Protein AF-0000000075407786 (afdb_homodimer)

Solvent-accessible surface area (backbone atoms only — not comparable to full-atom values): 32825 Å² total; per-residue (Å²): 134,69,53,31,34,33,30,33,30,30,75,39,28,54,26,41,20,35,61,71,52,43,82,80,46,92,41,45,76,46,75,34,38,72,89,76,40,51,40,64,37,47,66,50,29,31,54,51,47,60,73,67,60,38,36,25,36,42,45,57,55,67,66,79,58,10,64,65,40,28,59,59,34,22,32,61,23,23,48,46,37,37,36,28,52,52,15,52,50,49,31,31,60,76,70,64,32,61,32,37,34,40,58,42,44,57,62,23,33,15,76,84,47,69,80,52,38,44,68,87,41,47,38,50,27,56,51,39,84,52,42,33,19,41,17,53,27,33,47,49,47,56,61,45,28,46,18,34,32,70,57,70,64,41,48,36,33,40,35,24,44,33,51,73,39,37,57,56,39,51,39,13,74,78,36,21,43,70,64,43,32,48,53,48,50,48,63,75,40,48,87,51,89,62,66,48,76,38,70,7,78,30,70,36,36,44,35,53,20,35,14,56,52,54,23,51,50,54,52,45,40,68,77,72,54,88,48,62,70,55,32,34,64,28,55,72,61,67,43,30,48,44,56,50,51,50,50,53,24,61,77,67,69,33,66,66,84,34,56,38,62,38,66,90,38,77,64,73,76,51,70,67,52,51,46,28,61,70,35,38,72,74,68,64,68,79,74,71,54,56,68,59,38,49,49,54,22,52,53,44,48,54,50,28,59,75,75,36,47,88,69,45,41,57,58,77,76,68,88,117,133,71,55,31,35,34,32,35,30,28,74,38,28,53,27,41,20,35,61,72,51,43,82,82,46,93,42,45,75,45,78,34,39,71,89,78,42,52,39,62,38,46,66,50,29,28,52,51,48,61,72,68,59,39,36,24,36,41,46,57,56,65,65,79,57,9,63,64,40,26,58,59,34,21,32,60,23,22,49,46,36,36,38,28,51,52,15,52,52,48,30,32,59,76,71,64,33,60,32,37,36,39,59,42,43,56,64,22,35,15,75,84,46,67,79,52,38,44,68,86,39,45,38,50,27,57,52,41,83,52,43,33,21,41,18,53,26,33,47,49,48,56,62,46,30,45,18,34,32,70,56,68,63,41,49,35,32,39,36,23,44,33,50,73,40,36,58,57,38,52,39,13,75,74,35,22,43,71,66,44,32,50,54,48,51,50,61,76,40,48,87,50,87,61,66,47,77,40,70,7,80,31,70,36,34,45,35,53,19,35,15,56,51,52,24,50,51,53,51,45,40,68,76,73,54,87,48,63,69,56,31,33,64,27,54,73,61,69,44,30,49,46,57,50,49,50,50,53,23,60,79,67,68,34,67,67,86,35,57,39,63,37,66,91,38,78,65,73,76,52,71,70,52,51,46,28,61,69,36,35,71,73,67,66,69,80,73,71,54,56,70,60,37,48,50,54,23,51,54,44,46,54,48,28,58,76,75,36,47,88,71,46,42,58,58,78,76,67,87,118

Sequence (640 aa):
MIRKILVTGSSAVAGTAVRAVSGEYPSEFVFATSKDCDLTDAKAAQDYVAAVAPDAIIHLAAVSGGIGLSAAHHASMLRDNTLMTFSVLEAARKLGVGKVVMALTAGAYPPDAPLPYREEYLHAGPSHGSNYGSSYAKRLIEPAIRAYRSEYGLKVVGLVPNGIFGPNDNFNYQDAPMLPALIRRFHEGRDSADPIEIWGDGSPVREYTFSEDVARAFLWAAYHYDDDQVLNSGTTEASSIRDIALMIAEFMGVDPARIFFNTDKPSSVARRDTDNSRFVALSGMAYTPFREGLRRTVEWFVDAYENRRDHVRLYSKTKGMIRKILVTGSSAVAGTAVRAVSGEYPSEFVFATSKDCDLTDAKAAQDYVAAVAPDAIIHLAAVSGGIGLSAAHHASMLRDNTLMTFSVLEAARKLGVGKVVMALTAGAYPPDAPLPYREEYLHAGPSHGSNYGSSYAKRLIEPAIRAYRSEYGLKVVGLVPNGIFGPNDNFNYQDAPMLPALIRRFHEGRDSADPIEIWGDGSPVREYTFSEDVARAFLWAAYHYDDDQVLNSGTTEASSIRDIALMIAEFMGVDPARIFFNTDKPSSVARRDTDNSRFVALSGMAYTPFREGLRRTVEWFVDAYENRRDHVRLYSKTKG

Secondary structure (DSSP, 8-state):
---EEEEES-SSHHHHHHHHHGGGSSSEEEEE-TTT--TTSHHHHHHHHHHH--SEEEE-------HHHHHH-HHHHHHHHHHHHHHHHHHHHHHT-SEEEEE--GGGS-TTSPSSBPGGGTTBSPPPGGGHHHHHHHHTHHHHHHHHHHHH---EEEEE--SEE-TT-B--TTT--HHHHHHHHHHHTTT--S-EEEES-S--EEE-EEHHHHHHHHHHHHHH---SS-EE-S---EEEHHHHHHHHHHHHT--GGGEEEETTSPP--S---B--HHHHHHH---PPPHHHHHHHHHHHHHHHHHH-GGGSB-S-----/---EEEEES-SSHHHHHHHHHGGGSSSEEEEE-TTT--TTSHHHHHHHHHHH--SEEEE-------HHHHHH-HHHHHHHHHHHHHHHHHHHHHHT-SEEEEE--GGGS-TTSPSSBPGGGTTBSPPPGGGHHHHHHHHTHHHHHHHHHHHH---EEEEE--SEE-TT-B--TTT--HHHHHHHHHHHHTT--S-EEEES-S--EEE-EEHHHHHHHHHHHHHH---SS-EE-S---EEEHHHHHHHHHHHHT--GGGEEEETTSPP--S---B--HHHHHHH-PPPPPHHHHHHHHHHHHHHHHHH-GGGSB-S-----

Radius of gyration: 27.18 Å; Cα contacts (8 Å, |Δi|>4): 1357; chains: 2; bounding box: 52×86×57 Å

Foldseek 3Di:
DFAEEEEEPLQALQNVLLVVCVVVDNHHYDYDYVVCFQLLDLVRLLVSCLVRVGLEYEYPDADAFALQVQLVQLPVRLSSLLSSLVSNLVSCLVSVRQEYEYEAELQQFDLPDDPPDELVRSPVDQGDNSRRSNSVSRSVNLVVLVVCCVPRVRQYAYEYEFAEDAFRHALAPNTHYDLSVLLVQCQVCQPPPAAREDEAPQQAKGFHAYSNQSSVLRVCCRVPNGDSRYAYRGDQDMDTSLRSNVLSCVLSVHDSVSYHYHNVGDDDSRYHGHDRPVSCVRRVDDGDDPSRRSSNRSVNCNCCVVPPVVSHNHHDPPPD/DFAEEEEEPLQALQNVLLVVCVVVDNHHYDYDYVVCFQLLDLVRLLVSCLVRVGLEYEYPDADAFALQVQLVQLPVRLSSLLSSLVSNLVSCLVSVRQEYEYEAELQQFDLPDDPPDELVRSPVDQGDNSRRSNSVSRSVNLVVLVVCCVPRVHQYAYEYEFAEDAFRHALAPNTHYDLSVLLVQCQVCVPPPAAREDEAPQQAKGFHAYSNQSSVLRVCCRVPNGDSRYAYRGDQDMDTSLRSNVLSCVLSVHDSVSYHYHNVGDDDSRYHGHDRPVSCVRRVDDGDPPSRRSSNRSVNCSCCVVPPVVSHNHHDPPPD

Nearest PDB structures (foldseek):
  4bl5-assembly6_C  TM=9.434E-01  e=2.909E-34  Homo sapiens
  4e5y-assembly2_D  TM=9.291E-01  e=2.104E-33  Homo sapiens
  4e5y-assembly1_B  TM=9.415E-01  e=1.355E-32  Homo sapiens
  4e5y-assembly1_A  TM=9.463E-01  e=4.599E-32  Homo sapiens
  8du0-assembly1_A  TM=9.349E-01  e=9.274E-25  Brucella ovis

Organism: Magnetospirillum gryphiswaldense (strain DSM 6361 / JCM 21280 / NBRC 15271 / MSR-1) (NCBI:txid431944)

pLDDT: mean 93.62, std 9.37, range [20.52, 98.94]

InterPro domains:
  IPR001509 NAD-dependent epimerase/dehydratase [PF01370] (5-228)
  IPR036291 NAD(P)-binding domain superfamily [SSF51735] (3-308)

Structure (mmCIF, N/CA/C/O backbone):
data_AF-0000000075407786-model_v1
#
loop_
_entity.id
_entity.type
_entity.pdbx_description
1 polymer 'GDP-L-fucose synthase'
#
loop_
_atom_site.group_PDB
_atom_site.id
_atom_site.type_symbol
_atom_site.label_atom_id
_atom_site.label_alt_id
_atom_site.label_comp_id
_atom_site.label_asym_id
_atom_site.label_entity_id
_atom_site.label_seq_id
_atom_site.pdbx_PDB_ins_code
_atom_site.Cartn_x
_atom_site.Cartn_y
_atom_site.Cartn_z
_atom_site.occupancy
_atom_site.B_iso_or_equiv
_atom_site.auth_seq_id
_atom_site.auth_comp_id
_atom_site.auth_asym_id
_atom_site.auth_atom_id
_atom_site.pdbx_PDB_model_num
ATOM 1 N N . MET A 1 1 ? 27.328 -17.453 -0.6 1 78.56 1 MET A N 1
ATOM 2 C CA . MET A 1 1 ? 26.641 -18.656 -1.077 1 78.56 1 MET A CA 1
ATOM 3 C C . MET A 1 1 ? 25.344 -18.875 -0.32 1 78.56 1 MET A C 1
ATOM 5 O O . MET A 1 1 ? 25.281 -18.703 0.899 1 78.56 1 MET A O 1
ATOM 9 N N . ILE A 1 2 ? 24.188 -19.109 -1.087 1 93.94 2 ILE A N 1
ATOM 10 C CA . ILE A 1 2 ? 22.906 -19.359 -0.461 1 93.94 2 ILE A CA 1
ATOM 11 C C . ILE A 1 2 ? 22.797 -20.828 -0.076 1 93.94 2 ILE A C 1
ATOM 13 O O . ILE A 1 2 ? 22.609 -21.703 -0.939 1 93.94 2 ILE A O 1
ATOM 17 N N . ARG A 1 3 ? 23 -21.172 1.192 1 96.69 3 ARG A N 1
ATOM 18 C CA . ARG A 1 3 ? 23.016 -22.562 1.663 1 96.69 3 ARG A CA 1
ATOM 19 C C . ARG A 1 3 ? 21.609 -23.016 2.055 1 96.69 3 ARG A C 1
ATOM 21 O O . ARG A 1 3 ? 21.266 -24.188 1.862 1 96.69 3 ARG A O 1
ATOM 28 N N . LYS A 1 4 ? 20.844 -22.219 2.609 1 98.62 4 LYS A N 1
ATOM 29 C CA . LYS A 1 4 ? 19.516 -22.547 3.123 1 98.62 4 LYS A CA 1
ATOM 30 C C . LYS A 1 4 ? 18.484 -21.516 2.676 1 98.62 4 LYS A C 1
ATOM 32 O O . LYS A 1 4 ? 18.656 -20.312 2.906 1 98.62 4 LYS A O 1
ATOM 37 N N . ILE A 1 5 ? 17.406 -21.969 2.01 1 98.88 5 ILE A N 1
ATOM 38 C CA . ILE A 1 5 ? 16.344 -21.109 1.492 1 98.88 5 ILE A CA 1
ATOM 39 C C . ILE A 1 5 ? 15.023 -21.438 2.184 1 98.88 5 ILE A C 1
ATOM 41 O O . ILE A 1 5 ? 14.594 -22.594 2.205 1 98.88 5 ILE A O 1
ATOM 45 N N . LEU A 1 6 ? 14.43 -20.469 2.846 1 98.94 6 LEU A N 1
ATOM 46 C CA . LEU A 1 6 ? 13.078 -20.594 3.367 1 98.94 6 LEU A CA 1
ATOM 47 C C . LEU A 1 6 ? 12.047 -20.203 2.307 1 98.94 6 LEU A C 1
ATOM 49 O O . LEU A 1 6 ? 12.117 -19.109 1.743 1 98.94 6 LEU A O 1
ATOM 53 N N . VAL A 1 7 ? 11.141 -21.078 1.981 1 98.88 7 VAL A N 1
ATOM 54 C CA . VAL A 1 7 ? 10.031 -20.812 1.07 1 98.88 7 VAL A CA 1
ATOM 55 C C . VAL A 1 7 ? 8.734 -20.703 1.859 1 98.88 7 VAL A C 1
ATOM 57 O O . VAL A 1 7 ? 8.297 -21.672 2.496 1 98.88 7 VAL A O 1
ATOM 60 N N . THR A 1 8 ? 8.156 -19.5 1.867 1 98.81 8 THR A N 1
ATOM 61 C CA . THR A 1 8 ? 6.836 -19.344 2.477 1 98.81 8 THR A CA 1
ATOM 62 C C . THR A 1 8 ? 5.734 -19.578 1.446 1 98.81 8 THR A C 1
ATOM 64 O O . THR A 1 8 ? 5.93 -19.328 0.256 1 98.81 8 THR A O 1
ATOM 67 N N . GLY A 1 9 ? 4.496 -20.031 1.924 1 96.88 9 GLY A N 1
ATOM 68 C CA . GLY A 1 9 ? 3.436 -20.375 0.988 1 96.88 9 GLY A CA 1
ATOM 69 C C . GLY A 1 9 ? 3.748 -21.609 0.159 1 96.88 9 GLY A C 1
ATOM 70 O O . GLY A 1 9 ? 3.641 -21.578 -1.068 1 96.88 9 GLY A O 1
ATOM 71 N N . SER A 1 10 ? 4.113 -22.703 0.841 1 96.75 10 SER A N 1
ATOM 72 C CA . SER A 1 10 ? 4.703 -23.844 0.143 1 96.75 10 SER A CA 1
ATOM 73 C C . SER A 1 10 ? 3.652 -24.906 -0.162 1 96.75 10 SER A C 1
ATOM 75 O O . SER A 1 10 ? 3.973 -25.953 -0.714 1 96.75 10 SER A O 1
ATOM 77 N N . SER A 1 11 ? 2.398 -24.594 0.106 1 93.44 11 SER A N 1
ATOM 78 C CA . SER A 1 11 ? 1.393 -25.641 -0.062 1 93.44 11 SER A CA 1
ATOM 79 C C . SER A 1 11 ? 0.578 -25.422 -1.333 1 93.44 11 SER A C 1
ATOM 81 O O . SER A 1 11 ? -0.139 -26.328 -1.778 1 93.44 11 SER A O 1
ATOM 83 N N . ALA A 1 12 ? 0.712 -24.312 -1.933 1 92.56 12 ALA A N 1
ATOM 84 C CA . ALA A 1 12 ? -0.078 -24.016 -3.125 1 92.56 12 ALA A CA 1
ATOM 85 C C . ALA A 1 12 ? 0.743 -24.234 -4.395 1 92.56 12 ALA A C 1
ATOM 87 O O . ALA A 1 12 ? 1.834 -24.797 -4.344 1 92.56 12 ALA A O 1
ATOM 88 N N . VAL A 1 13 ? 0.192 -23.875 -5.523 1 96.25 13 VAL A N 1
ATOM 89 C CA . VAL A 1 13 ? 0.693 -24.219 -6.848 1 96.25 13 VAL A CA 1
ATOM 90 C C . VAL A 1 13 ? 2.135 -23.734 -7 1 96.25 13 VAL A C 1
ATOM 92 O O . VAL A 1 13 ? 3.002 -24.484 -7.453 1 96.25 13 VAL A O 1
ATOM 95 N N . ALA A 1 14 ? 2.479 -22.516 -6.578 1 97.44 14 ALA A N 1
ATOM 96 C CA . ALA A 1 14 ? 3.824 -21.984 -6.75 1 97.44 14 ALA A CA 1
ATOM 97 C C . ALA A 1 14 ? 4.805 -22.625 -5.773 1 97.44 14 ALA A C 1
ATOM 99 O O . ALA A 1 14 ? 5.914 -23 -6.156 1 97.44 14 ALA A O 1
ATOM 100 N N . GLY A 1 15 ? 4.391 -22.766 -4.512 1 98 15 GLY A N 1
ATOM 101 C CA . GLY A 1 15 ? 5.258 -23.344 -3.496 1 98 15 GLY A CA 1
ATOM 102 C C . GLY A 1 15 ? 5.582 -24.797 -3.744 1 98 15 GLY A C 1
ATOM 103 O O . GLY A 1 15 ? 6.73 -25.219 -3.582 1 98 15 GLY A O 1
ATOM 104 N N . THR A 1 16 ? 4.59 -25.562 -4.117 1 97.75 16 THR A N 1
ATOM 105 C CA . THR A 1 16 ? 4.816 -26.969 -4.406 1 97.75 16 THR A CA 1
ATOM 106 C C . THR A 1 16 ? 5.691 -27.141 -5.645 1 97.75 16 THR A C 1
ATOM 108 O O . THR A 1 16 ? 6.449 -28.109 -5.75 1 97.75 16 THR A O 1
ATOM 111 N N . ALA A 1 17 ? 5.582 -26.219 -6.547 1 98.69 17 ALA A N 1
ATOM 112 C CA . ALA A 1 17 ? 6.438 -26.25 -7.73 1 98.69 17 ALA A CA 1
ATOM 113 C C . ALA A 1 17 ? 7.902 -26.031 -7.352 1 98.69 17 ALA A C 1
ATOM 115 O O . ALA A 1 17 ? 8.797 -26.672 -7.926 1 98.69 17 ALA A O 1
ATOM 116 N N . VAL A 1 18 ? 8.125 -25.109 -6.398 1 98.81 18 VAL A N 1
ATOM 117 C CA . VAL A 1 18 ? 9.492 -24.922 -5.918 1 98.81 18 VAL A CA 1
ATOM 118 C C . VAL A 1 18 ? 10.008 -26.219 -5.312 1 98.81 18 VAL A C 1
ATOM 120 O O . VAL A 1 18 ? 11.148 -26.625 -5.551 1 98.81 18 VAL A O 1
ATOM 123 N N . ARG A 1 19 ? 9.164 -26.859 -4.539 1 98.44 19 ARG A N 1
ATOM 124 C CA . ARG A 1 19 ? 9.547 -28.125 -3.949 1 98.44 19 ARG A CA 1
ATOM 125 C C . ARG A 1 19 ? 9.891 -29.156 -5.031 1 98.44 19 ARG A C 1
ATOM 127 O O . ARG A 1 19 ? 10.883 -29.875 -4.914 1 98.44 19 ARG A O 1
ATOM 134 N N . ALA A 1 20 ? 9.133 -29.203 -6.098 1 98.12 20 ALA A N 1
ATOM 135 C CA . ALA A 1 20 ? 9.297 -30.172 -7.176 1 98.12 20 ALA A CA 1
ATOM 136 C C . ALA A 1 20 ? 10.641 -29.984 -7.875 1 98.12 20 ALA A C 1
ATOM 138 O O . ALA A 1 20 ? 11.25 -30.953 -8.328 1 98.12 20 ALA A O 1
ATOM 139 N N . VAL A 1 21 ? 11.117 -28.75 -7.977 1 98.31 21 VAL A N 1
ATOM 140 C CA . VAL A 1 21 ? 12.328 -28.516 -8.75 1 98.31 21 VAL A CA 1
ATOM 141 C C . VAL A 1 21 ? 13.508 -28.266 -7.812 1 98.31 21 VAL A C 1
ATOM 143 O O . VAL A 1 21 ? 14.633 -28.031 -8.266 1 98.31 21 VAL A O 1
ATOM 146 N N . SER A 1 22 ? 13.336 -28.297 -6.492 1 98.12 22 SER A N 1
ATOM 147 C CA . SER A 1 22 ? 14.344 -27.922 -5.504 1 98.12 22 SER A CA 1
ATOM 148 C C . SER A 1 22 ? 15.594 -28.781 -5.637 1 98.12 22 SER A C 1
ATOM 150 O O . SER A 1 22 ? 16.703 -28.328 -5.34 1 98.12 22 SER A O 1
ATOM 152 N N . GLY A 1 23 ? 15.422 -30.031 -6.133 1 97.56 23 GLY A N 1
ATOM 153 C CA . GLY A 1 23 ? 16.531 -30.953 -6.285 1 97.56 23 GLY A CA 1
ATOM 154 C C . GLY A 1 23 ? 17.531 -30.516 -7.344 1 97.56 23 GLY A C 1
ATOM 155 O O . GLY A 1 23 ? 18.656 -31.016 -7.387 1 97.56 23 GLY A O 1
ATOM 156 N N . GLU A 1 24 ? 17.109 -29.578 -8.133 1 97.06 24 GLU A N 1
ATOM 157 C CA . GLU A 1 24 ? 17.969 -29.078 -9.195 1 97.06 24 GLU A CA 1
ATOM 158 C C . GLU A 1 24 ? 18.969 -28.062 -8.656 1 97.06 24 GLU A C 1
ATOM 160 O O . GLU A 1 24 ? 19.875 -27.625 -9.375 1 97.06 24 GLU A O 1
ATOM 165 N N . TYR A 1 25 ? 18.922 -27.719 -7.371 1 97 25 TYR A N 1
ATOM 166 C CA . TYR A 1 25 ? 19.734 -26.672 -6.777 1 97 25 TYR A CA 1
ATOM 167 C C . TYR A 1 25 ? 20.5 -27.188 -5.566 1 97 25 TYR A C 1
ATOM 169 O O . TYR A 1 25 ? 20.062 -28.125 -4.898 1 97 25 TYR A O 1
ATOM 177 N N . PRO A 1 26 ? 21.625 -26.578 -5.27 1 96.38 26 PRO A N 1
ATOM 178 C CA . PRO A 1 26 ? 22.5 -27.094 -4.207 1 96.38 26 PRO A CA 1
ATOM 179 C C . PRO A 1 26 ? 22.047 -26.672 -2.812 1 96.38 26 PRO A C 1
ATOM 181 O O . PRO A 1 26 ? 22.547 -27.188 -1.811 1 96.38 26 PRO A O 1
ATOM 184 N N . SER A 1 27 ? 21.094 -25.875 -2.65 1 97.94 27 SER A N 1
ATOM 185 C CA . SER A 1 27 ? 20.656 -25.328 -1.369 1 97.94 27 SER A CA 1
ATOM 186 C C . SER A 1 27 ? 19.75 -26.297 -0.625 1 97.94 27 SER A C 1
ATOM 188 O O . SER A 1 27 ? 19.109 -27.156 -1.241 1 97.94 27 SER A O 1
ATOM 190 N N . GLU A 1 28 ? 19.781 -26.188 0.652 1 98.25 28 GLU A N 1
ATOM 191 C CA . GLU A 1 28 ? 18.734 -26.781 1.484 1 98.25 28 GLU A CA 1
ATOM 192 C C . GLU A 1 28 ? 17.484 -25.922 1.483 1 98.25 28 GLU A C 1
ATOM 194 O O . GLU A 1 28 ? 17.562 -24.688 1.495 1 98.25 28 GLU A O 1
ATOM 199 N N . PHE A 1 29 ? 16.391 -26.609 1.465 1 98.75 29 PHE A N 1
ATOM 200 C CA . PHE A 1 29 ? 15.133 -25.859 1.423 1 98.75 29 PHE A CA 1
ATOM 201 C C . PHE A 1 29 ? 14.289 -26.156 2.658 1 98.75 29 PHE A C 1
ATOM 203 O O . PHE A 1 29 ? 14.219 -27.297 3.113 1 98.75 29 PHE A O 1
ATOM 210 N N . VAL A 1 30 ? 13.75 -25.172 3.275 1 98.81 30 VAL A N 1
ATOM 211 C CA . VAL A 1 30 ? 12.719 -25.281 4.305 1 98.81 30 VAL A CA 1
ATOM 212 C C . VAL A 1 30 ? 11.398 -24.734 3.773 1 98.81 30 VAL A C 1
ATOM 214 O O . VAL A 1 30 ? 11.32 -23.578 3.342 1 98.81 30 VAL A O 1
ATOM 217 N N . PHE A 1 31 ? 10.391 -25.547 3.748 1 98.69 31 PHE A N 1
ATOM 218 C CA . PHE A 1 31 ? 9.086 -25.203 3.184 1 98.69 31 PHE A CA 1
ATOM 219 C C . PHE A 1 31 ? 8.078 -24.922 4.285 1 98.69 31 PHE A C 1
ATOM 221 O O . PHE A 1 31 ? 7.715 -25.828 5.047 1 98.69 31 PHE A O 1
ATOM 228 N N . ALA A 1 32 ? 7.582 -23.688 4.363 1 98.5 32 ALA A N 1
ATOM 229 C CA . ALA A 1 32 ? 6.672 -23.281 5.426 1 98.5 32 ALA A CA 1
ATOM 230 C C . ALA A 1 32 ? 5.258 -23.062 4.891 1 98.5 32 ALA A C 1
ATOM 232 O O . ALA A 1 32 ? 5.078 -22.531 3.793 1 98.5 32 ALA A O 1
ATOM 233 N N . THR A 1 33 ? 4.285 -23.5 5.637 1 97.06 33 THR A N 1
ATOM 234 C CA . THR A 1 33 ? 2.871 -23.25 5.387 1 97.06 33 THR A CA 1
ATOM 235 C C . THR A 1 33 ? 2.275 -22.375 6.492 1 97.06 33 THR A C 1
ATOM 237 O O . THR A 1 33 ? 2.957 -22.047 7.465 1 97.06 33 THR A O 1
ATOM 240 N N . SER A 1 34 ? 0.991 -22.016 6.297 1 95.5 34 SER A N 1
ATOM 241 C CA . SER A 1 34 ? 0.311 -21.203 7.297 1 95.5 34 SER A CA 1
ATOM 242 C C . SER A 1 34 ? 0.145 -21.969 8.609 1 95.5 34 SER A C 1
ATOM 244 O O . SER A 1 34 ? -0.071 -21.359 9.664 1 95.5 34 SER A O 1
ATOM 246 N N . LYS A 1 35 ? 0.267 -23.281 8.57 1 95.44 35 LYS A N 1
ATOM 247 C CA . LYS A 1 35 ? 0.195 -24.109 9.781 1 95.44 35 LYS A CA 1
ATOM 248 C C . LYS A 1 35 ? 1.467 -23.969 10.609 1 95.44 35 LYS A C 1
ATOM 250 O O . LYS A 1 35 ? 1.438 -24.141 11.836 1 95.44 35 LYS A O 1
ATOM 255 N N . ASP A 1 36 ? 2.521 -23.625 9.953 1 97.69 36 ASP A N 1
ATOM 256 C CA . ASP A 1 36 ? 3.811 -23.484 10.625 1 97.69 36 ASP A CA 1
ATOM 257 C C . ASP A 1 36 ? 3.955 -22.109 11.273 1 97.69 36 ASP A C 1
ATOM 259 O O . ASP A 1 36 ? 4.559 -21.984 12.344 1 97.69 36 ASP A O 1
ATOM 263 N N . CYS A 1 37 ? 3.408 -21.062 10.578 1 97.62 37 CYS A N 1
ATOM 264 C CA . CYS A 1 37 ? 3.6 -19.688 11.016 1 97.62 37 CYS A CA 1
ATOM 265 C C . CYS A 1 37 ? 2.557 -18.766 10.406 1 97.62 37 CYS A C 1
ATOM 267 O O . CYS A 1 37 ? 2.359 -18.766 9.188 1 97.62 37 CYS A O 1
ATOM 269 N N . ASP A 1 38 ? 1.883 -18.078 11.242 1 97.88 38 ASP A N 1
ATOM 270 C CA . ASP A 1 38 ? 1.04 -16.984 10.758 1 97.88 38 ASP A CA 1
ATOM 271 C C . ASP A 1 38 ? 1.876 -15.758 10.414 1 97.88 38 ASP A C 1
ATOM 273 O O . ASP A 1 38 ? 2.248 -14.984 11.297 1 97.88 38 ASP A O 1
ATOM 277 N N . LEU A 1 39 ? 2.062 -15.516 9.172 1 98.19 39 LEU A N 1
ATOM 278 C CA . LEU A 1 39 ? 2.973 -14.469 8.711 1 98.19 39 LEU A CA 1
ATOM 279 C C . LEU A 1 39 ? 2.346 -13.094 8.875 1 98.19 39 LEU A C 1
ATOM 281 O O . LEU A 1 39 ? 3.023 -12.07 8.711 1 98.19 39 LEU A O 1
ATOM 285 N N . THR A 1 40 ? 1.027 -13.008 9.203 1 97.62 40 THR A N 1
ATOM 286 C CA . THR A 1 40 ? 0.427 -11.703 9.477 1 97.62 40 THR A CA 1
ATOM 287 C C . THR A 1 40 ? 0.823 -11.203 10.859 1 97.62 40 THR A C 1
ATOM 289 O O . THR A 1 40 ? 0.597 -10.039 11.188 1 97.62 40 THR A O 1
ATOM 292 N N . ASP A 1 41 ? 1.354 -12.109 11.656 1 97.06 41 ASP A N 1
ATOM 293 C CA . ASP A 1 41 ? 1.889 -11.781 12.969 1 97.06 41 ASP A CA 1
ATOM 294 C C . ASP A 1 41 ? 3.398 -11.555 12.914 1 97.06 41 ASP A C 1
ATOM 296 O O . ASP A 1 41 ? 4.168 -12.508 12.766 1 97.06 41 ASP A O 1
ATOM 300 N N . ALA A 1 42 ? 3.789 -10.344 13.094 1 97.5 42 ALA A N 1
ATOM 301 C CA . ALA A 1 42 ? 5.184 -9.945 12.906 1 97.5 42 ALA A CA 1
ATOM 302 C C . ALA A 1 42 ? 6.102 -10.719 13.852 1 97.5 42 ALA A C 1
ATOM 304 O O . ALA A 1 42 ? 7.191 -11.141 13.461 1 97.5 42 ALA A O 1
ATOM 305 N N . LYS A 1 43 ? 5.691 -10.828 15.062 1 97.19 43 LYS A N 1
ATOM 306 C CA . LYS A 1 43 ? 6.516 -11.539 16.047 1 97.19 43 LYS A CA 1
ATOM 307 C C . LYS A 1 43 ? 6.648 -13.016 15.68 1 97.19 43 LYS A C 1
ATOM 309 O O . LYS A 1 43 ? 7.742 -13.578 15.742 1 97.19 43 LYS A O 1
ATOM 314 N N . ALA A 1 44 ? 5.551 -13.633 15.281 1 97.88 44 ALA A N 1
ATOM 315 C CA . ALA A 1 44 ? 5.582 -15.039 14.867 1 97.88 44 ALA A CA 1
ATOM 316 C C . ALA A 1 44 ? 6.5 -15.234 13.664 1 97.88 44 ALA A C 1
ATOM 318 O O . ALA A 1 44 ? 7.277 -16.188 13.617 1 97.88 44 ALA A O 1
ATOM 319 N N . ALA A 1 45 ? 6.414 -14.32 12.727 1 98.56 45 ALA A N 1
ATOM 320 C CA . ALA A 1 45 ? 7.25 -14.391 11.531 1 98.56 45 ALA A CA 1
ATOM 321 C C . ALA A 1 45 ? 8.727 -14.289 11.891 1 98.56 45 ALA A C 1
ATOM 323 O O . ALA A 1 45 ? 9.547 -15.078 11.406 1 98.56 45 ALA A O 1
ATOM 324 N N . GLN A 1 46 ? 9.023 -13.32 12.75 1 98.56 46 GLN A N 1
ATOM 325 C CA . GLN A 1 46 ? 10.414 -13.125 13.156 1 98.56 46 GLN A CA 1
ATOM 326 C C . GLN A 1 46 ? 10.953 -14.352 13.891 1 98.56 46 GLN A C 1
ATOM 328 O O . GLN A 1 46 ? 12.07 -14.789 13.633 1 98.56 46 GLN A O 1
ATOM 333 N N . ASP A 1 47 ? 10.156 -14.859 14.844 1 98.69 47 ASP A N 1
ATOM 334 C CA . ASP A 1 47 ? 10.57 -16.031 15.602 1 98.69 47 ASP A CA 1
ATOM 335 C C . ASP A 1 47 ? 10.797 -17.234 14.68 1 98.69 47 ASP A C 1
ATOM 337 O O . ASP A 1 47 ? 11.75 -17.984 14.859 1 98.69 47 ASP A O 1
ATOM 341 N N . TYR A 1 48 ? 9.906 -17.422 13.719 1 98.81 48 TYR A N 1
ATOM 342 C CA . TYR A 1 48 ? 10.016 -18.547 12.797 1 98.81 48 TYR A CA 1
ATOM 343 C C . TYR A 1 48 ? 11.273 -18.438 11.938 1 98.81 48 TYR A C 1
ATOM 345 O O . TYR A 1 48 ? 12.016 -19.406 11.773 1 98.81 48 TYR A O 1
ATOM 353 N N . VAL A 1 49 ? 11.531 -17.25 11.367 1 98.88 49 VAL A N 1
ATOM 354 C CA . VAL A 1 49 ? 12.711 -17.031 10.539 1 98.88 49 VAL A CA 1
ATOM 355 C C . VAL A 1 49 ? 13.977 -17.219 11.367 1 98.88 49 VAL A C 1
ATOM 357 O O . VAL A 1 49 ? 14.961 -17.781 10.883 1 98.88 49 VAL A O 1
ATOM 360 N N . ALA A 1 50 ? 13.93 -16.719 12.617 1 98.81 50 ALA A N 1
ATOM 361 C CA . ALA A 1 50 ? 15.07 -16.891 13.508 1 98.81 50 ALA A CA 1
ATOM 362 C C . ALA A 1 50 ? 15.375 -18.375 13.734 1 98.81 50 ALA A C 1
ATOM 364 O O . ALA A 1 50 ? 16.547 -18.781 13.75 1 98.81 50 ALA A O 1
ATOM 365 N N . ALA A 1 51 ? 14.344 -19.156 13.953 1 98.75 51 ALA A N 1
ATOM 366 C CA . ALA A 1 51 ? 14.5 -20.594 14.195 1 98.75 51 ALA A CA 1
ATOM 367 C C . ALA A 1 51 ? 15.055 -21.297 12.969 1 98.75 51 ALA A C 1
ATOM 369 O O . ALA A 1 51 ? 15.891 -22.203 13.086 1 98.75 51 ALA A O 1
ATOM 370 N N . VAL A 1 52 ? 14.617 -20.922 11.758 1 98.69 52 VAL A N 1
ATOM 371 C CA . VAL A 1 52 ? 15.039 -21.547 10.508 1 98.69 52 VAL A CA 1
ATOM 372 C C . VAL A 1 52 ? 16.453 -21.078 10.156 1 98.69 52 VAL A C 1
ATOM 374 O O . VAL A 1 52 ? 17.25 -21.859 9.609 1 98.69 52 VAL A O 1
ATOM 377 N N . ALA A 1 53 ? 16.766 -19.828 10.414 1 98.56 53 ALA A N 1
ATOM 378 C CA . ALA A 1 53 ? 18.047 -19.188 10.133 1 98.56 53 ALA A CA 1
ATOM 379 C C . ALA A 1 53 ? 18.422 -19.328 8.664 1 98.56 53 ALA A C 1
ATOM 381 O O . ALA A 1 53 ? 19.5 -19.797 8.336 1 98.56 53 ALA A O 1
ATOM 382 N N . PRO A 1 54 ? 17.594 -18.906 7.746 1 98.75 54 PRO A N 1
ATOM 383 C CA . PRO A 1 54 ? 17.859 -19.047 6.312 1 98.75 54 PRO A CA 1
ATOM 384 C C . PRO A 1 54 ? 18.844 -17.984 5.797 1 98.75 54 PRO A C 1
ATOM 386 O O . PRO A 1 54 ? 18.984 -16.922 6.398 1 98.75 54 PRO A O 1
ATOM 389 N N . ASP A 1 55 ? 19.516 -18.328 4.688 1 98.5 55 ASP A N 1
ATOM 390 C CA . ASP A 1 55 ? 20.328 -17.359 3.955 1 98.5 55 ASP A CA 1
ATOM 391 C C . ASP A 1 55 ? 19.469 -16.531 3 1 98.5 55 ASP A C 1
ATOM 393 O O . ASP A 1 55 ? 19.844 -15.414 2.639 1 98.5 55 ASP A O 1
ATOM 397 N N . ALA A 1 56 ? 18.359 -17.094 2.574 1 98.81 56 ALA A N 1
ATOM 398 C CA . ALA A 1 56 ? 17.453 -16.438 1.646 1 98.81 56 ALA A CA 1
ATOM 399 C C . ALA A 1 56 ? 16.016 -16.844 1.917 1 98.81 56 ALA A C 1
ATOM 401 O O . ALA A 1 56 ? 15.75 -17.906 2.475 1 98.81 56 ALA A O 1
ATOM 402 N N . ILE A 1 57 ? 15.117 -15.961 1.605 1 98.94 57 ILE A N 1
ATOM 403 C CA . ILE A 1 57 ? 13.68 -16.234 1.697 1 98.94 57 ILE A CA 1
ATOM 404 C C . ILE A 1 57 ? 13.031 -16.031 0.331 1 98.94 57 ILE A C 1
ATOM 406 O O . ILE A 1 57 ? 13.266 -15.016 -0.335 1 98.94 57 ILE A O 1
ATOM 410 N N . ILE A 1 58 ? 12.344 -16.984 -0.174 1 98.94 58 ILE A N 1
ATOM 411 C CA . ILE A 1 58 ? 11.398 -16.844 -1.275 1 98.94 58 ILE A CA 1
ATOM 412 C C . ILE A 1 58 ? 9.977 -16.75 -0.726 1 98.94 58 ILE A C 1
ATOM 414 O O . ILE A 1 58 ? 9.43 -17.734 -0.233 1 98.94 58 ILE A O 1
ATOM 418 N N . HIS A 1 59 ? 9.422 -15.562 -0.798 1 98.88 59 HIS A N 1
ATOM 419 C CA . HIS A 1 59 ? 8.125 -15.281 -0.193 1 98.88 59 HIS A CA 1
ATOM 420 C C . HIS A 1 59 ? 6.996 -15.477 -1.201 1 98.88 59 HIS A C 1
ATOM 422 O O . HIS A 1 59 ? 6.676 -14.555 -1.961 1 98.88 59 HIS A O 1
ATOM 428 N N . LEU A 1 60 ? 6.305 -16.594 -1.092 1 98.56 60 LEU A N 1
ATOM 429 C CA . LEU A 1 60 ? 5.223 -16.922 -2.016 1 98.56 60 LEU A CA 1
ATOM 430 C C . LEU A 1 60 ? 3.879 -16.938 -1.296 1 98.56 60 LEU A C 1
ATOM 432 O O . LEU A 1 60 ? 2.83 -17.047 -1.933 1 98.56 60 LEU A O 1
ATOM 436 N N . ALA A 1 61 ? 3.916 -16.812 0.041 1 97.69 61 ALA A N 1
ATOM 437 C CA . ALA A 1 61 ? 2.672 -16.812 0.807 1 97.69 61 ALA A CA 1
ATOM 438 C C . ALA A 1 61 ? 1.786 -15.641 0.413 1 97.69 61 ALA A C 1
ATOM 440 O O . ALA A 1 61 ? 2.275 -14.523 0.215 1 97.69 61 ALA A O 1
ATOM 441 N N . ALA A 1 62 ? 0.555 -15.898 0.216 1 95.25 62 ALA A N 1
ATOM 442 C CA . ALA A 1 62 ? -0.447 -14.883 -0.104 1 95.25 62 ALA A CA 1
ATOM 443 C C . ALA A 1 62 ? -1.856 -15.398 0.168 1 95.25 62 ALA A C 1
ATOM 445 O O . ALA A 1 62 ? -2.094 -16.609 0.158 1 95.25 62 ALA A O 1
ATOM 446 N N . VAL A 1 63 ? -2.697 -14.516 0.508 1 90.56 63 VAL A N 1
ATOM 447 C CA . VAL A 1 63 ? -4.125 -14.789 0.398 1 90.56 63 VAL A CA 1
ATOM 448 C C . VAL A 1 63 ? -4.613 -14.43 -1.003 1 90.56 63 VAL A C 1
ATOM 450 O O . VAL A 1 63 ? -4.613 -13.258 -1.387 1 90.56 63 VAL A O 1
ATOM 453 N N . SER A 1 64 ? -4.844 -15.422 -1.78 1 81.62 64 SER A N 1
ATOM 454 C CA . SER A 1 64 ? -5.246 -15.234 -3.17 1 81.62 64 SER A CA 1
ATOM 455 C C . SER A 1 64 ? -6.367 -16.188 -3.553 1 81.62 64 SER A C 1
ATOM 457 O O . SER A 1 64 ? -6.555 -17.234 -2.908 1 81.62 64 SER A O 1
ATOM 459 N N . GLY A 1 65 ? -7.184 -15.82 -4.426 1 74.62 65 GLY A N 1
ATOM 460 C CA . GLY A 1 65 ? -8.258 -16.656 -4.938 1 74.62 65 GLY A CA 1
ATOM 461 C C . GLY A 1 65 ? -8.883 -16.125 -6.207 1 74.62 65 GLY A C 1
ATOM 462 O O . GLY A 1 65 ? -8.383 -15.156 -6.789 1 74.62 65 GLY A O 1
ATOM 463 N N . GLY A 1 66 ? -9.82 -16.906 -6.672 1 69.69 66 GLY A N 1
ATOM 464 C CA . GLY A 1 66 ? -10.516 -16.5 -7.883 1 69.69 66 GLY A CA 1
ATOM 465 C C . GLY A 1 66 ? -11.297 -15.211 -7.719 1 69.69 66 GLY A C 1
ATOM 466 O O . GLY A 1 66 ? -11.281 -14.594 -6.648 1 69.69 66 GLY A O 1
ATOM 467 N N . ILE A 1 67 ? -11.867 -14.766 -8.703 1 66.62 67 ILE A N 1
ATOM 468 C CA . ILE A 1 67 ? -12.562 -13.492 -8.805 1 66.62 67 ILE A CA 1
ATOM 469 C C . ILE A 1 67 ? -13.672 -13.422 -7.746 1 66.62 67 ILE A C 1
ATOM 471 O O . ILE A 1 67 ? -13.867 -12.391 -7.105 1 66.62 67 ILE A O 1
ATOM 475 N N . GLY A 1 68 ? -14.297 -14.516 -7.52 1 68.81 68 GLY A N 1
ATOM 476 C CA . GLY A 1 68 ? -15.375 -14.531 -6.547 1 68.81 68 GLY A CA 1
ATOM 477 C C . GLY A 1 68 ? -14.906 -14.273 -5.129 1 68.81 68 GLY A C 1
ATOM 478 O O . GLY A 1 68 ? -15.453 -13.414 -4.43 1 68.81 68 GLY A O 1
ATOM 479 N N . LEU A 1 69 ? -13.914 -14.93 -4.707 1 70 69 LEU A N 1
ATOM 480 C CA . LEU A 1 69 ? -13.359 -14.734 -3.373 1 70 69 LEU A CA 1
ATOM 481 C C . LEU A 1 69 ? -12.781 -13.328 -3.225 1 70 69 LEU A C 1
ATOM 483 O O . LEU A 1 69 ? -13.008 -12.664 -2.211 1 70 69 LEU A O 1
ATOM 487 N N . SER A 1 70 ? -12.141 -12.914 -4.25 1 75.62 70 SER A N 1
ATOM 488 C CA . SER A 1 70 ? -11.445 -11.633 -4.191 1 75.62 70 SER A CA 1
ATOM 489 C C . SER A 1 70 ? -12.43 -10.477 -4.066 1 75.62 70 SER A C 1
ATOM 491 O O . SER A 1 70 ? -12.188 -9.539 -3.303 1 75.62 70 SER A O 1
ATOM 493 N N . ALA A 1 71 ? -13.5 -10.625 -4.746 1 77.56 71 ALA A N 1
ATOM 494 C CA . ALA A 1 71 ? -14.484 -9.547 -4.75 1 77.56 71 ALA A CA 1
ATOM 495 C C . ALA A 1 71 ? -15.164 -9.422 -3.391 1 77.56 71 ALA A C 1
ATOM 497 O O . ALA A 1 71 ? -15.586 -8.328 -3 1 77.56 71 ALA A O 1
ATOM 498 N N . ALA A 1 72 ? -15.109 -10.516 -2.652 1 84.25 72 ALA A N 1
ATOM 499 C CA . ALA A 1 72 ? -15.82 -10.523 -1.376 1 84.25 72 ALA A CA 1
ATOM 500 C C . ALA A 1 72 ? -14.875 -10.211 -0.219 1 84.25 72 ALA A C 1
ATOM 502 O O . ALA A 1 72 ? -15.32 -9.914 0.892 1 84.25 72 ALA A O 1
ATOM 503 N N . HIS A 1 73 ? -13.57 -10.188 -0.467 1 91.81 73 HIS A N 1
ATOM 504 C CA . HIS A 1 73 ? -12.625 -10.125 0.643 1 91.81 73 HIS A CA 1
ATOM 505 C C . HIS A 1 73 ? -11.516 -9.109 0.369 1 91.81 73 HIS A C 1
ATOM 507 O O . HIS A 1 73 ? -10.344 -9.375 0.645 1 91.81 73 HIS A O 1
ATOM 513 N N . HIS A 1 74 ? -11.891 -7.961 -0.166 1 93.75 74 HIS A N 1
ATOM 514 C CA . HIS A 1 74 ? -10.898 -6.953 -0.525 1 93.75 74 HIS A CA 1
ATOM 515 C C . HIS A 1 74 ? -10.125 -6.477 0.703 1 93.75 74 HIS A C 1
ATOM 517 O O . HIS A 1 74 ? -8.906 -6.332 0.655 1 93.75 74 HIS A O 1
ATOM 523 N N . ALA A 1 75 ? -10.828 -6.25 1.804 1 96.69 75 ALA A N 1
ATOM 524 C CA . ALA A 1 75 ? -10.18 -5.691 2.986 1 96.69 75 ALA A CA 1
ATOM 525 C C . ALA A 1 75 ? -9.203 -6.688 3.604 1 96.69 75 ALA A C 1
ATOM 527 O O . ALA A 1 75 ? -8.047 -6.359 3.859 1 96.69 75 ALA A O 1
ATOM 528 N N . SER A 1 76 ? -9.688 -7.898 3.82 1 95.88 76 SER A N 1
ATOM 529 C CA . SER A 1 76 ? -8.844 -8.914 4.43 1 95.88 76 SER A CA 1
ATOM 530 C C . SER A 1 76 ? -7.66 -9.266 3.535 1 95.88 76 SER A C 1
ATOM 532 O O . SER A 1 76 ? -6.539 -9.438 4.016 1 95.88 76 SER A O 1
ATOM 534 N N . MET A 1 77 ? -7.848 -9.352 2.234 1 95.5 77 MET A N 1
ATOM 535 C CA . MET A 1 77 ? -6.758 -9.656 1.31 1 95.5 77 MET A CA 1
ATOM 536 C C . MET A 1 77 ? -5.738 -8.523 1.276 1 95.5 77 MET A C 1
ATOM 538 O O . MET A 1 77 ? -4.531 -8.773 1.252 1 95.5 77 MET A O 1
ATOM 542 N N . LEU A 1 78 ? -6.246 -7.277 1.24 1 97.56 78 LEU A N 1
ATOM 543 C CA . LEU A 1 78 ? -5.355 -6.121 1.277 1 97.56 78 LEU A CA 1
ATOM 544 C C . LEU A 1 78 ? -4.516 -6.125 2.549 1 97.56 78 LEU A C 1
ATOM 546 O O . LEU A 1 78 ? -3.287 -6.031 2.484 1 97.56 78 LEU A O 1
ATOM 550 N N . ARG A 1 79 ? -5.16 -6.25 3.641 1 97.81 79 ARG A N 1
ATOM 551 C CA . ARG A 1 79 ? -4.516 -6.203 4.949 1 97.81 79 ARG A CA 1
ATOM 552 C C . ARG A 1 79 ? -3.531 -7.359 5.113 1 97.81 79 ARG A C 1
ATOM 554 O O . ARG A 1 79 ? -2.35 -7.137 5.387 1 97.81 79 ARG A O 1
ATOM 561 N N . ASP A 1 80 ? -4 -8.586 4.938 1 97.62 80 ASP A N 1
ATOM 562 C CA . ASP A 1 80 ? -3.207 -9.773 5.254 1 97.62 80 ASP A CA 1
ATOM 563 C C . ASP A 1 80 ? -1.969 -9.852 4.363 1 97.62 80 ASP A C 1
ATOM 565 O O . ASP A 1 80 ? -0.87 -10.133 4.848 1 97.62 80 ASP A O 1
ATOM 569 N N . ASN A 1 81 ? -2.131 -9.633 3.062 1 97.94 81 ASN A N 1
ATOM 570 C CA . ASN A 1 81 ? -0.981 -9.703 2.168 1 97.94 81 ASN A CA 1
ATOM 571 C C . ASN A 1 81 ? 0.027 -8.594 2.469 1 97.94 81 ASN A C 1
ATOM 573 O O . ASN A 1 81 ? 1.237 -8.812 2.385 1 97.94 81 ASN A O 1
ATOM 577 N N . THR A 1 82 ? -0.471 -7.391 2.809 1 98.62 82 THR A N 1
ATOM 578 C CA . THR A 1 82 ? 0.411 -6.289 3.174 1 98.62 82 THR A CA 1
ATOM 579 C C . THR A 1 82 ? 1.186 -6.613 4.449 1 98.62 82 THR A C 1
ATOM 581 O O . THR A 1 82 ? 2.402 -6.422 4.504 1 98.62 82 THR A O 1
ATOM 584 N N . LEU A 1 83 ? 0.477 -7.121 5.453 1 98.5 83 LEU A N 1
ATOM 585 C CA . LEU A 1 83 ? 1.112 -7.457 6.723 1 98.5 83 LEU A CA 1
ATOM 586 C C . LEU A 1 83 ? 2.174 -8.531 6.531 1 98.5 83 LEU A C 1
ATOM 588 O O . LEU A 1 83 ? 3.258 -8.453 7.117 1 98.5 83 LEU A O 1
ATOM 592 N N . MET A 1 84 ? 1.893 -9.539 5.742 1 98.62 84 MET A N 1
ATOM 593 C CA . MET A 1 84 ? 2.861 -10.602 5.488 1 98.62 84 MET A CA 1
ATOM 594 C C . MET A 1 84 ? 4.121 -10.047 4.836 1 98.62 84 MET A C 1
ATOM 596 O O . MET A 1 84 ? 5.234 -10.445 5.18 1 98.62 84 MET A O 1
ATOM 600 N N . THR A 1 85 ? 3.928 -9.125 3.889 1 98.56 85 THR A N 1
ATOM 601 C CA . THR A 1 85 ? 5.055 -8.492 3.213 1 98.56 85 THR A CA 1
ATOM 602 C C . THR A 1 85 ? 6 -7.855 4.223 1 98.56 85 THR A C 1
ATOM 604 O O . THR A 1 85 ? 7.195 -8.156 4.238 1 98.56 85 THR A O 1
ATOM 607 N N . PHE A 1 86 ? 5.477 -7.051 5.098 1 98.75 86 PHE A N 1
ATOM 608 C CA . PHE A 1 86 ? 6.336 -6.309 6.016 1 98.75 86 PHE A CA 1
ATOM 609 C C . PHE A 1 86 ? 6.883 -7.223 7.105 1 98.75 86 PHE A C 1
ATOM 611 O O . PHE A 1 86 ? 8.008 -7.035 7.574 1 98.75 86 PHE A O 1
ATOM 618 N N . SER A 1 87 ? 6.094 -8.25 7.508 1 98.62 87 SER A N 1
ATOM 619 C CA . SER A 1 87 ? 6.594 -9.219 8.484 1 98.62 87 SER A CA 1
ATOM 620 C C . SER A 1 87 ? 7.832 -9.938 7.961 1 98.62 87 SER A C 1
ATOM 622 O O . SER A 1 87 ? 8.82 -10.086 8.688 1 98.62 87 SER A O 1
ATOM 624 N N . VAL A 1 88 ? 7.77 -10.32 6.711 1 98.81 88 VAL A N 1
ATOM 625 C CA . VAL A 1 88 ? 8.875 -11.062 6.105 1 98.81 88 VAL A CA 1
ATOM 626 C C . VAL A 1 88 ? 10.07 -10.141 5.91 1 98.81 88 VAL A C 1
ATOM 628 O O . VAL A 1 88 ? 11.203 -10.508 6.234 1 98.81 88 VAL A O 1
ATOM 631 N N . LEU A 1 89 ? 9.852 -8.961 5.41 1 98.81 89 LEU A N 1
ATOM 632 C CA . LEU A 1 89 ? 10.93 -8.016 5.168 1 98.81 89 LEU A CA 1
ATOM 633 C C . LEU A 1 89 ? 11.609 -7.617 6.477 1 98.81 89 LEU A C 1
ATOM 635 O O . LEU A 1 89 ? 12.836 -7.539 6.547 1 98.81 89 LEU A O 1
ATOM 639 N N . GLU A 1 90 ? 10.805 -7.371 7.484 1 98.62 90 GLU A N 1
ATOM 640 C CA . GLU A 1 90 ? 11.352 -6.965 8.773 1 98.62 90 GLU A CA 1
ATOM 641 C C . GLU A 1 90 ? 12.133 -8.102 9.422 1 98.62 90 GLU A C 1
ATOM 643 O O . GLU A 1 90 ? 13.188 -7.879 10.016 1 98.62 90 GLU A O 1
ATOM 648 N N . ALA A 1 91 ? 11.555 -9.312 9.359 1 98.75 91 ALA A N 1
ATOM 649 C CA . ALA A 1 91 ? 12.289 -10.469 9.867 1 98.75 91 ALA A CA 1
ATOM 650 C C . ALA A 1 91 ? 13.641 -10.609 9.172 1 98.75 91 ALA A C 1
ATOM 652 O O . ALA A 1 91 ? 14.664 -10.812 9.828 1 98.75 91 ALA A O 1
ATOM 653 N N . ALA A 1 92 ? 13.641 -10.477 7.848 1 98.81 92 ALA A N 1
ATOM 654 C CA . ALA A 1 92 ? 14.867 -10.586 7.07 1 98.81 92 ALA A CA 1
ATOM 655 C C . ALA A 1 92 ? 15.867 -9.5 7.473 1 98.81 92 ALA A C 1
ATOM 657 O O . ALA A 1 92 ? 17.047 -9.781 7.672 1 98.81 92 ALA A O 1
ATOM 658 N N . ARG A 1 93 ? 15.383 -8.297 7.598 1 98.56 93 ARG A N 1
ATOM 659 C CA . ARG A 1 93 ? 16.219 -7.16 7.969 1 98.56 93 ARG A CA 1
ATOM 660 C C . ARG A 1 93 ? 16.859 -7.375 9.344 1 98.56 93 ARG A C 1
ATOM 662 O O . ARG A 1 93 ? 18.078 -7.262 9.492 1 98.56 93 ARG A O 1
ATOM 669 N N . LYS A 1 94 ? 16.047 -7.707 10.297 1 98.38 94 LYS A N 1
ATOM 670 C CA . LYS A 1 94 ? 16.484 -7.777 11.688 1 98.38 94 LYS A CA 1
ATOM 671 C C . LYS A 1 94 ? 17.406 -8.977 11.922 1 98.38 94 LYS A C 1
ATOM 673 O O . LYS A 1 94 ? 18.297 -8.922 12.766 1 98.38 94 LYS A O 1
ATOM 678 N N . LEU A 1 95 ? 17.203 -10.055 11.188 1 98.56 95 LEU A N 1
ATOM 679 C CA . LEU A 1 95 ? 17.953 -11.289 11.43 1 98.56 95 LEU A CA 1
ATOM 680 C C . LEU A 1 95 ? 19.094 -11.445 10.43 1 98.56 95 LEU A C 1
ATOM 682 O O . LEU A 1 95 ? 19.812 -12.453 10.453 1 98.56 95 LEU A O 1
ATOM 686 N N . GLY A 1 96 ? 19.25 -10.477 9.539 1 97.81 96 GLY A N 1
ATOM 687 C CA . GLY A 1 96 ? 20.375 -10.461 8.625 1 97.81 96 GLY A CA 1
ATOM 688 C C . GLY A 1 96 ? 20.266 -11.484 7.516 1 97.81 96 GLY A C 1
ATOM 689 O O . GLY A 1 96 ? 21.266 -12.094 7.129 1 97.81 96 GLY A O 1
ATOM 690 N N . VAL A 1 97 ? 19.062 -11.797 7.023 1 98.06 97 VAL A N 1
ATOM 691 C CA . VAL A 1 97 ? 18.891 -12.656 5.859 1 98.06 97 VAL A CA 1
ATOM 692 C C . VAL A 1 97 ? 19.5 -11.992 4.625 1 98.06 97 VAL A C 1
ATOM 694 O O . VAL A 1 97 ? 19.281 -10.812 4.371 1 98.06 97 VAL A O 1
ATOM 697 N N . GLY A 1 98 ? 20.234 -12.727 3.842 1 96.56 98 GLY A N 1
ATOM 698 C CA . GLY A 1 98 ? 21.062 -12.172 2.779 1 96.56 98 GLY A CA 1
ATOM 699 C C . GLY A 1 98 ? 20.266 -11.789 1.546 1 96.56 98 GLY A C 1
ATOM 700 O O . GLY A 1 98 ? 20.688 -10.922 0.778 1 96.56 98 GLY A O 1
ATOM 701 N N . LYS A 1 99 ? 19.141 -12.5 1.286 1 98.5 99 LYS A N 1
ATOM 702 C CA . LYS A 1 99 ? 18.375 -12.305 0.063 1 98.5 99 LYS A CA 1
ATOM 703 C C . LYS A 1 99 ? 16.891 -12.594 0.297 1 98.5 99 LYS A C 1
ATOM 705 O O . LYS A 1 99 ? 16.547 -13.555 0.986 1 98.5 99 LYS A O 1
ATOM 710 N N . VAL A 1 100 ? 16.047 -11.695 -0.193 1 98.88 100 VAL A N 1
ATOM 711 C CA . VAL A 1 100 ? 14.609 -11.953 -0.181 1 98.88 100 VAL A CA 1
ATOM 712 C C . VAL A 1 100 ? 14.047 -11.797 -1.591 1 98.88 100 VAL A C 1
ATOM 714 O O . VAL A 1 100 ? 14.305 -10.797 -2.266 1 98.88 100 VAL A O 1
ATOM 717 N N . VAL A 1 101 ? 13.344 -12.789 -2.109 1 98.94 101 VAL A N 1
ATOM 718 C CA . VAL A 1 101 ? 12.641 -12.727 -3.387 1 98.94 101 VAL A CA 1
ATOM 719 C C . VAL A 1 101 ? 11.133 -12.609 -3.148 1 98.94 101 VAL A C 1
ATOM 721 O O . VAL A 1 101 ? 10.539 -13.484 -2.514 1 98.94 101 VAL A O 1
ATOM 724 N N . MET A 1 102 ? 10.57 -11.562 -3.621 1 98.88 102 MET A N 1
ATOM 725 C CA . MET A 1 102 ? 9.156 -11.273 -3.412 1 98.88 102 MET A CA 1
ATOM 726 C C . MET A 1 102 ? 8.352 -11.57 -4.672 1 98.88 102 MET A C 1
ATOM 728 O O . MET A 1 102 ? 8.852 -11.414 -5.785 1 98.88 102 MET A O 1
ATOM 732 N N . ALA A 1 103 ? 7.133 -11.938 -4.48 1 98.69 103 ALA A N 1
ATOM 733 C CA . ALA A 1 103 ? 6.219 -12.219 -5.582 1 98.69 103 ALA A CA 1
ATOM 734 C C . ALA A 1 103 ? 5.145 -11.141 -5.699 1 98.69 103 ALA A C 1
ATOM 736 O O . ALA A 1 103 ? 4.332 -10.969 -4.789 1 98.69 103 ALA A O 1
ATOM 737 N N . LEU A 1 104 ? 5.145 -10.43 -6.746 1 98.12 104 LEU A N 1
ATOM 738 C CA . LEU A 1 104 ? 4.035 -9.562 -7.102 1 98.12 104 LEU A CA 1
ATOM 739 C C . LEU A 1 104 ? 3.004 -10.305 -7.945 1 98.12 104 LEU A C 1
ATOM 741 O O . LEU A 1 104 ? 2.781 -11.5 -7.746 1 98.12 104 LEU A O 1
ATOM 745 N N . THR A 1 105 ? 2.227 -9.656 -8.719 1 95.06 105 THR A N 1
ATOM 746 C CA . THR A 1 105 ? 1.21 -10.266 -9.57 1 95.06 105 THR A CA 1
ATOM 747 C C . THR A 1 105 ? 0.942 -9.406 -10.797 1 95.06 105 THR A C 1
ATOM 749 O O . THR A 1 105 ? 1.023 -8.172 -10.734 1 95.06 105 THR A O 1
ATOM 752 N N . ALA A 1 106 ? 0.677 -10.039 -11.867 1 93.88 106 ALA A N 1
ATOM 753 C CA . ALA A 1 106 ? 0.295 -9.297 -13.07 1 93.88 106 ALA A CA 1
ATOM 754 C C . ALA A 1 106 ? -1.001 -8.523 -12.844 1 93.88 106 ALA A C 1
ATOM 756 O O . ALA A 1 106 ? -1.257 -7.523 -13.523 1 93.88 106 ALA A O 1
ATOM 757 N N . GLY A 1 107 ? -1.759 -8.992 -11.883 1 91.25 107 GLY A N 1
ATOM 758 C CA . GLY A 1 107 ? -3.002 -8.32 -11.539 1 91.25 107 GLY A CA 1
ATOM 759 C C . GLY A 1 107 ? -2.793 -6.949 -10.93 1 91.25 107 GLY A C 1
ATOM 760 O O . GLY A 1 107 ? -3.734 -6.164 -10.82 1 91.25 107 GLY A O 1
ATOM 761 N N . ALA A 1 108 ? -1.585 -6.625 -10.617 1 93.19 108 ALA A N 1
ATOM 762 C CA . ALA A 1 108 ? -1.281 -5.34 -9.992 1 93.19 108 ALA A CA 1
ATOM 763 C C . ALA A 1 108 ? -1.222 -4.223 -11.031 1 93.19 108 ALA A C 1
ATOM 765 O O . ALA A 1 108 ? -1.271 -3.041 -10.688 1 93.19 108 ALA A O 1
ATOM 766 N N . TYR A 1 109 ? -1.054 -4.57 -12.312 1 95.06 109 TYR A N 1
ATOM 767 C CA . TYR A 1 109 ? -1.031 -3.547 -13.352 1 95.06 109 TYR A CA 1
ATOM 768 C C . TYR A 1 109 ? -2.418 -2.951 -13.562 1 95.06 109 TYR A C 1
ATOM 770 O O . TYR A 1 109 ? -3.422 -3.668 -13.516 1 95.06 109 TYR A O 1
ATOM 778 N N . PRO A 1 110 ? -2.475 -1.65 -13.797 1 94.31 110 PRO A N 1
ATOM 779 C CA . PRO A 1 110 ? -3.766 -1.064 -14.164 1 94.31 110 PRO A CA 1
ATOM 780 C C . PRO A 1 110 ? -4.34 -1.657 -15.453 1 94.31 110 PRO A C 1
ATOM 782 O O . PRO A 1 110 ? -3.629 -1.767 -16.453 1 94.31 110 PRO A O 1
ATOM 785 N N . PRO A 1 111 ? -5.605 -1.974 -15.406 1 90.31 111 PRO A N 1
ATOM 786 C CA . PRO A 1 111 ? -6.207 -2.611 -16.578 1 90.31 111 PRO A CA 1
ATOM 787 C C . PRO A 1 111 ? -6.156 -1.727 -17.828 1 90.31 111 PRO A C 1
ATOM 789 O O . PRO A 1 111 ? -6.137 -2.236 -18.953 1 90.31 111 PRO A O 1
ATOM 792 N N . ASP A 1 112 ? -6.043 -0.417 -17.641 1 90.12 112 ASP A N 1
ATOM 793 C CA . ASP A 1 112 ? -6.113 0.503 -18.781 1 90.12 112 ASP A CA 1
ATOM 794 C C . ASP A 1 112 ? -4.715 0.891 -19.25 1 90.12 112 ASP A C 1
ATOM 796 O O . ASP A 1 112 ? -4.57 1.708 -20.172 1 90.12 112 ASP A O 1
ATOM 800 N N . ALA A 1 113 ? -3.721 0.323 -18.609 1 92.88 113 ALA A N 1
ATOM 801 C CA . ALA A 1 113 ? -2.367 0.578 -19.094 1 92.88 113 ALA A CA 1
ATOM 802 C C . ALA A 1 113 ? -2.158 -0.028 -20.484 1 92.88 113 ALA A C 1
ATOM 804 O O . ALA A 1 113 ? -2.838 -0.985 -20.859 1 92.88 113 ALA A O 1
ATOM 805 N N . PRO A 1 114 ? -1.211 0.494 -21.312 1 93.31 114 PRO A N 1
ATOM 806 C CA . PRO A 1 114 ? -0.929 -0.067 -22.641 1 93.31 114 PRO A CA 1
ATOM 807 C C . PRO A 1 114 ? -0.462 -1.52 -22.578 1 93.31 114 PRO A C 1
ATOM 809 O O . PRO A 1 114 ? 0.223 -1.911 -21.625 1 93.31 114 PRO A O 1
ATOM 812 N N . LEU A 1 115 ? -0.796 -2.271 -23.594 1 93.31 115 LEU A N 1
ATOM 813 C CA . LEU A 1 115 ? -0.372 -3.664 -23.703 1 93.31 115 LEU A CA 1
ATOM 814 C C . LEU A 1 115 ? 0.783 -3.805 -24.688 1 93.31 115 LEU A C 1
ATOM 816 O O . LEU A 1 115 ? 0.862 -3.059 -25.672 1 93.31 115 LEU A O 1
ATOM 820 N N . PRO A 1 116 ? 1.608 -4.766 -24.484 1 96.62 116 PRO A N 1
ATOM 821 C CA . PRO A 1 116 ? 1.722 -5.57 -23.266 1 96.62 116 PRO A CA 1
ATOM 822 C C . PRO A 1 116 ? 2.168 -4.75 -22.047 1 96.62 116 PRO A C 1
ATOM 824 O O . PRO A 1 116 ? 2.854 -3.736 -22.203 1 96.62 116 PRO A O 1
ATOM 827 N N . TYR A 1 117 ? 1.749 -5.137 -20.859 1 96.31 117 TYR A N 1
ATOM 828 C CA . TYR A 1 117 ? 2.152 -4.449 -19.641 1 96.31 117 TYR A CA 1
ATOM 829 C C . TYR A 1 117 ? 3.666 -4.465 -19.484 1 96.31 117 TYR A C 1
ATOM 831 O O . TYR A 1 117 ? 4.285 -5.531 -19.469 1 96.31 117 TYR A O 1
ATOM 839 N N . ARG A 1 118 ? 4.238 -3.328 -19.359 1 97.75 118 ARG A N 1
ATOM 840 C CA . ARG A 1 118 ? 5.652 -3.16 -19.047 1 97.75 118 ARG A CA 1
ATOM 841 C C . ARG A 1 118 ? 5.852 -2.824 -17.578 1 97.75 118 ARG A C 1
ATOM 843 O O . ARG A 1 118 ? 4.977 -2.225 -16.953 1 97.75 118 ARG A O 1
ATOM 850 N N . GLU A 1 119 ? 7.012 -3.191 -17.047 1 98.31 119 GLU A N 1
ATOM 851 C CA . GLU A 1 119 ? 7.277 -3.043 -15.617 1 98.31 119 GLU A CA 1
ATOM 852 C C . GLU A 1 119 ? 7.062 -1.603 -15.164 1 98.31 119 GLU A C 1
ATOM 854 O O . GLU A 1 119 ? 6.594 -1.36 -14.055 1 98.31 119 GLU A O 1
ATOM 859 N N . GLU A 1 120 ? 7.27 -0.6 -16.047 1 96.44 120 GLU A N 1
ATOM 860 C CA . GLU A 1 120 ? 7.145 0.815 -15.711 1 96.44 120 GLU A CA 1
ATOM 861 C C . GLU A 1 120 ? 5.684 1.212 -15.516 1 96.44 120 GLU A C 1
ATOM 863 O O . GLU A 1 120 ? 5.395 2.291 -15 1 96.44 120 GLU A O 1
ATOM 868 N N . TYR A 1 121 ? 4.77 0.343 -15.906 1 96.75 121 TYR A N 1
ATOM 869 C CA . TYR A 1 121 ? 3.354 0.696 -15.867 1 96.75 121 TYR A CA 1
ATOM 870 C C . TYR A 1 121 ? 2.715 0.233 -14.562 1 96.75 121 TYR A C 1
ATOM 872 O O . TYR A 1 121 ? 1.515 0.42 -14.352 1 96.75 121 TYR A O 1
ATOM 880 N N . LEU A 1 122 ? 3.459 -0.293 -13.648 1 96.69 122 LEU A N 1
ATOM 881 C CA . LEU A 1 122 ? 2.943 -0.906 -12.43 1 96.69 122 LEU A CA 1
ATOM 882 C C . LEU A 1 122 ? 2.061 0.071 -11.656 1 96.69 122 LEU A C 1
ATOM 884 O O . LEU A 1 122 ? 1.036 -0.321 -11.102 1 96.69 122 LEU A O 1
ATOM 888 N N . HIS A 1 123 ? 2.41 1.372 -11.625 1 96 123 HIS A N 1
ATOM 889 C CA . HIS A 1 123 ? 1.686 2.367 -10.844 1 96 123 HIS A CA 1
ATOM 890 C C . HIS A 1 123 ? 0.943 3.346 -11.742 1 96 123 HIS A C 1
ATOM 892 O O . HIS A 1 123 ? 0.518 4.41 -11.297 1 96 123 HIS A O 1
ATOM 898 N N . ALA A 1 124 ? 0.732 3.021 -13.008 1 94.56 124 ALA A N 1
ATOM 899 C CA . ALA A 1 124 ? 0.215 3.961 -14 1 94.56 124 ALA A CA 1
ATOM 900 C C . ALA A 1 124 ? -1.311 3.99 -13.984 1 94.56 124 ALA A C 1
ATOM 902 O O . ALA A 1 124 ? -1.946 4.078 -15.039 1 94.56 124 ALA A O 1
ATOM 903 N N . GLY A 1 125 ? -1.956 3.824 -12.859 1 94.56 125 GLY A N 1
ATOM 904 C CA . GLY A 1 125 ? -3.404 3.867 -12.734 1 94.56 125 GLY A CA 1
ATOM 905 C C . GLY A 1 125 ? -3.932 2.996 -11.609 1 94.56 125 GLY A C 1
ATOM 906 O O . GLY A 1 125 ? -3.162 2.314 -10.93 1 94.56 125 GLY A O 1
ATOM 907 N N . PRO A 1 126 ? -5.219 3.064 -11.398 1 93.44 126 PRO A N 1
ATOM 908 C CA . PRO A 1 126 ? -5.832 2.225 -10.367 1 93.44 126 PRO A CA 1
ATOM 909 C C . PRO A 1 126 ? -5.863 0.747 -10.75 1 93.44 126 PRO A C 1
ATOM 911 O O . PRO A 1 126 ? -5.766 0.411 -11.938 1 93.44 126 PRO A O 1
ATOM 914 N N . SER A 1 127 ? -5.898 -0.092 -9.727 1 88.56 127 SER A N 1
ATOM 915 C CA . SER A 1 127 ? -6.023 -1.526 -9.969 1 88.56 127 SER A CA 1
ATOM 916 C C . SER A 1 127 ? -7.418 -1.88 -10.477 1 88.56 127 SER A C 1
ATOM 918 O O . SER A 1 127 ? -8.359 -1.099 -10.32 1 88.56 127 SER A O 1
ATOM 920 N N . HIS A 1 128 ? -7.465 -3.043 -11.055 1 82.75 128 HIS A N 1
ATOM 921 C CA . HIS A 1 128 ? -8.766 -3.545 -11.469 1 82.75 128 HIS A CA 1
ATOM 922 C C . HIS A 1 128 ? -9.703 -3.705 -10.281 1 82.75 128 HIS A C 1
ATOM 924 O O . HIS A 1 128 ? -9.273 -4.074 -9.188 1 82.75 128 HIS A O 1
ATOM 930 N N . GLY A 1 129 ? -10.953 -3.52 -10.516 1 79.44 129 GLY A N 1
ATOM 931 C CA . GLY A 1 129 ? -11.961 -3.504 -9.469 1 79.44 129 GLY A CA 1
ATOM 932 C C . GLY A 1 129 ? -12.219 -4.871 -8.867 1 79.44 129 GLY A C 1
ATOM 933 O O . GLY A 1 129 ? -12.641 -4.977 -7.715 1 79.44 129 GLY A O 1
ATOM 934 N N . SER A 1 130 ? -11.969 -5.941 -9.562 1 75.31 130 SER A N 1
ATOM 935 C CA . SER A 1 130 ? -12.383 -7.27 -9.125 1 75.31 130 SER A CA 1
ATOM 936 C C . SER A 1 130 ? -11.43 -7.828 -8.078 1 75.31 130 SER A C 1
ATOM 938 O O . SER A 1 130 ? -11.828 -8.633 -7.23 1 75.31 130 SER A O 1
ATOM 940 N N . ASN A 1 131 ? -10.227 -7.445 -8.047 1 83.5 131 ASN A N 1
ATOM 941 C CA . ASN A 1 131 ? -9.25 -7.988 -7.105 1 83.5 131 ASN A CA 1
ATOM 942 C C . ASN A 1 131 ? -8.305 -6.91 -6.594 1 83.5 131 ASN A C 1
ATOM 944 O O . ASN A 1 131 ? -7.102 -7.148 -6.453 1 83.5 131 ASN A O 1
ATOM 948 N N . TYR A 1 132 ? -8.867 -5.836 -6.285 1 88.31 132 TYR A N 1
ATOM 949 C CA . TYR A 1 132 ? -7.977 -4.719 -5.996 1 88.31 132 TYR A CA 1
ATOM 950 C C . TYR A 1 132 ? -7.348 -4.863 -4.613 1 88.31 132 TYR A C 1
ATOM 952 O O . TYR A 1 132 ? -6.25 -4.359 -4.367 1 88.31 132 TYR A O 1
ATOM 960 N N . GLY A 1 133 ? -7.934 -5.633 -3.689 1 92.69 133 GLY A N 1
ATOM 961 C CA . GLY A 1 133 ? -7.32 -5.84 -2.387 1 92.69 133 GLY A CA 1
ATOM 962 C C . GLY A 1 133 ? -5.945 -6.48 -2.469 1 92.69 133 GLY A C 1
ATOM 963 O O . GLY A 1 133 ? -4.965 -5.918 -1.981 1 92.69 133 GLY A O 1
ATOM 964 N N . SER A 1 134 ? -5.926 -7.598 -3.129 1 92.44 134 SER A N 1
ATOM 965 C CA . SER A 1 134 ? -4.645 -8.281 -3.291 1 92.44 134 SER A CA 1
ATOM 966 C C . SER A 1 134 ? -3.727 -7.516 -4.238 1 92.44 134 SER A C 1
ATOM 968 O O . SER A 1 134 ? -2.51 -7.492 -4.047 1 92.44 134 SER A O 1
ATOM 970 N N . SER A 1 135 ? -4.289 -6.91 -5.242 1 94.56 135 SER A N 1
ATOM 971 C CA . SER A 1 135 ? -3.516 -6.191 -6.25 1 94.56 135 SER A CA 1
ATOM 972 C C . SER A 1 135 ? -2.748 -5.027 -5.629 1 94.56 135 SER A C 1
ATOM 974 O O . SER A 1 135 ? -1.549 -4.871 -5.867 1 94.56 135 SER A O 1
ATOM 976 N N . TYR A 1 136 ? -3.451 -4.238 -4.82 1 96.69 136 TYR A N 1
ATOM 977 C CA . TYR A 1 136 ? -2.789 -3.104 -4.188 1 96.69 136 TYR A CA 1
ATOM 978 C C . TYR A 1 136 ? -1.74 -3.572 -3.184 1 96.69 136 TYR A C 1
ATOM 980 O O . TYR A 1 136 ? -0.684 -2.951 -3.045 1 96.69 136 TYR A O 1
ATOM 988 N N . ALA A 1 137 ? -2.055 -4.633 -2.445 1 97.31 137 ALA A N 1
ATOM 989 C CA . ALA A 1 137 ? -1.089 -5.172 -1.492 1 97.31 137 ALA A CA 1
ATOM 990 C C . ALA A 1 137 ? 0.194 -5.605 -2.197 1 97.31 137 ALA A C 1
ATOM 992 O O . ALA A 1 137 ? 1.296 -5.289 -1.743 1 97.31 137 ALA A O 1
ATOM 993 N N . LYS A 1 138 ? 0.057 -6.297 -3.289 1 97.31 138 LYS A N 1
ATOM 994 C CA . LYS A 1 138 ? 1.221 -6.805 -4.012 1 97.31 138 LYS A CA 1
ATOM 995 C C . LYS A 1 138 ? 1.94 -5.68 -4.75 1 97.31 138 LYS A C 1
ATOM 997 O O . LYS A 1 138 ? 3.164 -5.707 -4.895 1 97.31 138 LYS A O 1
ATOM 1002 N N . ARG A 1 139 ? 1.176 -4.746 -5.234 1 97 139 ARG A N 1
ATOM 1003 C CA . ARG A 1 139 ? 1.776 -3.576 -5.867 1 97 139 ARG A CA 1
ATOM 1004 C C . ARG A 1 139 ? 2.709 -2.85 -4.906 1 97 139 ARG A C 1
ATOM 1006 O O . ARG A 1 139 ? 3.738 -2.309 -5.316 1 97 139 ARG A O 1
ATOM 1013 N N . LEU A 1 140 ? 2.357 -2.814 -3.662 1 98 140 LEU A N 1
ATOM 1014 C CA . LEU A 1 140 ? 3.115 -2.123 -2.623 1 98 140 LEU A CA 1
ATOM 1015 C C . LEU A 1 140 ? 4.488 -2.762 -2.438 1 98 140 LEU A C 1
ATOM 1017 O O . LEU A 1 140 ? 5.383 -2.154 -1.847 1 98 140 LEU A O 1
ATOM 1021 N N . ILE A 1 141 ? 4.684 -3.941 -2.934 1 98.62 141 ILE A N 1
ATOM 1022 C CA . ILE A 1 141 ? 5.953 -4.648 -2.797 1 98.62 141 ILE A CA 1
ATOM 1023 C C . ILE A 1 141 ? 7.047 -3.898 -3.559 1 98.62 141 ILE A C 1
ATOM 1025 O O . ILE A 1 141 ? 8.195 -3.842 -3.113 1 98.62 141 ILE A O 1
ATOM 1029 N N . GLU A 1 142 ? 6.703 -3.27 -4.699 1 98.25 142 GLU A N 1
ATOM 1030 C CA . GLU A 1 142 ? 7.695 -2.588 -5.523 1 98.25 142 GLU A CA 1
ATOM 1031 C C . GLU A 1 142 ? 8.352 -1.44 -4.758 1 98.25 142 GLU A C 1
ATOM 1033 O O . GLU A 1 142 ? 9.578 -1.392 -4.637 1 98.25 142 GLU A O 1
ATOM 1038 N N . PRO A 1 143 ? 7.543 -0.486 -4.191 1 97.69 143 PRO A N 1
ATOM 1039 C CA . PRO A 1 143 ? 8.203 0.557 -3.404 1 97.69 143 PRO A CA 1
ATOM 1040 C C . PRO A 1 143 ? 8.867 0.012 -2.141 1 97.69 143 PRO A C 1
ATOM 1042 O O . PRO A 1 143 ? 9.867 0.569 -1.672 1 97.69 143 PRO A O 1
ATOM 1045 N N . ALA A 1 144 ? 8.375 -1.064 -1.575 1 98.5 144 ALA A N 1
ATOM 1046 C CA . ALA A 1 144 ? 9.008 -1.677 -0.411 1 98.5 144 ALA A CA 1
ATOM 1047 C C . ALA A 1 144 ? 10.406 -2.186 -0.751 1 98.5 144 ALA A C 1
ATOM 1049 O O . ALA A 1 144 ? 11.344 -2.025 0.036 1 98.5 144 ALA A O 1
ATOM 1050 N N . ILE A 1 145 ? 10.531 -2.777 -1.946 1 98.56 145 ILE A N 1
ATOM 1051 C CA . ILE A 1 145 ? 11.828 -3.264 -2.406 1 98.56 145 ILE A CA 1
ATOM 1052 C C . ILE A 1 145 ? 12.828 -2.105 -2.455 1 98.56 145 ILE A C 1
ATOM 1054 O O . ILE A 1 145 ? 13.898 -2.174 -1.847 1 98.56 145 ILE A O 1
ATOM 1058 N N . ARG A 1 146 ? 12.461 -1.055 -3.086 1 97.06 146 ARG A N 1
ATOM 1059 C CA . ARG A 1 146 ? 13.32 0.115 -3.203 1 97.06 146 ARG A CA 1
ATOM 1060 C C . ARG A 1 146 ? 13.672 0.68 -1.83 1 97.06 146 ARG A C 1
ATOM 1062 O O . ARG A 1 146 ? 14.828 1.002 -1.561 1 97.06 146 ARG A O 1
ATOM 1069 N N . ALA A 1 147 ? 12.688 0.764 -1.012 1 97.31 147 ALA A N 1
ATOM 1070 C CA . ALA A 1 147 ? 12.836 1.389 0.301 1 97.31 147 ALA A CA 1
ATOM 1071 C C . ALA A 1 147 ? 13.773 0.578 1.191 1 97.31 147 ALA A C 1
ATOM 1073 O O . ALA A 1 147 ? 14.672 1.135 1.827 1 97.31 147 ALA A O 1
ATOM 1074 N N . TYR A 1 148 ? 13.578 -0.707 1.278 1 98.25 148 TYR A N 1
ATOM 1075 C CA . TYR A 1 148 ? 14.383 -1.548 2.16 1 98.25 148 TYR A CA 1
ATOM 1076 C C . TYR A 1 148 ? 15.82 -1.643 1.664 1 98.25 148 TYR A C 1
ATOM 1078 O O . TYR A 1 148 ? 16.75 -1.728 2.463 1 98.25 148 TYR A O 1
ATOM 1086 N N . ARG A 1 149 ? 16.031 -1.651 0.344 1 97.94 149 ARG A N 1
ATOM 1087 C CA . ARG A 1 149 ? 17.375 -1.607 -0.213 1 97.94 149 ARG A CA 1
ATOM 1088 C C . ARG A 1 149 ? 18.078 -0.304 0.152 1 97.94 149 ARG A C 1
ATOM 1090 O O . ARG A 1 149 ? 19.234 -0.313 0.579 1 97.94 149 ARG A O 1
ATOM 1097 N N . SER A 1 150 ? 17.375 0.754 0.038 1 95.19 150 SER A N 1
ATOM 1098 C CA . SER A 1 150 ? 17.953 2.076 0.243 1 95.19 150 SER A CA 1
ATOM 1099 C C . SER A 1 150 ? 18.25 2.326 1.718 1 95.19 150 SER A C 1
ATOM 1101 O O . SER A 1 150 ? 19.344 2.777 2.066 1 95.19 150 SER A O 1
ATOM 1103 N N . GLU A 1 151 ? 17.312 2.006 2.582 1 96 151 GLU A N 1
ATOM 1104 C CA . GLU A 1 151 ? 17.438 2.367 3.992 1 96 151 GLU A CA 1
ATOM 1105 C C . GLU A 1 151 ? 18.281 1.359 4.754 1 96 151 GLU A C 1
ATOM 1107 O O . GLU A 1 151 ? 19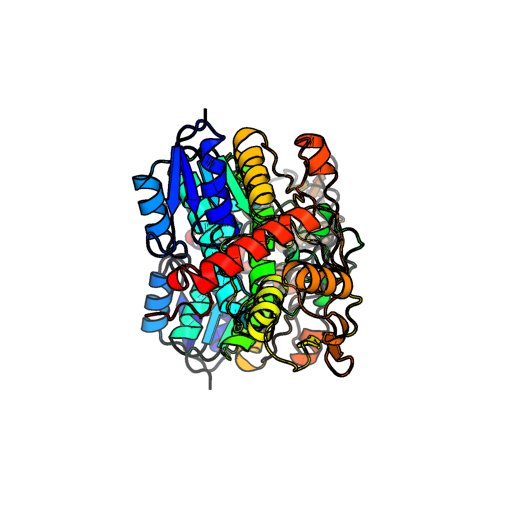 1.725 5.691 1 96 151 GLU A O 1
ATOM 1112 N N . TYR A 1 152 ? 18.219 0.029 4.344 1 97.38 152 TYR A N 1
ATOM 1113 C CA . TYR A 1 152 ? 18.828 -0.993 5.199 1 97.38 152 TYR A CA 1
ATOM 1114 C C . TYR A 1 152 ? 19.891 -1.784 4.438 1 97.38 152 TYR A C 1
ATOM 1116 O O . TYR A 1 152 ? 20.594 -2.6 5.027 1 97.38 152 TYR A O 1
ATOM 1124 N N . GLY A 1 153 ? 19.953 -1.582 3.104 1 97.69 153 GLY A N 1
ATOM 1125 C CA . GLY A 1 153 ? 20.891 -2.365 2.307 1 97.69 153 GLY A CA 1
ATOM 1126 C C . GLY A 1 153 ? 20.453 -3.805 2.121 1 97.69 153 GLY A C 1
ATOM 1127 O O . GLY A 1 153 ? 21.25 -4.656 1.717 1 97.69 153 GLY A O 1
ATOM 1128 N N . LEU A 1 154 ? 19.203 -4.129 2.475 1 97.81 154 LEU A N 1
ATOM 1129 C CA . LEU A 1 154 ? 18.672 -5.477 2.328 1 97.81 154 LEU A CA 1
ATOM 1130 C C . LEU A 1 154 ? 18.547 -5.855 0.855 1 97.81 154 LEU A C 1
ATOM 1132 O O . LEU A 1 154 ? 17.984 -5.102 0.062 1 97.81 154 LEU A O 1
ATOM 1136 N N . LYS A 1 155 ? 19.078 -6.957 0.408 1 98.38 155 LYS A N 1
ATOM 1137 C CA . LYS A 1 155 ? 18.969 -7.426 -0.969 1 98.38 155 LYS A CA 1
ATOM 1138 C C . LYS A 1 155 ? 17.594 -8.055 -1.218 1 98.38 155 LYS A C 1
ATOM 1140 O O . LYS A 1 155 ? 17.438 -9.273 -1.078 1 98.38 155 LYS A O 1
ATOM 1145 N N . VAL A 1 156 ? 16.688 -7.262 -1.55 1 98.75 156 VAL A N 1
ATOM 1146 C CA . VAL A 1 156 ? 15.328 -7.699 -1.874 1 98.75 156 VAL A CA 1
ATOM 1147 C C . VAL A 1 156 ? 15.055 -7.48 -3.361 1 98.75 156 VAL A C 1
ATOM 1149 O O . VAL A 1 156 ? 15.398 -6.43 -3.912 1 98.75 156 VAL A O 1
ATOM 1152 N N . VAL A 1 157 ? 14.477 -8.477 -4.082 1 98.88 157 VAL A N 1
ATOM 1153 C CA . VAL A 1 157 ? 14.109 -8.398 -5.492 1 98.88 157 VAL A CA 1
ATOM 1154 C C . VAL A 1 157 ? 12.664 -8.859 -5.676 1 98.88 157 VAL A C 1
ATOM 1156 O O . VAL A 1 157 ? 12.062 -9.406 -4.75 1 98.88 157 VAL A O 1
ATOM 1159 N N . GLY A 1 158 ? 12.102 -8.547 -6.797 1 98.88 158 GLY A N 1
ATOM 1160 C CA . GLY A 1 158 ? 10.711 -8.883 -7.039 1 98.88 158 GLY A CA 1
ATOM 1161 C C . GLY A 1 158 ? 10.453 -9.391 -8.445 1 98.88 158 GLY A C 1
ATOM 1162 O O . GLY A 1 158 ? 11.055 -8.898 -9.406 1 98.88 158 GLY A O 1
ATOM 1163 N N . LEU A 1 159 ? 9.602 -10.359 -8.562 1 98.88 159 LEU A N 1
ATOM 1164 C CA . LEU A 1 159 ? 9.141 -10.867 -9.852 1 98.88 159 LEU A CA 1
ATOM 1165 C C . LEU A 1 159 ? 7.625 -10.75 -9.969 1 98.88 159 LEU A C 1
ATOM 1167 O O . LEU A 1 159 ? 6.914 -10.844 -8.961 1 98.88 159 LEU A O 1
ATOM 1171 N N . VAL A 1 160 ? 7.172 -10.531 -11.172 1 98.56 160 VAL A N 1
ATOM 1172 C CA . VAL A 1 160 ? 5.754 -10.516 -11.516 1 98.56 160 VAL A CA 1
ATOM 1173 C C . VAL A 1 160 ? 5.422 -11.711 -12.406 1 98.56 160 VAL A C 1
ATOM 1175 O O . VAL A 1 160 ? 5.52 -11.617 -13.633 1 98.56 160 VAL A O 1
ATOM 1178 N N . PRO A 1 161 ? 5.016 -12.75 -11.773 1 97.69 161 PRO A N 1
ATOM 1179 C CA . PRO A 1 161 ? 4.512 -13.852 -12.594 1 97.69 161 PRO A CA 1
ATOM 1180 C C . PRO A 1 161 ? 3.121 -13.586 -13.156 1 97.69 161 PRO A C 1
ATOM 1182 O O . PRO A 1 161 ? 2.479 -12.602 -12.781 1 97.69 161 PRO A O 1
ATOM 1185 N N . ASN A 1 162 ? 2.73 -14.406 -14.156 1 95.44 162 ASN A N 1
ATOM 1186 C CA . ASN A 1 162 ? 1.371 -14.297 -14.68 1 95.44 162 ASN A CA 1
ATOM 1187 C C . ASN A 1 162 ? 0.717 -15.672 -14.812 1 95.44 162 ASN A C 1
ATOM 1189 O O . ASN A 1 162 ? 1.406 -16.672 -14.992 1 95.44 162 ASN A O 1
ATOM 1193 N N . GLY A 1 163 ? -0.501 -15.766 -14.539 1 93.94 163 GLY A N 1
ATOM 1194 C CA . GLY A 1 163 ? -1.336 -16.922 -14.781 1 93.94 163 GLY A CA 1
ATOM 1195 C C . GLY A 1 163 ? -0.697 -18.234 -14.328 1 93.94 163 GLY A C 1
ATOM 1196 O O . GLY A 1 163 ? -0.614 -19.188 -15.094 1 93.94 163 GLY A O 1
ATOM 1197 N N . ILE A 1 164 ? -0.245 -18.359 -13.133 1 97.06 164 ILE A N 1
ATOM 1198 C CA . ILE A 1 164 ? 0.43 -19.547 -12.633 1 97.06 164 ILE A CA 1
ATOM 1199 C C . ILE A 1 164 ? -0.544 -20.719 -12.625 1 97.06 164 ILE A C 1
ATOM 1201 O O . ILE A 1 164 ? -1.664 -20.609 -12.125 1 97.06 164 ILE A O 1
ATOM 1205 N N . PHE A 1 165 ? -0.12 -21.859 -13.203 1 97.56 165 PHE A N 1
ATOM 1206 C CA . PHE A 1 165 ? -0.944 -23.062 -13.188 1 97.56 165 PHE A CA 1
ATOM 1207 C C . PHE A 1 165 ? -0.075 -24.312 -13.141 1 97.56 165 PHE A C 1
ATOM 1209 O O . PHE A 1 165 ? 1.103 -24.266 -13.5 1 97.56 165 PHE A O 1
ATOM 1216 N N . GLY A 1 166 ? -0.628 -25.344 -12.664 1 98.25 166 GLY A N 1
ATOM 1217 C CA . GLY A 1 166 ? 0.106 -26.594 -12.609 1 98.25 166 GLY A CA 1
ATOM 1218 C C . GLY A 1 166 ? -0.421 -27.547 -11.547 1 98.25 166 GLY A C 1
ATOM 1219 O O . GLY A 1 166 ? -1.505 -27.328 -11 1 98.25 166 GLY A O 1
ATOM 1220 N N . PRO A 1 167 ? 0.328 -28.641 -11.312 1 97.19 167 PRO A N 1
ATOM 1221 C CA . PRO A 1 167 ? -0.021 -29.56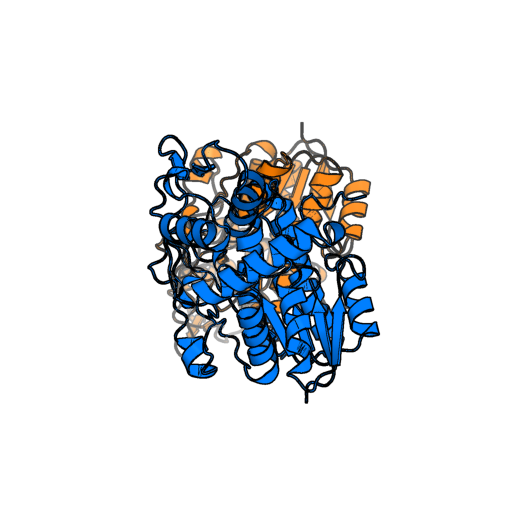2 -10.234 1 97.19 167 PRO A CA 1
ATOM 1222 C C . PRO A 1 167 ? -0.214 -28.844 -8.891 1 97.19 167 PRO A C 1
ATOM 1224 O O . PRO A 1 167 ? 0.493 -27.891 -8.594 1 97.19 167 PRO A O 1
ATOM 1227 N N . ASN A 1 168 ? -1.16 -29.281 -8.125 1 95.44 168 ASN A N 1
ATOM 1228 C CA . ASN A 1 168 ? -1.443 -28.781 -6.789 1 95.44 168 ASN A CA 1
ATOM 1229 C C . ASN A 1 168 ? -2.07 -27.391 -6.828 1 95.44 168 ASN A C 1
ATOM 1231 O O . ASN A 1 168 ? -1.976 -26.625 -5.863 1 95.44 168 ASN A O 1
ATOM 1235 N N . ASP A 1 169 ? -2.678 -27 -8 1 95.94 169 ASP A N 1
ATOM 1236 C CA . ASP A 1 169 ? -3.441 -25.766 -8.094 1 95.94 169 ASP A CA 1
ATOM 1237 C C . ASP A 1 169 ? -4.727 -25.844 -7.273 1 95.94 169 ASP A C 1
ATOM 1239 O O . ASP A 1 169 ? -5.012 -26.875 -6.66 1 95.94 169 ASP A O 1
ATOM 1243 N N . ASN A 1 170 ? -5.387 -24.734 -7.125 1 92.5 170 ASN A N 1
ATOM 1244 C CA . ASN A 1 170 ? -6.676 -24.672 -6.449 1 92.5 170 ASN A CA 1
ATOM 1245 C C . ASN A 1 170 ? -7.82 -25.047 -7.391 1 92.5 170 ASN A C 1
ATOM 1247 O O . ASN A 1 170 ? -8.141 -24.281 -8.305 1 92.5 170 ASN A O 1
ATOM 1251 N N . PHE A 1 171 ? -8.477 -26.172 -7.109 1 93.31 171 PHE A N 1
ATOM 1252 C CA . PHE A 1 171 ? -9.539 -26.656 -7.984 1 93.31 171 PHE A CA 1
ATOM 1253 C C . PHE A 1 171 ? -10.898 -26.5 -7.309 1 93.31 171 PHE A C 1
ATOM 1255 O O . PHE A 1 171 ? -11.883 -27.094 -7.758 1 93.31 171 PHE A O 1
ATOM 1262 N N . ASN A 1 172 ? -10.914 -25.719 -6.242 1 89.19 172 ASN A N 1
ATOM 1263 C CA . ASN A 1 172 ? -12.156 -25.453 -5.531 1 89.19 172 ASN A CA 1
ATOM 1264 C C . ASN A 1 172 ? -13.016 -24.438 -6.277 1 89.19 172 ASN A C 1
ATOM 1266 O O . ASN A 1 172 ? -12.656 -23.25 -6.367 1 89.19 172 ASN A O 1
ATOM 1270 N N . TYR A 1 173 ? -14.219 -24.844 -6.652 1 85.62 173 TYR A N 1
ATOM 1271 C CA . TYR A 1 173 ? -15.094 -24.016 -7.473 1 85.62 173 TYR A CA 1
ATOM 1272 C C . TYR A 1 173 ? -15.383 -22.688 -6.773 1 85.62 173 TYR A C 1
ATOM 1274 O O . TYR A 1 173 ? -15.578 -21.656 -7.434 1 85.62 173 TYR A O 1
ATOM 1282 N N . GLN A 1 174 ? -15.398 -22.703 -5.488 1 80.12 174 GLN A N 1
ATOM 1283 C CA . GLN A 1 174 ? -15.781 -21.516 -4.719 1 80.12 174 GLN A CA 1
ATOM 1284 C C . GLN A 1 174 ? -14.742 -20.406 -4.867 1 80.12 174 GLN A C 1
ATOM 1286 O O . GLN A 1 174 ? -15.07 -19.219 -4.801 1 80.12 174 GLN A O 1
ATOM 1291 N N . ASP A 1 175 ? -13.477 -20.812 -5.09 1 82.5 175 ASP A N 1
ATOM 1292 C CA . ASP A 1 175 ? -12.461 -19.766 -5.086 1 82.5 175 ASP A CA 1
ATOM 1293 C C . ASP A 1 175 ? -11.352 -20.078 -6.09 1 82.5 175 ASP A C 1
ATOM 1295 O O . ASP A 1 175 ? -10.305 -19.438 -6.086 1 82.5 175 ASP A O 1
ATOM 1299 N N . ALA A 1 176 ? -11.586 -21 -7.004 1 86.69 176 ALA A N 1
ATOM 1300 C CA . ALA A 1 176 ? -10.57 -21.375 -7.992 1 86.69 176 ALA A CA 1
ATOM 1301 C C . ALA A 1 176 ? -10.453 -20.312 -9.086 1 86.69 176 ALA A C 1
ATOM 1303 O O . ALA A 1 176 ? -11.438 -19.656 -9.422 1 86.69 176 ALA A O 1
ATOM 1304 N N . PRO A 1 177 ? -9.234 -20.234 -9.641 1 87.25 177 PRO A N 1
ATOM 1305 C CA . PRO A 1 177 ? -9.109 -19.484 -10.898 1 87.25 177 PRO A CA 1
ATOM 1306 C C . PRO A 1 177 ? -9.766 -20.203 -12.07 1 87.25 177 PRO A C 1
ATOM 1308 O O . PRO A 1 177 ? -10.18 -21.359 -11.945 1 87.25 177 PRO A O 1
ATOM 1311 N N . MET A 1 178 ? -9.836 -19.562 -13.125 1 86.19 178 MET A N 1
ATOM 1312 C CA . MET A 1 178 ? -10.578 -20.031 -14.289 1 86.19 178 MET A CA 1
ATOM 1313 C C . MET A 1 178 ? -10.031 -21.359 -14.789 1 86.19 178 MET A C 1
ATOM 1315 O O . MET A 1 178 ? -10.781 -22.312 -15 1 86.19 178 MET A O 1
ATOM 1319 N N . LEU A 1 179 ? -8.742 -21.5 -14.875 1 93.88 179 LEU A N 1
ATOM 1320 C CA . LEU A 1 179 ? -8.141 -22.656 -15.539 1 93.88 179 LEU A CA 1
ATOM 1321 C C . LEU A 1 179 ? -8.336 -23.922 -14.711 1 93.88 179 LEU A C 1
ATOM 1323 O O . LEU A 1 179 ? -8.844 -24.922 -15.211 1 93.88 179 LEU A O 1
ATOM 1327 N N . PRO A 1 180 ? -7.977 -23.906 -13.453 1 95 180 PRO A N 1
ATOM 1328 C CA . PRO A 1 180 ? -8.242 -25.109 -12.656 1 95 180 PRO A CA 1
ATOM 1329 C C . PRO A 1 180 ? -9.734 -25.438 -12.578 1 95 180 PRO A C 1
ATOM 1331 O O . PRO A 1 180 ? -10.109 -26.609 -12.57 1 95 180 PRO A O 1
ATOM 1334 N N . ALA A 1 181 ? -10.586 -24.422 -12.531 1 91.44 181 ALA A N 1
ATOM 1335 C CA . ALA A 1 181 ? -12.023 -24.672 -12.508 1 91.44 181 ALA A CA 1
ATOM 1336 C C . ALA A 1 181 ? -12.492 -25.359 -13.781 1 91.44 181 ALA A C 1
ATOM 1338 O O . ALA A 1 181 ? -13.328 -26.266 -13.734 1 91.44 181 ALA A O 1
ATOM 1339 N N . LEU A 1 182 ? -11.984 -24.969 -14.867 1 93.94 182 LEU A N 1
ATOM 1340 C CA . LEU A 1 182 ? -12.336 -25.562 -16.156 1 93.94 182 LEU A CA 1
ATOM 1341 C C . LEU A 1 182 ? -11.883 -27.016 -16.234 1 93.94 182 LEU A C 1
ATOM 1343 O O . LEU A 1 182 ? -12.617 -27.875 -16.703 1 93.94 182 LEU A O 1
ATOM 1347 N N . ILE A 1 183 ? -10.68 -27.234 -15.805 1 96.62 183 ILE A N 1
ATOM 1348 C CA . ILE A 1 183 ? -10.141 -28.578 -15.789 1 96.62 183 ILE A CA 1
ATOM 1349 C C . ILE A 1 183 ? -11.055 -29.5 -14.977 1 96.62 183 ILE A C 1
ATOM 1351 O O . ILE A 1 183 ? -11.43 -30.578 -15.43 1 96.62 183 ILE A O 1
ATOM 1355 N N . ARG A 1 184 ? -11.406 -29.047 -13.805 1 95.5 184 ARG A N 1
ATOM 1356 C CA . ARG A 1 184 ? -12.289 -29.828 -12.945 1 95.5 184 ARG A CA 1
ATOM 1357 C C . ARG A 1 184 ? -13.641 -30.062 -13.602 1 95.5 184 ARG A C 1
ATOM 1359 O O . ARG A 1 184 ? -14.172 -31.172 -13.578 1 95.5 184 ARG A O 1
ATOM 1366 N N . ARG A 1 185 ? -14.211 -29.047 -14.172 1 94.31 185 ARG A N 1
ATOM 1367 C CA . ARG A 1 185 ? -15.516 -29.141 -14.812 1 94.31 185 ARG A CA 1
ATOM 1368 C C . ARG A 1 185 ? -15.508 -30.172 -15.938 1 94.31 185 ARG A C 1
ATOM 1370 O O . ARG A 1 185 ? -16.438 -30.969 -16.062 1 94.31 185 ARG A O 1
ATOM 1377 N N . PHE A 1 186 ? -14.508 -30.156 -16.75 1 96.12 186 PHE A N 1
ATOM 1378 C CA . PHE A 1 186 ? -14.391 -31.109 -17.844 1 96.12 186 PHE A CA 1
ATOM 1379 C C . PHE A 1 186 ? -14.273 -32.531 -17.312 1 96.12 186 PHE A C 1
ATOM 1381 O O . PHE A 1 186 ? -14.891 -33.469 -17.844 1 96.12 186 PHE A O 1
ATOM 1388 N N . HIS A 1 187 ? -13.438 -32.656 -16.297 1 95.31 187 HIS A N 1
ATOM 1389 C CA . HIS A 1 187 ? -13.242 -34 -15.727 1 95.31 187 HIS A CA 1
ATOM 1390 C C . HIS A 1 187 ? -14.547 -34.531 -15.148 1 95.31 187 HIS A C 1
ATOM 1392 O O . HIS A 1 187 ? -14.922 -35.688 -15.406 1 95.31 187 HIS A O 1
ATOM 1398 N N . GLU A 1 188 ? -15.211 -33.719 -14.375 1 93.5 188 GLU A N 1
ATOM 1399 C CA . GLU A 1 188 ? -16.438 -34.156 -13.711 1 93.5 188 GLU A CA 1
ATOM 1400 C C . GLU A 1 188 ? -17.562 -34.375 -14.719 1 93.5 188 GLU A C 1
ATOM 1402 O O . GLU A 1 188 ? -18.453 -35.188 -14.484 1 93.5 188 GLU A O 1
ATOM 1407 N N . GLY A 1 189 ? -17.484 -33.719 -15.828 1 91.88 189 GLY A N 1
ATOM 1408 C CA . GLY A 1 189 ? -18.516 -33.875 -16.859 1 91.88 189 GLY A CA 1
ATOM 1409 C C . GLY A 1 189 ? -18.125 -34.844 -17.953 1 91.88 189 GLY A C 1
ATOM 1410 O O . GLY A 1 189 ? -18.875 -35.031 -18.922 1 91.88 189 GLY A O 1
ATOM 1411 N N . ARG A 1 190 ? -17.047 -35.469 -17.859 1 90.56 190 ARG A N 1
ATOM 1412 C CA . ARG A 1 190 ? -16.438 -36.188 -18.969 1 90.56 190 ARG A CA 1
ATOM 1413 C C . ARG A 1 190 ? -17.328 -37.344 -19.422 1 90.56 190 ARG A C 1
ATOM 1415 O O . ARG A 1 190 ? -17.359 -37.688 -20.594 1 90.56 190 ARG A O 1
ATOM 1422 N N . ASP A 1 191 ? -18.094 -37.906 -18.5 1 89.38 191 ASP A N 1
ATOM 1423 C CA . ASP A 1 191 ? -18.891 -39.094 -18.828 1 89.38 191 ASP A CA 1
ATOM 1424 C C . ASP A 1 191 ? -20.359 -38.719 -19.031 1 89.38 191 ASP A C 1
ATOM 1426 O O . ASP A 1 191 ? -21.203 -39.594 -19.234 1 89.38 191 ASP A O 1
ATOM 1430 N N . SER A 1 192 ? -20.641 -37.5 -18.906 1 89.25 192 SER A N 1
ATOM 1431 C CA . SER A 1 192 ? -22 -37 -19.109 1 89.25 192 SER A CA 1
ATOM 1432 C C . SER A 1 192 ? -22.219 -36.562 -20.547 1 89.25 192 SER A C 1
ATOM 1434 O O . SER A 1 192 ? -21.25 -36.281 -21.266 1 89.25 192 SER A O 1
ATOM 1436 N N . ALA A 1 193 ? -23.469 -36.562 -20.938 1 90.5 193 ALA A N 1
ATOM 1437 C CA . ALA A 1 193 ? -23.828 -36.062 -22.25 1 90.5 193 ALA A CA 1
ATOM 1438 C C . ALA A 1 193 ? -24.188 -34.562 -22.172 1 90.5 193 ALA A C 1
ATOM 1440 O O . ALA A 1 193 ? -24.391 -33.906 -23.203 1 90.5 193 ALA A O 1
ATOM 1441 N N . ASP A 1 194 ? -24.188 -34.031 -21.078 1 92.12 194 ASP A N 1
ATOM 1442 C CA . ASP A 1 194 ? -24.578 -32.656 -20.859 1 92.12 194 ASP A CA 1
ATOM 1443 C C . ASP A 1 194 ? -23.531 -31.703 -21.406 1 92.12 194 ASP A C 1
ATOM 1445 O O . ASP A 1 194 ? -22.328 -32.031 -21.438 1 92.12 194 ASP A O 1
ATOM 1449 N N . PRO A 1 195 ? -24 -30.547 -21.844 1 93.5 195 PRO A N 1
ATOM 1450 C CA . PRO A 1 195 ? -23.047 -29.547 -22.297 1 93.5 195 PRO A CA 1
ATOM 1451 C C . PRO A 1 195 ? -22.141 -29.031 -21.188 1 93.5 195 PRO A C 1
ATOM 1453 O O . PRO A 1 195 ? -22.547 -29 -20.016 1 93.5 195 PRO A O 1
ATOM 1456 N N . ILE A 1 196 ? -20.969 -28.766 -21.547 1 93.88 196 ILE A N 1
ATOM 1457 C CA . ILE A 1 196 ? -20.031 -28.078 -20.656 1 93.88 196 ILE A CA 1
ATOM 1458 C C . ILE A 1 196 ? -20.094 -26.578 -20.922 1 93.88 196 ILE A C 1
ATOM 1460 O O . ILE A 1 196 ? -19.562 -26.109 -21.938 1 93.88 196 ILE A O 1
ATOM 1464 N N . GLU A 1 197 ? -20.672 -25.859 -20.016 1 91.81 197 GLU A N 1
ATOM 1465 C CA . GLU A 1 197 ? -20.922 -24.422 -20.203 1 91.81 197 GLU A CA 1
ATOM 1466 C C . GLU A 1 197 ? -19.688 -23.594 -19.844 1 91.81 197 GLU A C 1
ATOM 1468 O O . GLU A 1 197 ? -19.078 -23.828 -18.797 1 91.81 197 GLU A O 1
ATOM 1473 N N . ILE A 1 198 ? -19.312 -22.766 -20.672 1 91.94 198 ILE A N 1
ATOM 1474 C CA . ILE A 1 198 ? -18.297 -21.75 -20.453 1 91.94 198 ILE A CA 1
ATOM 1475 C C . ILE A 1 198 ? -18.875 -20.359 -20.688 1 91.94 198 ILE A C 1
ATOM 1477 O O . ILE A 1 198 ? -19.469 -20.094 -21.734 1 91.94 198 ILE A O 1
ATOM 1481 N N . TRP A 1 199 ? -18.719 -19.547 -19.688 1 87.31 199 TRP A N 1
ATOM 1482 C CA . TRP A 1 199 ? -19.281 -18.203 -19.781 1 87.31 199 TRP A CA 1
ATOM 1483 C C . TRP A 1 199 ? -18.516 -17.359 -20.797 1 87.31 199 TRP A C 1
ATOM 1485 O O . TRP A 1 199 ? -17.297 -17.422 -20.859 1 87.31 199 TRP A O 1
ATOM 1495 N N . GLY A 1 200 ? -19.281 -16.547 -21.547 1 88.44 200 GLY A N 1
ATOM 1496 C CA . GLY A 1 200 ? -18.703 -15.68 -22.562 1 88.44 200 GLY A CA 1
ATOM 1497 C C . GLY A 1 200 ? -18.562 -16.359 -23.922 1 88.44 200 GLY A C 1
ATOM 1498 O O . GLY A 1 200 ? -19.141 -17.422 -24.156 1 88.44 200 GLY A O 1
ATOM 1499 N N . ASP A 1 201 ? -17.859 -15.711 -24.859 1 90.69 201 ASP A N 1
ATOM 1500 C CA . ASP A 1 201 ? -17.734 -16.234 -26.219 1 90.69 201 ASP A CA 1
ATOM 1501 C C . ASP A 1 201 ? -16.422 -16.969 -26.422 1 90.69 201 ASP A C 1
ATOM 1503 O O . ASP A 1 201 ? -16.125 -17.453 -27.516 1 90.69 201 ASP A O 1
ATOM 1507 N N . GLY A 1 202 ? -15.656 -16.984 -25.406 1 91.88 202 GLY A N 1
ATOM 1508 C CA . GLY A 1 202 ? -14.414 -17.734 -25.453 1 91.88 202 GLY A CA 1
ATOM 1509 C C . GLY A 1 202 ? -13.273 -16.969 -26.078 1 91.88 202 GLY A C 1
ATOM 1510 O O . GLY A 1 202 ? -12.141 -17.469 -26.125 1 91.88 202 GLY A O 1
ATOM 1511 N N . SER A 1 203 ? -13.484 -15.742 -26.453 1 91.62 203 SER A N 1
ATOM 1512 C CA . SER A 1 203 ? -12.5 -14.992 -27.234 1 91.62 203 SER A CA 1
ATOM 1513 C C . SER A 1 203 ? -11.43 -14.383 -26.328 1 91.62 203 SER A C 1
ATOM 1515 O O . SER A 1 203 ? -10.312 -14.117 -26.781 1 91.62 203 SER A O 1
ATOM 1517 N N . PRO A 1 204 ? -11.742 -14.133 -25.016 1 90.75 204 PRO A N 1
ATOM 1518 C CA . PRO A 1 204 ? -10.672 -13.578 -24.188 1 90.75 204 PRO A CA 1
ATOM 1519 C C . PRO A 1 204 ? -9.414 -14.43 -24.188 1 90.75 204 PRO A C 1
ATOM 1521 O O . PRO A 1 204 ? -9.492 -15.656 -24.266 1 90.75 204 PRO A O 1
ATOM 1524 N N . VAL A 1 205 ? -8.281 -13.742 -24.188 1 92.75 205 VAL A N 1
ATOM 1525 C CA . VAL A 1 205 ? -6.984 -14.398 -24.266 1 92.75 205 VAL A CA 1
ATOM 1526 C C . VAL A 1 205 ? -6.281 -14.32 -22.922 1 92.75 205 VAL A C 1
ATOM 1528 O O . VAL A 1 205 ? -6.398 -13.312 -22.203 1 92.75 205 VAL A O 1
ATOM 1531 N N . ARG A 1 206 ? -5.578 -15.406 -22.562 1 93 206 ARG A N 1
ATOM 1532 C CA . ARG A 1 206 ? -4.852 -15.5 -21.297 1 93 206 ARG A CA 1
ATOM 1533 C C . ARG A 1 206 ? -3.426 -15.992 -21.531 1 93 206 ARG A C 1
ATOM 1535 O O . ARG A 1 206 ? -3.16 -16.719 -22.484 1 93 206 ARG A O 1
ATOM 1542 N N . GLU A 1 207 ? -2.572 -15.5 -20.734 1 95.88 207 GLU A N 1
ATOM 1543 C CA . GLU A 1 207 ? -1.212 -16.016 -20.609 1 95.88 207 GLU A CA 1
ATOM 1544 C C . GLU A 1 207 ? -1.039 -16.828 -19.328 1 95.88 207 GLU A C 1
ATOM 1546 O O . GLU A 1 207 ? -1.27 -16.328 -18.234 1 95.88 207 GLU A O 1
ATOM 1551 N N . TYR A 1 208 ? -0.649 -18.094 -19.484 1 96.69 208 TYR A N 1
ATOM 1552 C CA . TYR A 1 208 ? -0.487 -19 -18.359 1 96.69 208 TYR A CA 1
ATOM 1553 C C . TYR A 1 208 ? 0.934 -19.547 -18.297 1 96.69 208 TYR A C 1
ATOM 1555 O O . TYR A 1 208 ? 1.396 -20.203 -19.234 1 96.69 208 TYR A O 1
ATOM 1563 N N . THR A 1 209 ? 1.56 -19.312 -17.219 1 98.31 209 THR A N 1
ATOM 1564 C CA . THR A 1 209 ? 2.908 -19.828 -17.016 1 98.31 209 THR A CA 1
ATOM 1565 C C . THR A 1 209 ? 2.881 -21.078 -16.156 1 98.31 209 THR A C 1
ATOM 1567 O O . THR A 1 209 ? 2.309 -21.094 -15.062 1 98.31 209 THR A O 1
ATOM 1570 N N . PHE A 1 210 ? 3.469 -22.141 -16.734 1 98.75 210 PHE A N 1
ATOM 1571 C CA . PHE A 1 210 ? 3.531 -23.422 -16.016 1 98.75 210 PHE A CA 1
ATOM 1572 C C . PHE A 1 210 ? 4.285 -23.25 -14.695 1 98.75 210 PHE A C 1
ATOM 1574 O O . PHE A 1 210 ? 5.336 -22.609 -14.648 1 98.75 210 PHE A O 1
ATOM 1581 N N . SER A 1 211 ? 3.742 -23.812 -13.562 1 98.69 211 SER A N 1
ATOM 1582 C CA . SER A 1 211 ? 4.18 -23.547 -12.195 1 98.69 211 SER A CA 1
ATOM 1583 C C . SER A 1 211 ? 5.656 -23.875 -12.016 1 98.69 211 SER A C 1
ATOM 1585 O O . SER A 1 211 ? 6.371 -23.172 -11.297 1 98.69 211 SER A O 1
ATOM 1587 N N . GLU A 1 212 ? 6.188 -24.938 -12.586 1 98.75 212 GLU A N 1
ATOM 1588 C CA . GLU A 1 212 ? 7.602 -25.281 -12.438 1 98.75 212 GLU A CA 1
ATOM 1589 C C . GLU A 1 212 ? 8.5 -24.219 -13.07 1 98.75 212 GLU A C 1
ATOM 1591 O O . GLU A 1 212 ? 9.609 -23.984 -12.594 1 98.75 212 GLU A O 1
ATOM 1596 N N . ASP A 1 213 ? 8.039 -23.609 -14.18 1 98.81 213 ASP A N 1
ATOM 1597 C CA . ASP A 1 213 ? 8.781 -22.5 -14.766 1 98.81 213 ASP A CA 1
ATOM 1598 C C . ASP A 1 213 ? 8.773 -21.281 -13.836 1 98.81 213 ASP A C 1
ATOM 1600 O O . ASP A 1 213 ? 9.773 -20.562 -13.734 1 98.81 213 ASP A O 1
ATOM 1604 N N . VAL A 1 214 ? 7.613 -21 -13.211 1 98.81 214 VAL A N 1
ATOM 1605 C CA . VAL A 1 214 ? 7.531 -19.938 -12.211 1 98.81 214 VAL A CA 1
ATOM 1606 C C . VAL A 1 214 ? 8.547 -20.188 -11.094 1 98.81 214 VAL A C 1
ATOM 1608 O O . VAL A 1 214 ? 9.281 -19.281 -10.695 1 98.81 214 VAL A O 1
ATOM 1611 N N . ALA A 1 215 ? 8.586 -21.422 -10.617 1 98.88 215 ALA A N 1
ATOM 1612 C CA . ALA A 1 215 ? 9.523 -21.812 -9.57 1 98.88 215 ALA A CA 1
ATOM 1613 C C . ALA A 1 215 ? 10.961 -21.547 -10 1 98.88 215 ALA A C 1
ATOM 1615 O O . ALA A 1 215 ? 11.742 -20.969 -9.242 1 98.88 215 ALA A O 1
ATOM 1616 N N . ARG A 1 216 ? 11.312 -21.969 -11.18 1 98.81 216 ARG A N 1
ATOM 1617 C CA . ARG A 1 216 ? 12.672 -21.781 -11.688 1 98.81 216 ARG A CA 1
ATOM 1618 C C . ARG A 1 216 ? 13 -20.312 -11.828 1 98.81 216 ARG A C 1
ATOM 1620 O O . ARG A 1 216 ? 14.148 -19.891 -11.625 1 98.81 216 ARG A O 1
ATOM 1627 N N . ALA A 1 217 ? 12.023 -19.484 -12.227 1 98.88 217 ALA A N 1
ATOM 1628 C CA . ALA A 1 217 ? 12.234 -18.031 -12.297 1 98.88 217 ALA A CA 1
ATOM 1629 C C . ALA A 1 217 ? 12.57 -17.469 -10.922 1 98.88 217 ALA A C 1
ATOM 1631 O O . ALA A 1 217 ? 13.5 -16.656 -10.797 1 98.88 217 ALA A O 1
ATOM 1632 N N . PHE A 1 218 ? 11.82 -17.844 -9.914 1 98.88 218 PHE A N 1
ATOM 1633 C CA . PHE A 1 218 ? 12.062 -17.344 -8.562 1 98.88 218 PHE A CA 1
ATOM 1634 C C . PHE A 1 218 ? 13.414 -17.797 -8.039 1 98.88 218 PHE A C 1
ATOM 1636 O O . PHE A 1 218 ? 14.125 -17.047 -7.371 1 98.88 218 PHE A O 1
ATOM 1643 N N . LEU A 1 219 ? 13.789 -19.047 -8.32 1 98.75 219 LEU A N 1
ATOM 1644 C CA . LEU A 1 219 ? 15.094 -19.547 -7.906 1 98.75 219 LEU A CA 1
ATOM 1645 C C . LEU A 1 219 ? 16.219 -18.844 -8.656 1 98.75 219 LEU A C 1
ATOM 1647 O O . LEU A 1 219 ? 17.25 -18.531 -8.078 1 98.75 219 LEU A O 1
ATOM 1651 N N . TRP A 1 220 ? 16.016 -18.594 -9.945 1 98.69 220 TRP A N 1
ATOM 1652 C CA . TRP A 1 220 ? 16.984 -17.812 -10.703 1 98.69 220 TRP A CA 1
ATOM 1653 C C . TRP A 1 220 ? 17.203 -16.453 -10.047 1 98.69 220 TRP A C 1
ATOM 1655 O O . TRP A 1 220 ? 18.344 -16.016 -9.891 1 98.69 220 TRP A O 1
ATOM 1665 N N . ALA A 1 221 ? 16.125 -15.797 -9.68 1 98.81 221 ALA A N 1
ATOM 1666 C CA . ALA A 1 221 ? 16.219 -14.484 -9.055 1 98.81 221 ALA A CA 1
ATOM 1667 C C . ALA A 1 221 ? 16.969 -14.562 -7.727 1 98.81 221 ALA A C 1
ATOM 1669 O O . ALA A 1 221 ? 17.75 -13.664 -7.391 1 98.81 221 ALA A O 1
ATOM 1670 N N . ALA A 1 222 ? 16.703 -15.617 -6.949 1 98.62 222 ALA A N 1
ATOM 1671 C CA . ALA A 1 222 ? 17.375 -15.805 -5.668 1 98.62 222 ALA A CA 1
ATOM 1672 C C . ALA A 1 222 ? 18.891 -15.883 -5.852 1 98.62 222 ALA A C 1
ATOM 1674 O O . ALA A 1 222 ? 19.641 -15.305 -5.066 1 98.62 222 ALA A O 1
ATOM 1675 N N . TYR A 1 223 ? 19.344 -16.516 -6.906 1 98.19 223 TYR A N 1
ATOM 1676 C CA . TYR A 1 223 ? 20.766 -16.812 -7.066 1 98.19 223 TYR A CA 1
ATOM 1677 C C . TYR A 1 223 ? 21.453 -15.75 -7.91 1 98.19 223 TYR A C 1
ATOM 1679 O O . TYR A 1 223 ? 22.656 -15.492 -7.742 1 98.19 223 TYR A O 1
ATOM 1687 N N . HIS A 1 224 ? 20.672 -15.07 -8.82 1 98.06 224 HIS A N 1
ATOM 1688 C CA . HIS A 1 224 ? 21.422 -14.398 -9.883 1 98.06 224 HIS A CA 1
ATOM 1689 C C . HIS A 1 224 ? 20.984 -12.953 -10.039 1 98.06 224 HIS A C 1
ATOM 1691 O O . HIS A 1 224 ? 21.625 -12.172 -10.742 1 98.06 224 HIS A O 1
ATOM 1697 N N . TYR A 1 225 ? 19.906 -12.531 -9.43 1 98.62 225 TYR A N 1
ATOM 1698 C CA . TYR A 1 225 ? 19.375 -11.203 -9.703 1 98.62 225 TYR A CA 1
ATOM 1699 C C . TYR A 1 225 ? 19.516 -10.297 -8.484 1 98.62 225 TYR A C 1
ATOM 1701 O O . TYR A 1 225 ? 19.188 -10.703 -7.363 1 98.62 225 TYR A O 1
ATOM 1709 N N . ASP A 1 226 ? 20.078 -9.133 -8.648 1 98.25 226 ASP A N 1
ATOM 1710 C CA . ASP A 1 226 ? 20.25 -8.195 -7.543 1 98.25 226 ASP A CA 1
ATOM 1711 C C . ASP A 1 226 ? 20.047 -6.758 -8.008 1 98.25 226 ASP A C 1
ATOM 1713 O O . ASP A 1 226 ? 21.016 -6.012 -8.188 1 98.25 226 ASP A O 1
ATOM 1717 N N . ASP A 1 227 ? 18.844 -6.344 -8.227 1 98.25 227 ASP A N 1
ATOM 1718 C CA . ASP A 1 227 ? 18.438 -5.004 -8.633 1 98.25 227 ASP A CA 1
ATOM 1719 C C . ASP A 1 227 ? 17.047 -4.672 -8.086 1 98.25 227 ASP A C 1
ATOM 1721 O O . ASP A 1 227 ? 16.25 -5.566 -7.816 1 98.25 227 ASP A O 1
ATOM 1725 N N . ASP A 1 228 ? 16.766 -3.426 -7.867 1 97.75 228 ASP A N 1
ATOM 1726 C CA . ASP A 1 228 ? 15.469 -3.033 -7.332 1 97.75 228 ASP A CA 1
ATOM 1727 C C . ASP A 1 228 ? 14.406 -3.031 -8.43 1 97.75 228 ASP A C 1
ATOM 1729 O O . ASP A 1 228 ? 13.203 -2.977 -8.141 1 97.75 228 ASP A O 1
ATOM 1733 N N . GLN A 1 229 ? 14.781 -3.127 -9.68 1 98.19 229 GLN A N 1
ATOM 1734 C CA . GLN A 1 229 ? 13.836 -3.234 -10.781 1 98.19 229 GLN A CA 1
ATOM 1735 C C . GLN A 1 229 ? 13.055 -4.547 -10.719 1 98.19 229 GLN A C 1
ATOM 1737 O O . GLN A 1 229 ? 13.641 -5.625 -10.828 1 98.19 229 GLN A O 1
ATOM 1742 N N . VAL A 1 230 ? 11.758 -4.453 -10.516 1 98.69 230 VAL A N 1
ATOM 1743 C CA . VAL A 1 230 ? 10.898 -5.625 -10.586 1 98.69 230 VAL A CA 1
ATOM 1744 C C . VAL A 1 230 ? 10.852 -6.145 -12.023 1 98.69 230 VAL A C 1
ATOM 1746 O O . VAL A 1 230 ? 10.875 -5.359 -12.977 1 98.69 230 VAL A O 1
ATOM 1749 N N . LEU A 1 231 ? 10.742 -7.469 -12.219 1 98.88 231 LEU A N 1
ATOM 1750 C CA . LEU A 1 231 ? 10.773 -8.062 -13.547 1 98.88 231 LEU A CA 1
ATOM 1751 C C . LEU A 1 231 ? 9.5 -8.859 -13.812 1 98.88 231 LEU A C 1
ATOM 1753 O O . LEU A 1 231 ? 9.078 -9.664 -12.984 1 98.88 231 LEU A O 1
ATOM 1757 N N . ASN A 1 232 ? 8.875 -8.609 -14.977 1 98.75 232 ASN A N 1
ATOM 1758 C CA . ASN A 1 232 ? 7.875 -9.539 -15.492 1 98.75 232 ASN A CA 1
ATOM 1759 C C . ASN A 1 232 ? 8.5 -10.883 -15.852 1 98.75 232 ASN A C 1
ATOM 1761 O O . ASN A 1 232 ? 9.336 -10.961 -16.75 1 98.75 232 ASN A O 1
ATOM 1765 N N . SER A 1 233 ? 7.977 -11.961 -15.211 1 98.56 233 SER A N 1
ATOM 1766 C CA . SER A 1 233 ? 8.688 -13.227 -15.359 1 98.56 233 SER A CA 1
ATOM 1767 C C . SER A 1 233 ? 7.801 -14.281 -16.016 1 98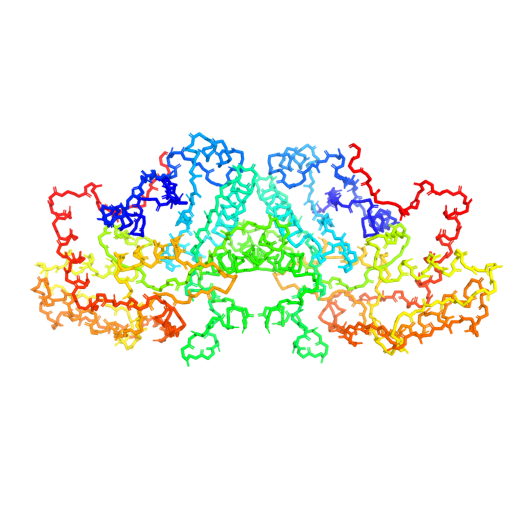.56 233 SER A C 1
ATOM 1769 O O . SER A 1 233 ? 8.195 -15.445 -16.125 1 98.56 233 SER A O 1
ATOM 1771 N N . GLY A 1 234 ? 6.594 -13.945 -16.359 1 97.5 234 GLY A N 1
ATOM 1772 C CA . GLY A 1 234 ? 5.68 -14.898 -16.969 1 97.5 234 GLY A CA 1
ATOM 1773 C C . GLY A 1 234 ? 5.871 -15.039 -18.469 1 97.5 234 GLY A C 1
ATOM 1774 O O . GLY A 1 234 ? 6.523 -14.203 -19.094 1 97.5 234 GLY A O 1
ATOM 1775 N N . THR A 1 235 ? 5.305 -16.078 -19.031 1 97.12 235 THR A N 1
ATOM 1776 C CA . THR A 1 235 ? 5.348 -16.328 -20.469 1 97.12 235 THR A CA 1
ATOM 1777 C C . THR A 1 235 ? 4.566 -15.266 -21.234 1 97.12 235 THR A C 1
ATOM 1779 O O . THR A 1 235 ? 3.805 -14.5 -20.641 1 97.12 235 THR A O 1
ATOM 1782 N N . THR A 1 236 ? 4.828 -15.156 -22.547 1 96.44 236 THR A N 1
ATOM 1783 C CA . THR A 1 236 ? 4.055 -14.281 -23.422 1 96.44 236 THR A CA 1
ATOM 1784 C C . THR A 1 236 ? 3.186 -15.102 -24.375 1 96.44 236 THR A C 1
ATOM 1786 O O . THR A 1 236 ? 2.48 -14.539 -25.219 1 96.44 236 THR A O 1
ATOM 1789 N N . GLU A 1 237 ? 3.275 -16.391 -24.219 1 96.31 237 GLU A N 1
ATOM 1790 C CA . GLU A 1 237 ? 2.391 -17.25 -24.984 1 96.31 237 GLU A CA 1
ATOM 1791 C C . GLU A 1 237 ? 0.936 -17.078 -24.562 1 96.31 237 GLU A C 1
ATOM 1793 O O . GLU A 1 237 ? 0.596 -17.25 -23.391 1 96.31 237 GLU A O 1
ATOM 1798 N N . ALA A 1 238 ? 0.135 -16.781 -25.562 1 95.19 238 ALA A N 1
ATOM 1799 C CA . ALA A 1 238 ? -1.268 -16.484 -25.281 1 95.19 238 ALA A CA 1
ATOM 1800 C C . ALA A 1 238 ? -2.186 -17.531 -25.922 1 95.19 238 ALA A C 1
ATOM 1802 O O . ALA A 1 238 ? -1.888 -18.047 -27 1 95.19 238 ALA A O 1
ATOM 1803 N N . SER A 1 239 ? -3.23 -17.828 -25.219 1 95.5 239 SER A N 1
ATOM 1804 C CA . SER A 1 239 ? -4.27 -18.734 -25.719 1 95.5 239 SER A CA 1
ATOM 1805 C C . SER A 1 239 ? -5.66 -18.203 -25.375 1 95.5 239 SER A C 1
ATOM 1807 O O . SER A 1 239 ? -5.871 -17.672 -24.281 1 95.5 239 SER A O 1
ATOM 1809 N N . SER A 1 240 ? -6.574 -18.344 -26.281 1 94.81 240 SER A N 1
ATOM 1810 C CA . SER A 1 240 ? -7.957 -17.984 -25.969 1 94.81 240 SER A CA 1
ATOM 1811 C C . SER A 1 240 ? -8.602 -19 -25.031 1 94.81 240 SER A C 1
ATOM 1813 O O . SER A 1 240 ? -8.141 -20.141 -24.953 1 94.81 240 SER A O 1
ATOM 1815 N N . ILE A 1 241 ? -9.633 -18.547 -24.391 1 94.5 241 ILE A N 1
ATOM 1816 C CA . ILE A 1 241 ? -10.383 -19.469 -23.531 1 94.5 241 ILE A CA 1
ATOM 1817 C C . ILE A 1 241 ? -10.93 -20.625 -24.375 1 94.5 241 ILE A C 1
ATOM 1819 O O . ILE A 1 241 ? -10.938 -21.766 -23.922 1 94.5 241 ILE A O 1
ATOM 1823 N N . ARG A 1 242 ? -11.336 -20.297 -25.562 1 95.62 242 ARG A N 1
ATOM 1824 C CA . ARG A 1 242 ? -11.828 -21.328 -26.469 1 95.62 242 ARG A CA 1
ATOM 1825 C C . ARG A 1 242 ? -10.742 -22.359 -26.766 1 95.62 242 ARG A C 1
ATOM 1827 O O . ARG A 1 242 ? -10.992 -23.562 -26.672 1 95.62 242 ARG A O 1
ATOM 1834 N N . ASP A 1 243 ? -9.609 -21.891 -27.125 1 97 243 ASP A N 1
ATOM 1835 C CA . ASP A 1 243 ? -8.508 -22.812 -27.438 1 97 243 ASP A CA 1
ATOM 1836 C C . ASP A 1 243 ? -8.141 -23.656 -26.219 1 97 243 ASP A C 1
ATOM 1838 O O . ASP A 1 243 ? -7.848 -24.844 -26.344 1 97 243 ASP A O 1
ATOM 1842 N N . ILE A 1 244 ? -8.148 -23.078 -25.047 1 97.56 244 ILE A N 1
ATOM 1843 C CA . ILE A 1 244 ? -7.844 -23.766 -23.812 1 97.56 244 ILE A CA 1
ATOM 1844 C C . ILE A 1 244 ? -8.867 -24.875 -23.562 1 97.56 244 ILE A C 1
ATOM 1846 O O . ILE A 1 244 ? -8.5 -26.016 -23.266 1 97.56 244 ILE A O 1
ATOM 1850 N N . ALA A 1 245 ? -10.117 -24.531 -23.781 1 97 245 ALA A N 1
ATOM 1851 C CA . ALA A 1 245 ? -11.195 -25.5 -23.594 1 97 245 ALA A CA 1
ATOM 1852 C C . ALA A 1 245 ? -11.047 -26.672 -24.547 1 97 245 ALA A C 1
ATOM 1854 O O . ALA A 1 245 ? -11.234 -27.828 -24.156 1 97 245 ALA A O 1
ATOM 1855 N N . LEU A 1 246 ? -10.734 -26.375 -25.719 1 97.56 246 LEU A N 1
ATOM 1856 C CA . LEU A 1 246 ? -10.586 -27.422 -26.734 1 97.56 246 LEU A CA 1
ATOM 1857 C C . LEU A 1 246 ? -9.414 -28.344 -26.391 1 97.56 246 LEU A C 1
ATOM 1859 O O . LEU A 1 246 ? -9.492 -29.547 -26.594 1 97.56 246 LEU A O 1
ATOM 1863 N N . MET A 1 247 ? -8.328 -27.766 -25.906 1 98.12 247 MET A N 1
ATOM 1864 C CA . MET A 1 247 ? -7.184 -28.562 -25.5 1 98.12 247 MET A CA 1
ATOM 1865 C C . MET A 1 247 ? -7.551 -29.484 -24.344 1 98.12 247 MET A C 1
ATOM 1867 O O . MET A 1 247 ? -7.191 -30.672 -24.344 1 98.12 247 MET A O 1
ATOM 1871 N N . ILE A 1 248 ? -8.234 -28.953 -23.344 1 98 248 ILE A N 1
ATOM 1872 C CA . ILE A 1 248 ? -8.641 -29.75 -22.188 1 98 248 ILE A CA 1
ATOM 1873 C C . ILE A 1 248 ? -9.547 -30.906 -22.656 1 98 248 ILE A C 1
ATOM 1875 O O . ILE A 1 248 ? -9.375 -32.031 -22.219 1 98 248 ILE A O 1
ATOM 1879 N N . ALA A 1 249 ? -10.523 -30.625 -23.562 1 96.81 249 ALA A N 1
ATOM 1880 C CA . ALA A 1 249 ? -11.414 -31.641 -24.125 1 96.81 249 ALA A CA 1
ATOM 1881 C C . ALA A 1 249 ? -10.625 -32.75 -24.797 1 96.81 249 ALA A C 1
ATOM 1883 O O . ALA A 1 249 ? -10.914 -33.938 -24.609 1 96.81 249 ALA A O 1
ATOM 1884 N N . GLU A 1 250 ? -9.672 -32.344 -25.562 1 97.38 250 GLU A N 1
ATOM 1885 C CA . GLU A 1 250 ? -8.82 -33.281 -26.266 1 97.38 250 GLU A CA 1
ATOM 1886 C C . GLU A 1 250 ? -8.086 -34.188 -25.281 1 97.38 250 GLU A C 1
ATOM 1888 O O . GLU A 1 2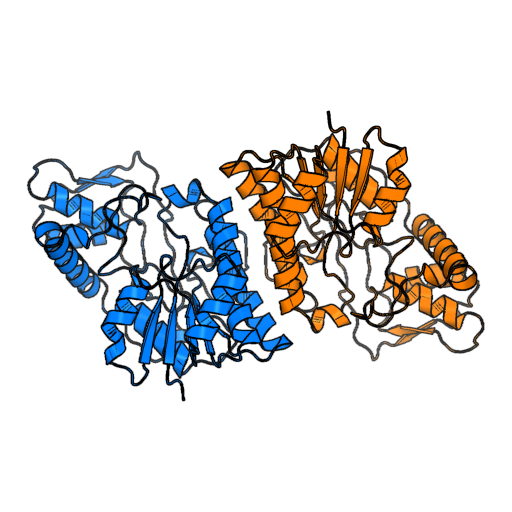50 ? -8.086 -35.406 -25.438 1 97.38 250 GLU A O 1
ATOM 1893 N N . PHE A 1 251 ? -7.445 -33.625 -24.266 1 97.56 251 PHE A N 1
ATOM 1894 C CA . PHE A 1 251 ? -6.648 -34.375 -23.312 1 97.56 251 PHE A CA 1
ATOM 1895 C C . PHE A 1 251 ? -7.527 -35.344 -22.516 1 97.56 251 PHE A C 1
ATOM 1897 O O . PHE A 1 251 ? -7.07 -36.406 -22.094 1 97.56 251 PHE A O 1
ATOM 1904 N N . MET A 1 252 ? -8.82 -35.031 -22.375 1 95.81 252 MET A N 1
ATOM 1905 C CA . MET A 1 252 ? -9.688 -35.812 -21.5 1 95.81 252 MET A CA 1
ATOM 1906 C C . MET A 1 252 ? -10.617 -36.688 -22.328 1 95.81 252 MET A C 1
ATOM 1908 O O . MET A 1 252 ? -11.414 -37.469 -21.781 1 95.81 252 MET A O 1
ATOM 1912 N N . GLY A 1 253 ? -10.547 -36.562 -23.594 1 94.44 253 GLY A N 1
ATOM 1913 C CA . GLY A 1 253 ? -11.391 -37.344 -24.469 1 94.44 253 GLY A CA 1
ATOM 1914 C C . GLY A 1 253 ? -12.836 -36.906 -24.484 1 94.44 253 GLY A C 1
ATOM 1915 O O . GLY A 1 253 ? -13.75 -37.719 -24.562 1 94.44 253 GLY A O 1
ATOM 1916 N N . VAL A 1 254 ? -13.102 -35.656 -24.281 1 95.06 254 VAL A N 1
ATOM 1917 C CA . VAL A 1 254 ? -14.445 -35.094 -24.312 1 95.06 254 VAL A CA 1
ATOM 1918 C C . VAL A 1 254 ? -14.75 -34.562 -25.719 1 95.06 254 VAL A C 1
ATOM 1920 O O . VAL A 1 254 ? -13.898 -33.938 -26.359 1 95.06 254 VAL A O 1
ATOM 1923 N N . ASP A 1 255 ? -15.945 -34.844 -26.219 1 94.81 255 ASP A N 1
ATOM 1924 C CA . ASP A 1 255 ? -16.375 -34.312 -27.5 1 94.81 255 ASP A CA 1
ATOM 1925 C C . ASP A 1 255 ? -16.469 -32.781 -27.484 1 94.81 255 ASP A C 1
ATOM 1927 O O . ASP A 1 255 ? -17.25 -32.219 -26.719 1 94.81 255 ASP A O 1
ATOM 1931 N N . PRO A 1 256 ? -15.727 -32.156 -28.359 1 94.62 256 PRO A N 1
ATOM 1932 C CA . PRO A 1 256 ? -15.742 -30.672 -28.375 1 94.62 256 PRO A CA 1
ATOM 1933 C C . PRO A 1 256 ? -17.125 -30.109 -28.672 1 94.62 256 PRO A C 1
ATOM 1935 O O . PRO A 1 256 ? -17.406 -28.953 -28.328 1 94.62 256 PRO A O 1
ATOM 1938 N N . ALA A 1 257 ? -17.984 -30.797 -29.281 1 94.5 257 ALA A N 1
ATOM 1939 C CA . ALA A 1 257 ? -19.328 -30.344 -29.594 1 94.5 257 ALA A CA 1
ATOM 1940 C C . ALA A 1 257 ? -20.141 -30.109 -28.328 1 94.5 257 ALA A C 1
ATOM 1942 O O . ALA A 1 257 ? -21.172 -29.438 -28.359 1 94.5 257 ALA A O 1
ATOM 1943 N N . ARG A 1 258 ? -19.688 -30.609 -27.266 1 95.06 258 ARG A N 1
ATOM 1944 C CA . ARG A 1 258 ? -20.391 -30.469 -26 1 95.06 258 ARG A CA 1
ATOM 1945 C C . ARG A 1 258 ? -20.062 -29.125 -25.344 1 95.06 258 ARG A C 1
ATOM 1947 O O . ARG A 1 258 ? -20.734 -28.719 -24.375 1 95.06 258 ARG A O 1
ATOM 1954 N N . ILE A 1 259 ? -19.016 -28.453 -25.766 1 95.44 259 ILE A N 1
ATOM 1955 C CA . ILE A 1 259 ? -18.656 -27.156 -25.219 1 95.44 259 ILE A CA 1
ATOM 1956 C C . ILE A 1 259 ? -19.672 -26.109 -25.672 1 95.44 259 ILE A C 1
ATOM 1958 O O . ILE A 1 259 ? -19.906 -25.938 -26.859 1 95.44 259 ILE A O 1
ATOM 1962 N N . PHE A 1 260 ? -20.266 -25.453 -24.688 1 94.31 260 PHE A N 1
ATOM 1963 C CA . PHE A 1 260 ? -21.266 -24.422 -24.938 1 94.31 260 PHE A CA 1
ATOM 1964 C C . PHE A 1 260 ? -20.812 -23.078 -24.375 1 94.31 260 PHE A C 1
ATOM 1966 O O . PHE A 1 260 ? -20.719 -22.906 -23.156 1 94.31 260 PHE A O 1
ATOM 1973 N N . PHE A 1 261 ? -20.516 -22.094 -25.281 1 93.56 261 PHE A N 1
ATOM 1974 C CA . PHE A 1 261 ? -20.172 -20.734 -24.875 1 93.56 261 PHE A CA 1
ATOM 1975 C C . PHE A 1 261 ? -21.438 -19.906 -24.656 1 93.56 261 PHE A C 1
ATOM 1977 O O . PHE A 1 261 ? -22.188 -19.641 -25.609 1 93.56 261 PHE A O 1
ATOM 1984 N N . ASN A 1 262 ? -21.688 -19.516 -23.438 1 92.56 262 ASN A N 1
ATOM 1985 C CA . ASN A 1 262 ? -22.875 -18.766 -23.078 1 92.56 262 ASN A CA 1
ATOM 1986 C C . ASN A 1 262 ? -22.641 -17.25 -23.172 1 92.56 262 ASN A C 1
ATOM 1988 O O . ASN A 1 262 ? -22.203 -16.641 -22.203 1 92.56 262 ASN A O 1
ATOM 1992 N N . THR A 1 263 ? -23.016 -16.641 -24.172 1 90.56 263 THR A N 1
ATOM 1993 C CA . THR A 1 263 ? -22.719 -15.242 -24.453 1 90.56 263 THR A CA 1
ATOM 1994 C C . THR A 1 263 ? -23.672 -14.328 -23.688 1 90.56 263 THR A C 1
ATOM 1996 O O . THR A 1 263 ? -23.5 -13.109 -23.672 1 90.56 263 THR A O 1
ATOM 1999 N N . ASP A 1 264 ? -24.703 -14.891 -23 1 86.31 264 ASP A N 1
ATOM 2000 C CA . ASP A 1 264 ? -25.609 -14.117 -22.156 1 86.31 264 ASP A CA 1
ATOM 2001 C C . ASP A 1 264 ? -24.969 -13.773 -20.812 1 86.31 264 ASP A C 1
ATOM 2003 O O . ASP A 1 264 ? -25.469 -12.93 -20.078 1 86.31 264 ASP A O 1
ATOM 2007 N N . LYS A 1 265 ? -23.891 -14.438 -20.625 1 81.81 265 LYS A N 1
ATOM 2008 C CA . LYS A 1 265 ? -23.141 -14.211 -19.391 1 81.81 265 LYS A CA 1
ATOM 2009 C C . LYS A 1 265 ? -21.938 -13.305 -19.641 1 81.81 265 LYS A C 1
ATOM 2011 O O . LYS A 1 265 ? -21.453 -13.195 -20.766 1 81.81 265 LYS A O 1
ATOM 2016 N N . PRO A 1 266 ? -21.531 -12.523 -18.5 1 71.94 266 PRO A N 1
ATOM 2017 C CA . PRO A 1 266 ? -20.406 -11.594 -18.656 1 71.94 266 PRO A CA 1
ATOM 2018 C C . PRO A 1 266 ? -19.125 -12.289 -19.109 1 71.94 266 PRO A C 1
ATOM 2020 O O . PRO A 1 266 ? -18.891 -13.445 -18.766 1 71.94 266 PRO A O 1
ATOM 2023 N N . SER A 1 267 ? -18.5 -11.484 -20.078 1 71.81 267 SER A N 1
ATOM 2024 C CA . SER A 1 267 ? -17.172 -11.906 -20.484 1 71.81 267 SER A CA 1
ATOM 2025 C C . SER A 1 267 ? -16.094 -11.273 -19.594 1 71.81 267 SER A C 1
ATOM 2027 O O . SER A 1 267 ? -16.328 -10.227 -18.984 1 71.81 267 SER A O 1
ATOM 2029 N N . SER A 1 268 ? -15.062 -12.039 -19.422 1 67.62 268 SER A N 1
ATOM 2030 C CA . SER A 1 268 ? -13.938 -11.539 -18.641 1 67.62 268 SER A CA 1
ATOM 2031 C C . SER A 1 268 ? -13.125 -10.523 -19.438 1 67.62 268 SER A C 1
ATOM 2033 O O . SER A 1 268 ? -13.469 -10.195 -20.578 1 67.62 268 SER A O 1
ATOM 2035 N N . VAL A 1 269 ? -12.141 -9.93 -18.797 1 69.12 269 VAL A N 1
ATOM 2036 C CA . VAL A 1 269 ? -11.195 -9.016 -19.438 1 69.12 269 VAL A CA 1
ATOM 2037 C C . VAL A 1 269 ? -10.625 -9.664 -20.688 1 69.12 269 VAL A C 1
ATOM 2039 O O . VAL A 1 269 ? -10.305 -10.852 -20.703 1 69.12 269 VAL A O 1
ATOM 2042 N N . ALA A 1 270 ? -10.594 -8.906 -21.734 1 73.12 270 ALA A N 1
ATOM 2043 C CA . ALA A 1 270 ? -10.25 -9.414 -23.062 1 73.12 270 ALA A CA 1
ATOM 2044 C C . ALA A 1 270 ? -8.82 -9.945 -23.078 1 73.12 270 ALA A C 1
ATOM 2046 O O . ALA A 1 270 ? -8.57 -11.039 -23.594 1 73.12 270 ALA A O 1
ATOM 2047 N N . ARG A 1 271 ? -7.914 -9.031 -22.609 1 79.62 271 ARG A N 1
ATOM 2048 C CA . ARG A 1 271 ? -6.52 -9.453 -22.703 1 79.62 271 ARG A CA 1
ATOM 2049 C C . ARG A 1 271 ? -5.699 -8.867 -21.562 1 79.62 271 ARG A C 1
ATOM 2051 O O . ARG A 1 271 ? -5.969 -7.758 -21.094 1 79.62 271 ARG A O 1
ATOM 2058 N N . ARG A 1 272 ? -4.75 -9.625 -21.016 1 81.25 272 ARG A N 1
ATOM 2059 C CA . ARG A 1 272 ? -3.734 -9.219 -20.047 1 81.25 272 ARG A CA 1
ATOM 2060 C C . ARG A 1 272 ? -2.359 -9.75 -20.453 1 81.25 272 ARG A C 1
ATOM 2062 O O . ARG A 1 272 ? -1.931 -10.797 -19.953 1 81.25 272 ARG A O 1
ATOM 2069 N N . ASP A 1 273 ? -1.708 -9.055 -21.297 1 91.19 273 ASP A N 1
ATOM 2070 C CA . ASP A 1 273 ? -0.39 -9.453 -21.781 1 91.19 273 ASP A CA 1
ATOM 2071 C C . ASP A 1 273 ? 0.717 -8.711 -21.031 1 91.19 273 ASP A C 1
ATOM 2073 O O . ASP A 1 273 ? 0.575 -7.535 -20.703 1 91.19 273 ASP A O 1
ATOM 2077 N N . THR A 1 274 ? 1.735 -9.453 -20.688 1 96.31 274 THR A N 1
ATOM 2078 C CA . THR A 1 274 ? 2.883 -8.828 -20.031 1 96.31 274 THR A CA 1
ATOM 2079 C C . THR A 1 274 ? 4.109 -8.883 -20.938 1 96.31 274 THR A C 1
ATOM 2081 O O . THR A 1 274 ? 4.246 -9.789 -21.766 1 96.31 274 THR A O 1
ATOM 2084 N N . ASP A 1 275 ? 4.945 -7.848 -20.938 1 98.25 275 ASP A N 1
ATOM 2085 C CA . ASP A 1 275 ? 6.25 -7.828 -21.594 1 98.25 275 ASP A CA 1
ATOM 2086 C C . ASP A 1 275 ? 7.332 -8.414 -20.703 1 98.25 275 ASP A C 1
ATOM 2088 O O . ASP A 1 275 ? 7.707 -7.805 -19.688 1 98.25 275 ASP A O 1
ATOM 2092 N N . ASN A 1 276 ? 7.816 -9.641 -21.078 1 98.38 276 ASN A N 1
ATOM 2093 C CA . ASN A 1 276 ? 8.812 -10.297 -20.234 1 98.38 276 ASN A CA 1
ATOM 2094 C C . ASN A 1 276 ? 10.211 -10.156 -20.812 1 98.38 276 ASN A C 1
ATOM 2096 O O . ASN A 1 276 ? 11.117 -10.922 -20.469 1 98.38 276 ASN A O 1
ATOM 2100 N N . SER A 1 277 ? 10.469 -9.242 -21.703 1 98.38 277 SER A N 1
ATOM 2101 C CA . SER A 1 277 ? 11.711 -9.125 -22.453 1 98.38 277 SER A CA 1
ATOM 2102 C C . SER A 1 277 ? 12.898 -8.906 -21.531 1 98.38 277 SER A C 1
ATOM 2104 O O . SER A 1 277 ? 13.969 -9.484 -21.719 1 98.38 277 SER A O 1
ATOM 2106 N N . ARG A 1 278 ? 12.773 -8.039 -20.5 1 98.5 278 ARG A N 1
ATOM 2107 C CA . ARG A 1 278 ? 13.867 -7.762 -19.562 1 98.5 278 ARG A CA 1
ATOM 2108 C C . ARG A 1 278 ? 14.305 -9.031 -18.844 1 98.5 278 ARG A C 1
ATOM 2110 O O . ARG A 1 278 ? 15.5 -9.328 -18.766 1 98.5 278 ARG A O 1
ATOM 2117 N N . PHE A 1 279 ? 13.352 -9.773 -18.344 1 98.81 279 PHE A N 1
ATOM 2118 C CA . PHE A 1 279 ? 13.633 -10.992 -17.609 1 98.81 279 PHE A CA 1
ATOM 2119 C C . PHE A 1 279 ? 14.32 -12.016 -18.5 1 98.81 279 PHE A C 1
ATOM 2121 O O . PHE A 1 279 ? 15.312 -12.633 -18.094 1 98.81 279 PHE A O 1
ATOM 2128 N N . VAL A 1 280 ? 13.773 -12.203 -19.688 1 98.69 280 VAL A N 1
ATOM 2129 C CA . VAL A 1 280 ? 14.305 -13.195 -20.625 1 98.69 280 VAL A CA 1
ATOM 2130 C C . VAL A 1 280 ? 15.719 -12.805 -21.031 1 98.69 280 VAL A C 1
ATOM 2132 O O . VAL A 1 280 ? 16.594 -13.664 -21.141 1 98.69 280 VAL A O 1
ATOM 2135 N N . ALA A 1 281 ? 15.938 -11.531 -21.234 1 98.56 281 ALA A N 1
ATOM 2136 C CA . ALA A 1 281 ? 17.266 -11.062 -21.625 1 98.56 281 ALA A CA 1
ATOM 2137 C C . ALA A 1 281 ? 18.281 -11.344 -20.531 1 98.56 281 ALA A C 1
ATOM 2139 O O . ALA A 1 281 ? 19.438 -11.68 -20.828 1 98.56 281 ALA A O 1
ATOM 2140 N N . LEU A 1 282 ? 17.922 -11.242 -19.281 1 98.62 282 LEU A N 1
ATOM 2141 C CA . LEU A 1 282 ? 18.828 -11.414 -18.156 1 98.62 282 LEU A CA 1
ATOM 2142 C C . LEU A 1 282 ? 19.016 -12.891 -17.812 1 98.62 282 LEU A C 1
ATOM 2144 O O . LEU A 1 282 ? 20.125 -13.328 -17.516 1 98.62 282 LEU A O 1
ATOM 2148 N N . SER A 1 283 ? 17.906 -13.648 -17.859 1 98.56 283 SER A N 1
ATOM 2149 C CA . SER A 1 283 ? 17.922 -15 -17.312 1 98.56 283 SER A CA 1
ATOM 2150 C C . SER A 1 283 ? 18.203 -16.031 -18.391 1 98.56 283 SER A C 1
ATOM 2152 O O . SER A 1 283 ? 18.672 -17.141 -18.094 1 98.56 283 SER A O 1
ATOM 2154 N N . GLY A 1 284 ? 17.766 -15.727 -19.688 1 98.25 284 GLY A N 1
ATOM 2155 C CA . GLY A 1 284 ? 17.844 -16.703 -20.75 1 98.25 284 GLY A CA 1
ATOM 2156 C C . GLY A 1 284 ? 16.828 -17.828 -20.609 1 98.25 284 GLY A C 1
ATOM 2157 O O . GLY A 1 284 ? 16.938 -18.859 -21.281 1 98.25 284 GLY A O 1
ATOM 2158 N N . MET A 1 285 ? 15.852 -17.672 -19.828 1 97 285 MET A N 1
ATOM 2159 C CA . MET A 1 285 ? 14.93 -18.766 -19.484 1 97 285 MET A CA 1
ATOM 2160 C C . MET A 1 285 ? 14.039 -19.094 -20.672 1 97 285 MET A C 1
ATOM 2162 O O . MET A 1 285 ? 13.57 -18.203 -21.391 1 97 285 MET A O 1
ATOM 2166 N N . ALA A 1 286 ? 13.859 -20.391 -20.859 1 97.44 286 ALA A N 1
ATOM 2167 C CA . ALA A 1 286 ? 12.852 -20.906 -21.781 1 97.44 286 ALA A CA 1
ATOM 2168 C C . ALA A 1 286 ? 11.641 -21.453 -21.016 1 97.44 286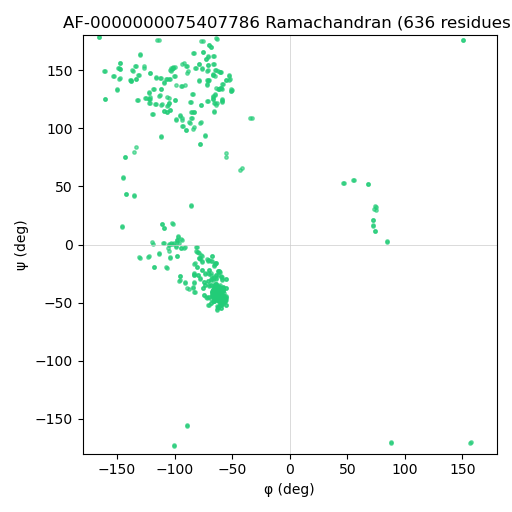 ALA A C 1
ATOM 2170 O O . ALA A 1 286 ? 11.789 -22.047 -19.953 1 97.44 286 ALA A O 1
ATOM 2171 N N . TYR A 1 287 ? 10.508 -21.219 -21.594 1 98.31 287 TYR A N 1
ATOM 2172 C CA . TYR A 1 287 ? 9.281 -21.625 -20.906 1 98.31 287 TYR A CA 1
ATOM 2173 C C . TYR A 1 287 ? 8.75 -22.938 -21.469 1 98.31 287 TYR A C 1
ATOM 2175 O O . TYR A 1 287 ? 8.906 -23.219 -22.672 1 98.31 287 TYR A O 1
ATOM 2183 N N . THR A 1 288 ? 8.18 -23.75 -20.578 1 98.56 288 THR A N 1
ATOM 2184 C CA . THR A 1 288 ? 7.383 -24.891 -21.031 1 98.56 288 THR A CA 1
ATOM 2185 C C . THR A 1 288 ? 6.219 -24.422 -21.906 1 98.56 288 THR A C 1
ATOM 2187 O O . THR A 1 288 ? 5.453 -23.547 -21.5 1 98.56 288 THR A O 1
ATOM 2190 N N . PRO A 1 289 ? 6.129 -24.953 -23.156 1 98.44 289 PRO A N 1
ATOM 2191 C CA . PRO A 1 289 ? 4.957 -24.594 -23.953 1 98.44 289 PRO A CA 1
ATOM 2192 C C . PRO A 1 289 ? 3.643 -24.844 -23.219 1 98.44 289 PRO A C 1
ATOM 2194 O O . PRO A 1 289 ? 3.514 -25.828 -22.484 1 98.44 289 PRO A O 1
ATOM 2197 N N . PHE A 1 290 ? 2.646 -23.984 -23.453 1 98.31 290 PHE A N 1
ATOM 2198 C CA . PHE A 1 290 ? 1.384 -24.031 -22.734 1 98.31 290 PHE A CA 1
ATOM 2199 C C . PHE A 1 290 ? 0.737 -25.406 -22.859 1 98.31 290 PHE A C 1
ATOM 2201 O O . PHE A 1 290 ? 0.283 -25.984 -21.875 1 98.31 290 PHE A O 1
ATOM 2208 N N . ARG A 1 291 ? 0.7 -25.859 -24.047 1 98.5 291 ARG A N 1
ATOM 2209 C CA . ARG A 1 291 ? 0.062 -27.141 -24.312 1 98.5 291 ARG A CA 1
ATOM 2210 C C . ARG A 1 291 ? 0.675 -28.25 -23.453 1 98.5 291 ARG A C 1
ATOM 2212 O O . ARG A 1 291 ? -0.044 -29.078 -22.891 1 98.5 291 ARG A O 1
ATOM 2219 N N . GLU A 1 292 ? 1.997 -28.297 -23.359 1 98.62 292 GLU A N 1
ATOM 2220 C CA . GLU A 1 292 ? 2.695 -29.297 -22.578 1 98.62 292 GLU A CA 1
ATOM 2221 C C . GLU A 1 292 ? 2.416 -29.141 -21.078 1 98.62 292 GLU A C 1
ATOM 2223 O O . GLU A 1 292 ? 2.146 -30.109 -20.375 1 98.62 292 GLU A O 1
ATOM 2228 N N . GLY A 1 293 ? 2.527 -27.906 -20.562 1 98.62 293 GLY A N 1
ATOM 2229 C CA . GLY A 1 293 ? 2.188 -27.656 -19.172 1 98.62 293 GLY A CA 1
ATOM 2230 C C . GLY A 1 293 ? 0.764 -28.047 -18.828 1 98.62 293 GLY A C 1
ATOM 2231 O O . GLY A 1 293 ? 0.514 -28.609 -17.766 1 98.62 293 GLY A O 1
ATOM 2232 N N . LEU A 1 294 ? -0.17 -27.719 -19.766 1 98.69 294 LEU A N 1
ATOM 2233 C CA . LEU A 1 294 ? -1.576 -28.047 -19.562 1 98.69 294 LEU A CA 1
ATOM 2234 C C . LEU A 1 294 ? -1.78 -29.562 -19.531 1 98.69 294 LEU A C 1
ATOM 2236 O O . LEU A 1 294 ? -2.516 -30.078 -18.688 1 98.69 294 LEU A O 1
ATOM 2240 N N . ARG A 1 295 ? -1.135 -30.266 -20.453 1 98.56 295 ARG A N 1
ATOM 2241 C CA . ARG A 1 295 ? -1.224 -31.719 -20.469 1 98.56 295 ARG A CA 1
ATOM 2242 C C . ARG A 1 295 ? -0.771 -32.312 -19.141 1 98.56 295 ARG A C 1
ATOM 2244 O O . ARG A 1 295 ? -1.473 -33.156 -18.562 1 98.56 295 ARG A O 1
ATOM 2251 N N . ARG A 1 296 ? 0.365 -31.891 -18.656 1 98.44 296 ARG A N 1
ATOM 2252 C CA . ARG A 1 296 ? 0.918 -32.375 -17.391 1 98.44 296 ARG A CA 1
ATOM 2253 C C . ARG A 1 296 ? -0.02 -32.062 -16.234 1 98.44 296 ARG A C 1
ATOM 2255 O O . ARG A 1 296 ? -0.161 -32.875 -15.312 1 98.44 296 ARG A O 1
ATOM 2262 N N . THR A 1 297 ? -0.619 -30.875 -16.25 1 98.38 297 THR A N 1
ATOM 2263 C CA . THR A 1 297 ? -1.529 -30.469 -15.188 1 98.38 297 THR A CA 1
ATOM 2264 C C . THR A 1 297 ? -2.793 -31.312 -15.195 1 98.38 297 THR A C 1
ATOM 2266 O O . THR A 1 297 ? -3.242 -31.766 -14.141 1 98.38 297 THR A O 1
ATOM 2269 N N . VAL A 1 298 ? -3.357 -31.547 -16.391 1 98.06 298 VAL A N 1
ATOM 2270 C CA . VAL A 1 298 ? -4.562 -32.344 -16.547 1 98.06 298 VAL A CA 1
ATOM 2271 C C . VAL A 1 298 ? -4.293 -33.781 -16.078 1 98.06 298 VAL A C 1
ATOM 2273 O O . VAL A 1 298 ? -5.082 -34.344 -15.328 1 98.06 298 VAL A O 1
ATOM 2276 N N . GLU A 1 299 ? -3.154 -34.344 -16.5 1 97.69 299 GLU A N 1
ATOM 2277 C CA . GLU A 1 299 ? -2.781 -35.719 -16.109 1 97.69 299 GLU A CA 1
ATOM 2278 C C . GLU A 1 299 ? -2.631 -35.812 -14.586 1 97.69 299 GLU A C 1
ATOM 2280 O O . GLU A 1 299 ? -3.107 -36.75 -13.977 1 97.69 299 GLU A O 1
ATOM 2285 N N . TRP A 1 300 ? -1.97 -34.812 -14.008 1 97.5 300 TRP A N 1
ATOM 2286 C CA . TRP A 1 300 ? -1.817 -34.781 -12.555 1 97.5 300 TRP A CA 1
ATOM 2287 C C . TRP A 1 300 ? -3.178 -34.75 -11.867 1 97.5 300 TRP A C 1
ATOM 2289 O O . TRP A 1 300 ? -3.418 -35.469 -10.906 1 97.5 300 TRP A O 1
ATOM 2299 N N . PHE A 1 301 ? -4.035 -33.875 -12.328 1 97.31 301 PHE A N 1
ATOM 2300 C CA . PHE A 1 301 ? -5.344 -33.688 -11.711 1 97.31 301 PHE A CA 1
ATOM 2301 C C . PHE A 1 301 ? -6.164 -34.969 -11.773 1 97.31 301 PHE A C 1
ATOM 2303 O O . PHE A 1 301 ? -6.77 -35.375 -10.773 1 97.31 301 PHE A O 1
ATOM 2310 N N . VAL A 1 302 ? -6.203 -35.594 -12.93 1 96 302 VAL A N 1
ATOM 2311 C CA . VAL A 1 302 ? -6.992 -36.781 -13.125 1 96 302 VAL A CA 1
ATOM 2312 C C . VAL A 1 302 ? -6.5 -37.875 -12.18 1 96 302 VAL A C 1
ATOM 2314 O O . VAL A 1 302 ? -7.301 -38.531 -11.5 1 96 302 VAL A O 1
ATOM 2317 N N . ASP A 1 303 ? -5.207 -38 -12.141 1 95.81 303 ASP A N 1
ATOM 2318 C CA . ASP A 1 303 ? -4.625 -39 -11.258 1 95.81 303 ASP A CA 1
ATOM 2319 C C . ASP A 1 303 ? -4.938 -38.719 -9.797 1 95.81 303 ASP A C 1
ATOM 2321 O O . ASP A 1 303 ? -5.344 -39.594 -9.047 1 95.81 303 ASP A O 1
ATOM 2325 N N . ALA A 1 304 ? -4.73 -37.469 -9.398 1 94.62 304 ALA A N 1
ATOM 2326 C CA . ALA A 1 304 ? -4.961 -37.062 -8.016 1 94.62 304 ALA A CA 1
ATOM 2327 C C . ALA A 1 304 ? -6.438 -37.188 -7.648 1 94.62 304 ALA A C 1
ATOM 2329 O O . ALA A 1 304 ? -6.777 -37.656 -6.559 1 94.62 304 ALA A O 1
ATOM 2330 N N . TYR A 1 305 ? -7.27 -36.719 -8.531 1 93.62 305 TYR A N 1
ATOM 2331 C CA . TYR A 1 305 ? -8.711 -36.719 -8.305 1 93.62 305 TYR A CA 1
ATOM 2332 C C . TYR A 1 305 ? -9.219 -38.156 -8.141 1 93.62 305 TYR A C 1
ATOM 2334 O O . TYR A 1 305 ? -10.078 -38.438 -7.297 1 93.62 305 TYR A O 1
ATOM 2342 N N . GLU A 1 306 ? -8.695 -39.094 -8.836 1 92.81 306 GLU A N 1
ATOM 2343 C CA . GLU A 1 306 ? -9.195 -40.469 -8.867 1 92.81 306 GLU A CA 1
ATOM 2344 C C . GLU A 1 306 ? -8.523 -41.344 -7.797 1 92.81 306 GLU A C 1
ATOM 2346 O O . GLU A 1 306 ? -9.156 -42.219 -7.211 1 92.81 306 GLU A O 1
ATOM 2351 N N . ASN A 1 307 ? -7.219 -41.031 -7.512 1 91.81 307 ASN A N 1
ATOM 2352 C CA . ASN A 1 307 ? -6.449 -41.969 -6.699 1 91.81 307 ASN A CA 1
ATOM 2353 C C . ASN A 1 307 ? -5.996 -41.344 -5.391 1 91.81 307 ASN A C 1
ATOM 2355 O O . ASN A 1 307 ? -5.621 -42.031 -4.449 1 91.81 307 ASN A O 1
ATOM 2359 N N . ARG A 1 308 ? -5.977 -40 -5.309 1 90.44 308 ARG A N 1
ATOM 2360 C CA . ARG A 1 308 ? -5.469 -39.281 -4.148 1 90.44 308 ARG A CA 1
ATOM 2361 C C . ARG A 1 308 ? -6.285 -38 -3.896 1 90.44 308 ARG A C 1
ATOM 2363 O O . ARG A 1 308 ? -5.73 -36.906 -3.807 1 90.44 308 ARG A O 1
ATOM 2370 N N . ARG A 1 309 ? -7.508 -38.156 -3.727 1 85.12 309 ARG A N 1
ATOM 2371 C CA . ARG A 1 309 ? -8.453 -37.062 -3.709 1 85.12 309 ARG A CA 1
ATOM 2372 C C . ARG A 1 309 ? -8.125 -36.062 -2.584 1 85.12 309 ARG A C 1
ATOM 2374 O O . ARG A 1 309 ? -8.375 -34.875 -2.707 1 85.12 309 ARG A O 1
ATOM 2381 N N . ASP A 1 310 ? -7.5 -36.594 -1.563 1 82.69 310 ASP A N 1
ATOM 2382 C CA . ASP A 1 310 ? -7.16 -35.781 -0.412 1 82.69 310 ASP A CA 1
ATOM 2383 C C . ASP A 1 310 ? -6.047 -34.781 -0.756 1 82.69 310 ASP A C 1
ATOM 2385 O O . ASP A 1 310 ? -5.84 -33.781 -0.04 1 82.69 310 ASP A O 1
ATOM 2389 N N . HIS A 1 311 ? -5.41 -35 -1.888 1 83.38 311 HIS A N 1
ATOM 2390 C CA . HIS A 1 311 ? -4.285 -34.188 -2.305 1 83.38 311 HIS A CA 1
ATOM 2391 C C . HIS A 1 311 ? -4.742 -33.062 -3.236 1 83.38 311 HIS A C 1
ATOM 2393 O O . HIS A 1 311 ? -3.938 -32.219 -3.65 1 83.38 311 HIS A O 1
ATOM 2399 N N . VAL A 1 312 ? -6.039 -33.062 -3.551 1 86.88 312 VAL A N 1
ATOM 2400 C CA . VAL A 1 312 ? -6.562 -32.062 -4.461 1 86.88 312 VAL A CA 1
ATOM 2401 C C . VAL A 1 312 ? -7.375 -31.031 -3.678 1 86.88 312 VAL A C 1
ATOM 2403 O O . VAL A 1 312 ? -8.234 -31.391 -2.869 1 86.88 312 VAL A O 1
ATOM 2406 N N . ARG A 1 313 ? -7.047 -29.797 -3.852 1 86.19 313 ARG A N 1
ATOM 2407 C CA . ARG A 1 313 ? -7.84 -28.734 -3.23 1 86.19 313 ARG A CA 1
ATOM 2408 C C . ARG A 1 313 ? -9.172 -28.562 -3.955 1 86.19 313 ARG A C 1
ATOM 2410 O O . ARG A 1 313 ? -9.266 -27.766 -4.891 1 86.19 313 ARG A O 1
ATOM 2417 N N . LEU A 1 314 ? -10.211 -29.219 -3.48 1 80.31 314 LEU A N 1
ATOM 2418 C CA . LEU A 1 314 ? -11.523 -29.203 -4.109 1 80.31 314 LEU A CA 1
ATOM 2419 C C . LEU A 1 314 ? -12.508 -28.359 -3.299 1 80.31 314 LEU A C 1
ATOM 2421 O O . LEU A 1 314 ? -13.555 -27.969 -3.809 1 80.31 314 LEU A O 1
ATOM 2425 N N . TYR A 1 315 ? -12.141 -28.172 -2.023 1 69.75 315 TYR A N 1
ATOM 2426 C CA . TYR A 1 315 ? -13.016 -27.469 -1.099 1 69.75 315 TYR A CA 1
ATOM 2427 C C . TYR A 1 315 ? -12.234 -26.422 -0.295 1 69.75 315 TYR A C 1
ATOM 2429 O O . TYR A 1 315 ? -11 -26.453 -0.279 1 69.75 315 TYR A O 1
ATOM 2437 N N . SER A 1 316 ? -13.117 -25.359 0.122 1 63.88 316 SER A N 1
ATOM 2438 C CA . SER A 1 316 ? -12.484 -24.297 0.911 1 63.88 316 SER A CA 1
ATOM 2439 C C . SER A 1 316 ? -11.688 -24.891 2.074 1 63.88 316 SER A C 1
ATOM 2441 O O . SER A 1 316 ? -12.039 -25.953 2.602 1 63.88 316 SER A O 1
ATOM 2443 N N . LYS A 1 317 ? -10.648 -24.5 2.219 1 53.22 317 LYS A N 1
ATOM 2444 C CA . LYS A 1 317 ? -9.938 -24.875 3.436 1 53.22 317 LYS A CA 1
ATOM 2445 C C . LYS A 1 317 ? -10.734 -24.5 4.68 1 53.22 317 LYS A C 1
ATOM 2447 O O . LYS A 1 317 ? -11.094 -23.328 4.855 1 53.22 317 LYS A O 1
ATOM 2452 N N . THR A 1 318 ? -11.812 -25.156 5.125 1 37.16 318 THR A N 1
ATOM 2453 C CA . THR A 1 318 ? -12.5 -24.781 6.352 1 37.16 318 THR A CA 1
ATOM 2454 C C . THR A 1 318 ? -11.516 -24.234 7.379 1 37.16 318 THR A C 1
ATOM 2456 O O . THR A 1 318 ? -10.453 -24.812 7.598 1 37.16 318 THR A O 1
ATOM 2459 N N . LYS A 1 319 ? -11.5 -22.922 7.699 1 35.75 319 LYS A N 1
ATOM 2460 C CA . LYS A 1 319 ? -10.961 -22.656 9.031 1 35.75 319 LYS A CA 1
ATOM 2461 C C . LYS A 1 319 ? -11.492 -23.656 10.047 1 35.75 319 LYS A C 1
ATOM 2463 O O . LYS A 1 319 ? -12.672 -23.641 10.398 1 35.75 319 LYS A O 1
ATOM 2468 N N . GLY A 1 320 ? -11.211 -24.891 9.938 1 20.58 320 GLY A N 1
ATOM 2469 C CA . GLY A 1 320 ? -11.508 -25.656 11.133 1 20.58 320 GLY A CA 1
ATOM 2470 C C . GLY A 1 320 ? -10.695 -25.234 12.344 1 20.58 320 GLY A C 1
ATOM 2471 O O . GLY A 1 320 ? -9.586 -24.703 12.195 1 20.58 320 GLY A O 1
ATOM 2472 N N . MET B 1 1 ? -25.391 9.141 17.109 1 78.94 1 MET B N 1
ATOM 2473 C CA . MET B 1 1 ? -24.703 10.32 17.641 1 78.94 1 MET B CA 1
ATOM 2474 C C . MET B 1 1 ? -23.281 9.984 18.062 1 78.94 1 MET B C 1
ATOM 2476 O O . MET B 1 1 ? -23.047 8.93 18.656 1 78.94 1 MET B O 1
ATOM 2480 N N . ILE B 1 2 ? -22.266 10.82 17.609 1 94.06 2 ILE B N 1
ATOM 2481 C CA . ILE B 1 2 ? -20.875 10.602 17.984 1 94.06 2 ILE B CA 1
ATOM 2482 C C . ILE B 1 2 ? -20.594 11.25 19.344 1 94.06 2 ILE B C 1
ATOM 2484 O O . ILE B 1 2 ? -20.484 12.469 19.438 1 94.06 2 ILE B O 1
ATOM 2488 N N . ARG B 1 3 ? -20.594 10.477 20.406 1 96.69 3 ARG B N 1
ATOM 2489 C CA . ARG B 1 3 ? -20.422 10.992 21.766 1 96.69 3 ARG B CA 1
ATOM 2490 C C . ARG B 1 3 ? -18.953 11.086 22.141 1 96.69 3 ARG B C 1
ATOM 2492 O O . ARG B 1 3 ? -18.547 12 22.859 1 96.69 3 ARG B O 1
ATOM 2499 N N . LYS B 1 4 ? -18.172 10.203 21.766 1 98.62 4 LYS B N 1
ATOM 2500 C CA . LYS B 1 4 ? -16.766 10.117 22.125 1 98.62 4 LYS B CA 1
ATOM 2501 C C . LYS B 1 4 ? -15.891 9.883 20.906 1 98.62 4 LYS B C 1
ATOM 2503 O O . LYS B 1 4 ? -16.109 8.93 20.141 1 98.62 4 LYS B O 1
ATOM 2508 N N . ILE B 1 5 ? -14.883 10.766 20.656 1 98.88 5 ILE B N 1
ATOM 2509 C CA . ILE B 1 5 ? -13.984 10.703 19.516 1 98.88 5 ILE B CA 1
ATOM 2510 C C . ILE B 1 5 ? -12.555 10.477 20 1 98.88 5 ILE B C 1
ATOM 2512 O O . ILE B 1 5 ? -12.047 11.227 20.828 1 98.88 5 ILE B O 1
ATOM 2516 N N . LEU B 1 6 ? -11.945 9.383 19.562 1 98.94 6 LEU B N 1
ATOM 2517 C CA . LEU B 1 6 ? -10.523 9.156 19.766 1 98.94 6 LEU B CA 1
ATOM 2518 C C . LEU B 1 6 ? -9.703 9.805 18.656 1 98.94 6 LEU B C 1
ATOM 2520 O O . LEU B 1 6 ? -9.93 9.539 17.484 1 98.94 6 LEU B O 1
ATOM 2524 N N . VAL B 1 7 ? -8.797 10.68 19 1 98.88 7 VAL B N 1
ATOM 2525 C CA . VAL B 1 7 ? -7.863 11.297 18.062 1 98.88 7 VAL B CA 1
ATOM 2526 C C . VAL B 1 7 ? -6.469 10.711 18.266 1 98.88 7 VAL B C 1
ATOM 2528 O O . VAL B 1 7 ? -5.871 10.859 19.328 1 98.88 7 VAL B O 1
ATOM 2531 N N . THR B 1 8 ? -5.988 9.984 17.25 1 98.81 8 THR B N 1
ATOM 2532 C CA . THR B 1 8 ? -4.605 9.516 17.297 1 98.81 8 THR B CA 1
ATOM 2533 C C . THR B 1 8 ? -3.664 10.539 16.672 1 98.81 8 THR B C 1
ATOM 2535 O O . THR B 1 8 ? -4.059 11.289 15.773 1 98.81 8 THR B O 1
ATOM 2538 N N . GLY B 1 9 ? -2.338 10.539 17.125 1 96.88 9 GLY B N 1
ATOM 2539 C CA . GLY B 1 9 ? -1.413 11.555 16.641 1 96.88 9 GLY B CA 1
ATOM 2540 C C . GLY B 1 9 ? -1.756 12.953 17.125 1 96.88 9 GLY B C 1
ATOM 2541 O O . GLY B 1 9 ? -1.846 13.891 16.328 1 96.88 9 GLY B O 1
ATOM 2542 N N . SER B 1 10 ? -1.926 13.102 18.469 1 96.75 10 SER B N 1
ATOM 2543 C CA . SER B 1 10 ? -2.527 14.312 19 1 96.75 10 SER B CA 1
ATOM 2544 C C . SER B 1 10 ? -1.462 15.297 19.469 1 96.75 10 SER B C 1
ATOM 2546 O O . SER B 1 10 ? -1.783 16.359 20.016 1 96.75 10 SER B O 1
ATOM 2548 N N . SER B 1 11 ? -0.203 14.992 19.203 1 93.31 11 SER B N 1
ATOM 2549 C CA . SER B 1 11 ? 0.84 15.844 19.75 1 93.31 11 SER B CA 1
ATOM 2550 C C . SER B 1 11 ? 1.435 16.75 18.688 1 93.31 11 SER B C 1
ATOM 2552 O O . SER B 1 11 ? 2.146 17.719 19 1 93.31 11 SER B O 1
ATOM 2554 N N . ALA B 1 12 ? 1.123 16.5 17.469 1 92.44 12 ALA B N 1
ATOM 2555 C CA . ALA B 1 12 ? 1.698 17.297 16.391 1 92.44 12 ALA B CA 1
ATOM 2556 C C . ALA B 1 12 ? 0.708 18.359 15.891 1 92.44 12 ALA B C 1
ATOM 2558 O O . ALA B 1 12 ? -0.312 18.609 16.531 1 92.44 12 ALA B O 1
ATOM 2559 N N . VAL B 1 13 ? 1.048 19.031 14.828 1 96.12 13 VAL B N 1
ATOM 2560 C CA . VAL B 1 13 ? 0.375 20.234 14.352 1 96.12 13 VAL B CA 1
ATOM 2561 C C . VAL B 1 13 ? -1.104 19.938 14.117 1 96.12 13 VAL B C 1
ATOM 2563 O O . VAL B 1 13 ? -1.973 20.703 14.547 1 96.12 13 VAL B O 1
ATOM 2566 N N . ALA B 1 14 ? -1.469 18.828 13.492 1 97.38 14 ALA B N 1
ATOM 2567 C CA . ALA B 1 14 ? -2.861 18.516 13.172 1 97.38 14 ALA B CA 1
ATOM 2568 C C . ALA B 1 14 ? -3.629 18.094 14.422 1 97.38 14 ALA B C 1
ATOM 2570 O O . ALA B 1 14 ? -4.754 18.547 14.648 1 97.38 14 ALA B O 1
ATOM 2571 N N . GLY B 1 15 ? -3.02 17.25 15.25 1 97.94 15 GLY B N 1
ATOM 2572 C CA . GLY B 1 15 ? -3.676 16.75 16.453 1 97.94 15 GLY B CA 1
ATOM 2573 C C . GLY B 1 15 ? -3.928 17.844 17.484 1 97.94 15 GLY B C 1
ATOM 2574 O O . GLY B 1 15 ? -5.004 17.906 18.078 1 97.94 15 GLY B O 1
ATOM 2575 N N . THR B 1 16 ? -2.951 18.703 17.672 1 97.75 16 THR B N 1
ATOM 2576 C CA . THR B 1 16 ? -3.115 19.797 18.625 1 97.75 16 THR B CA 1
ATOM 2577 C C . THR B 1 16 ? -4.156 20.797 18.125 1 97.75 16 THR B C 1
ATOM 2579 O O . THR B 1 16 ? -4.855 21.422 18.906 1 97.75 16 THR B O 1
ATOM 2582 N N . ALA B 1 17 ? -4.254 20.906 16.828 1 98.69 17 ALA B N 1
ATOM 2583 C CA . ALA B 1 17 ? -5.281 21.781 16.25 1 98.69 17 ALA B CA 1
ATOM 2584 C C . ALA B 1 17 ? -6.68 21.25 16.547 1 98.69 17 ALA B C 1
ATOM 2586 O O . ALA B 1 17 ? -7.602 22.016 16.812 1 98.69 17 ALA B O 1
ATOM 2587 N N . VAL B 1 18 ? -6.816 19.891 16.453 1 98.81 18 VAL B N 1
ATOM 2588 C CA . VAL B 1 18 ? -8.102 19.312 16.812 1 98.81 18 VAL B CA 1
ATOM 2589 C C . VAL B 1 18 ? -8.422 19.625 18.281 1 98.81 18 VAL B C 1
ATOM 2591 O O . VAL B 1 18 ? -9.555 19.969 18.609 1 98.81 18 VAL B O 1
ATOM 2594 N N . ARG B 1 19 ? -7.434 19.5 19.094 1 98.44 19 ARG B N 1
ATOM 2595 C CA . ARG B 1 19 ? -7.621 19.828 20.516 1 98.44 19 ARG B CA 1
ATOM 2596 C C . ARG B 1 19 ? -8.055 21.266 20.688 1 98.44 19 ARG B C 1
ATOM 2598 O O . ARG B 1 19 ? -8.969 21.562 21.453 1 98.44 19 ARG B O 1
ATOM 2605 N N . ALA B 1 20 ? -7.465 22.188 19.953 1 98.12 20 ALA B N 1
ATOM 2606 C CA . ALA B 1 20 ? -7.723 23.609 20.062 1 98.12 20 ALA B CA 1
ATOM 2607 C C . ALA B 1 20 ? -9.172 23.938 19.688 1 98.12 20 ALA B C 1
ATOM 2609 O O . ALA B 1 20 ? -9.766 24.859 20.25 1 98.12 20 ALA B O 1
ATOM 2610 N N . VAL B 1 21 ? -9.742 23.203 18.75 1 98.25 21 VAL B N 1
ATOM 2611 C CA . VAL B 1 21 ? -11.07 23.562 18.266 1 98.25 21 VAL B CA 1
ATOM 2612 C C . VAL B 1 21 ? -12.109 22.594 18.844 1 98.25 21 VAL B C 1
ATOM 2614 O O . VAL B 1 21 ? -13.305 22.719 18.562 1 98.25 21 VAL B O 1
ATOM 2617 N N . SER B 1 22 ? -11.734 21.594 19.656 1 98.12 22 SER B N 1
ATOM 2618 C CA . SER B 1 22 ? -12.602 20.531 20.141 1 98.12 22 SER B CA 1
ATOM 2619 C C . SER B 1 22 ? -13.789 21.078 20.922 1 98.12 22 SER B C 1
ATOM 2621 O O . SER B 1 22 ? -14.867 20.484 20.922 1 98.12 22 SER B O 1
ATOM 2623 N N . GLY B 1 23 ? -13.617 22.266 21.547 1 97.56 23 GLY B N 1
ATOM 2624 C CA . GLY B 1 23 ? -14.672 22.875 22.344 1 97.56 23 GLY B CA 1
ATOM 2625 C C . GLY B 1 23 ? -15.844 23.344 21.5 1 97.56 23 GLY B C 1
ATOM 2626 O O . GLY B 1 23 ? -16.922 23.609 22.031 1 97.56 23 GLY B O 1
ATOM 2627 N N . GLU B 1 24 ? -15.617 23.406 20.219 1 97.06 24 GLU B N 1
ATOM 2628 C CA . GLU B 1 24 ? -16.672 23.844 19.312 1 97.06 24 GLU B CA 1
ATOM 2629 C C . GLU B 1 24 ? -17.641 22.703 19.016 1 97.06 24 GLU B C 1
ATOM 2631 O O . GLU B 1 24 ? -18.688 22.922 18.375 1 97.06 24 GLU B O 1
ATOM 2636 N N . TYR B 1 25 ? -17.422 21.5 19.547 1 97 25 TYR B N 1
ATOM 2637 C CA . TYR B 1 25 ? -18.203 20.312 19.219 1 97 25 TYR B CA 1
ATOM 2638 C C . TYR B 1 25 ? -18.734 19.656 20.484 1 97 25 TYR B C 1
ATOM 2640 O O . TYR B 1 25 ? -18.125 19.766 21.562 1 97 25 TYR B O 1
ATOM 2648 N N . PRO B 1 26 ? -19.859 18.969 20.375 1 96.31 26 PRO B N 1
ATOM 2649 C CA . PRO B 1 26 ? -20.516 18.391 21.547 1 96.31 26 PRO B CA 1
ATOM 2650 C C . PRO B 1 26 ? -19.875 17.094 22.016 1 96.31 26 PRO B C 1
ATOM 2652 O O . PRO B 1 26 ? -20.172 16.609 23.109 1 96.31 26 PRO B O 1
ATOM 2655 N N . SER B 1 27 ? -18.969 16.531 21.359 1 97.94 27 SER B N 1
ATOM 2656 C CA . SER B 1 27 ? -18.375 15.234 21.656 1 97.94 27 SER B CA 1
ATOM 2657 C C . SER B 1 27 ? -17.297 15.352 22.734 1 97.94 27 SER B C 1
ATOM 2659 O O . SER B 1 27 ? -16.703 16.422 22.922 1 97.94 27 SER B O 1
ATOM 2661 N N . GLU B 1 28 ? -17.141 14.305 23.438 1 98.25 28 GLU B N 1
ATOM 2662 C CA . GLU B 1 28 ? -15.938 14.109 24.25 1 98.25 28 GLU B CA 1
ATOM 2663 C C . GLU B 1 28 ? -14.758 13.656 23.391 1 98.25 28 GLU B C 1
ATOM 2665 O O . GLU B 1 28 ? -14.93 12.859 22.469 1 98.25 28 GLU B O 1
ATOM 2670 N N . PHE B 1 29 ? -13.633 14.188 23.734 1 98.75 29 PHE B N 1
ATOM 2671 C CA . PHE B 1 29 ? -12.453 13.844 22.953 1 98.75 29 PHE B CA 1
ATOM 2672 C C . PHE B 1 29 ? -11.414 13.141 23.812 1 98.75 29 PHE B C 1
ATOM 2674 O O . PHE B 1 29 ? -11.195 13.516 24.953 1 98.75 29 PHE B O 1
ATOM 2681 N N . VAL B 1 30 ? -10.859 12.078 23.344 1 98.81 30 VAL B N 1
ATOM 2682 C CA . VAL B 1 30 ? -9.688 11.43 23.906 1 98.81 30 VAL B CA 1
ATOM 2683 C C . VAL B 1 30 ? -8.5 11.586 22.953 1 98.81 30 VAL B C 1
ATOM 2685 O O . VAL B 1 30 ? -8.578 11.195 21.781 1 98.81 30 VAL B O 1
ATOM 2688 N N . PHE B 1 31 ? -7.449 12.195 23.406 1 98.69 31 PHE B N 1
ATOM 2689 C CA . PHE B 1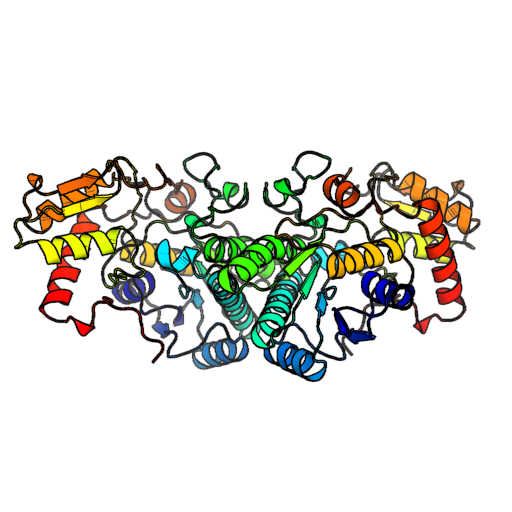 31 ? -6.281 12.508 22.594 1 98.69 31 PHE B CA 1
ATOM 2690 C C . PHE B 1 31 ? -5.133 11.555 22.906 1 98.69 31 PHE B C 1
ATOM 2692 O O . PHE B 1 31 ? -4.602 11.562 24.016 1 98.69 31 PHE B O 1
ATOM 2699 N N . ALA B 1 32 ? -4.734 10.758 21.922 1 98.5 32 ALA B N 1
ATOM 2700 C CA . ALA B 1 32 ? -3.701 9.75 22.125 1 98.5 32 ALA B CA 1
ATOM 2701 C C . ALA B 1 32 ? -2.406 10.133 21.422 1 98.5 32 ALA B C 1
ATOM 2703 O O . ALA B 1 32 ? -2.434 10.656 20.297 1 98.5 32 ALA B O 1
ATOM 2704 N N . THR B 1 33 ? -1.299 9.883 22.078 1 97 33 THR B N 1
ATOM 2705 C CA . THR B 1 33 ? 0.038 10.023 21.5 1 97 33 THR B CA 1
ATOM 2706 C C . THR B 1 33 ? 0.736 8.672 21.422 1 97 33 THR B C 1
ATOM 2708 O O . THR B 1 33 ? 0.191 7.66 21.875 1 97 33 THR B O 1
ATOM 2711 N N . SER B 1 34 ? 1.946 8.688 20.828 1 95.44 34 SER B N 1
ATOM 2712 C CA . SER B 1 34 ? 2.711 7.449 20.719 1 95.44 34 SER B CA 1
ATOM 2713 C C . SER B 1 34 ? 3.133 6.934 22.094 1 95.44 34 SER B C 1
ATOM 2715 O O . SER B 1 34 ? 3.467 5.758 22.25 1 95.44 34 SER B O 1
ATOM 2717 N N . LYS B 1 35 ? 3.102 7.793 23.109 1 95.38 35 LYS B N 1
ATOM 2718 C CA . LYS B 1 35 ? 3.418 7.383 24.469 1 95.38 35 LYS B CA 1
ATOM 2719 C C . LYS B 1 35 ? 2.283 6.559 25.078 1 95.38 35 LYS B C 1
ATOM 2721 O O . LYS B 1 35 ? 2.512 5.727 25.953 1 95.38 35 LYS B O 1
ATOM 2726 N N . ASP B 1 36 ? 1.114 6.773 24.562 1 97.62 36 ASP B N 1
ATOM 2727 C CA . ASP B 1 36 ? -0.061 6.074 25.078 1 97.62 36 ASP B CA 1
ATOM 2728 C C . ASP B 1 36 ? -0.203 4.695 24.438 1 97.62 36 ASP B C 1
ATOM 2730 O O . ASP B 1 36 ? -0.638 3.746 25.094 1 97.62 36 ASP B O 1
ATOM 2734 N N . CYS B 1 37 ? 0.143 4.621 23.109 1 97.62 37 CYS B N 1
ATOM 2735 C CA . CYS B 1 37 ? -0.078 3.395 22.359 1 97.62 37 CYS B CA 1
ATOM 2736 C C . CYS B 1 37 ? 0.787 3.363 21.094 1 97.62 37 CYS B C 1
ATOM 2738 O O . CYS B 1 37 ? 0.79 4.316 20.312 1 97.62 37 CYS B O 1
ATOM 2740 N N . ASP B 1 38 ? 1.531 2.326 20.969 1 97.88 38 ASP B N 1
ATOM 2741 C CA . ASP B 1 38 ? 2.209 2.072 19.703 1 97.88 38 ASP B CA 1
ATOM 2742 C C . ASP B 1 38 ? 1.243 1.491 18.672 1 97.88 38 ASP B C 1
ATOM 2744 O O . ASP B 1 38 ? 0.965 0.29 18.688 1 97.88 38 ASP B O 1
ATOM 2748 N N . LEU B 1 39 ? 0.837 2.277 17.75 1 98.19 39 LEU B N 1
ATOM 2749 C CA . LEU B 1 39 ? -0.207 1.9 16.812 1 98.19 39 LEU B CA 1
ATOM 2750 C C . LEU B 1 39 ? 0.339 0.948 15.742 1 98.19 39 LEU B C 1
ATOM 2752 O O . LEU B 1 39 ? -0.426 0.379 14.961 1 98.19 39 LEU B O 1
ATOM 2756 N N . THR B 1 40 ? 1.685 0.741 15.688 1 97.62 40 THR B N 1
ATOM 2757 C CA . THR B 1 40 ? 2.225 -0.245 14.758 1 97.62 40 THR B CA 1
ATOM 2758 C C . THR B 1 40 ? 2.01 -1.66 15.281 1 97.62 40 THR B C 1
ATOM 2760 O O . THR B 1 40 ? 2.195 -2.637 14.555 1 97.62 40 THR B O 1
ATOM 2763 N N . ASP B 1 41 ? 1.681 -1.733 16.562 1 97.06 41 ASP B N 1
ATOM 2764 C CA . ASP B 1 41 ? 1.332 -2.998 17.203 1 97.06 41 ASP B CA 1
ATOM 2765 C C . ASP B 1 41 ? -0.181 -3.205 17.219 1 97.06 41 ASP B C 1
ATOM 2767 O O . ASP B 1 41 ? -0.894 -2.543 17.969 1 97.06 41 ASP B O 1
ATOM 2771 N N . ALA B 1 42 ? -0.62 -4.152 16.469 1 97.5 42 ALA B N 1
ATOM 2772 C CA . ALA B 1 42 ? -2.051 -4.363 16.25 1 97.5 42 ALA B CA 1
ATOM 2773 C C . ALA B 1 42 ? -2.756 -4.672 17.578 1 97.5 42 ALA B C 1
ATOM 2775 O O . ALA B 1 42 ? -3.857 -4.18 17.828 1 97.5 42 ALA B O 1
ATOM 2776 N N . LYS B 1 43 ? -2.156 -5.488 18.344 1 97.25 43 LYS B N 1
ATOM 2777 C CA . LYS B 1 43 ? -2.768 -5.855 19.625 1 97.25 43 LYS B CA 1
ATOM 2778 C C . LYS B 1 43 ? -2.848 -4.652 20.547 1 97.25 43 LYS B C 1
ATOM 2780 O O . LYS B 1 43 ? -3.875 -4.426 21.203 1 97.25 43 LYS B O 1
ATOM 2785 N N . ALA B 1 44 ? -1.788 -3.877 20.625 1 97.88 44 ALA B N 1
ATOM 2786 C CA . ALA B 1 44 ? -1.778 -2.674 21.453 1 97.88 44 ALA B CA 1
ATOM 2787 C C . ALA B 1 44 ? -2.854 -1.689 21 1 97.88 44 ALA B C 1
ATOM 2789 O O . ALA B 1 44 ? -3.555 -1.104 21.828 1 97.88 44 ALA B O 1
ATOM 2790 N N . ALA B 1 45 ? -2.973 -1.54 19.688 1 98.56 45 ALA B N 1
ATOM 2791 C CA . ALA B 1 45 ? -3.977 -0.634 19.141 1 98.56 45 ALA B CA 1
ATOM 2792 C C . ALA B 1 45 ? -5.387 -1.082 19.516 1 98.56 45 ALA B C 1
ATOM 2794 O O . ALA B 1 45 ? -6.207 -0.271 19.953 1 98.56 45 ALA B O 1
ATOM 2795 N N . GLN B 1 46 ? -5.617 -2.371 19.344 1 98.56 46 GLN B N 1
ATOM 2796 C CA . GLN B 1 46 ? -6.934 -2.916 19.672 1 98.56 46 GLN B CA 1
ATOM 2797 C C . GLN B 1 46 ? -7.262 -2.74 21.141 1 98.56 46 GLN B C 1
ATOM 2799 O O . GLN B 1 46 ? -8.375 -2.34 21.5 1 98.56 46 GLN B O 1
ATOM 2804 N N . ASP B 1 47 ? -6.305 -3.092 22 1 98.69 47 ASP B N 1
ATOM 2805 C CA . ASP B 1 47 ? -6.504 -2.965 23.453 1 98.69 47 ASP B CA 1
ATOM 2806 C C . ASP B 1 47 ? -6.781 -1.514 23.828 1 98.69 47 ASP B C 1
ATOM 2808 O O . ASP B 1 47 ? -7.645 -1.244 24.672 1 98.69 47 ASP B O 1
ATOM 2812 N N . TYR B 1 48 ? -6.039 -0.576 23.25 1 98.81 48 TYR B N 1
ATOM 2813 C CA . TYR B 1 48 ? -6.203 0.839 23.562 1 98.81 48 TYR B CA 1
ATOM 2814 C C . TYR B 1 48 ? -7.582 1.333 23.141 1 98.81 48 TYR B C 1
ATOM 2816 O O . TYR B 1 48 ? -8.258 2.025 23.906 1 98.81 48 TYR B O 1
ATOM 2824 N N . VAL B 1 49 ? -8.008 0.992 21.906 1 98.88 49 VAL B N 1
ATOM 2825 C CA . VAL B 1 49 ? -9.312 1.408 21.406 1 98.88 49 VAL B CA 1
ATOM 2826 C C . VAL B 1 49 ? -10.422 0.796 22.266 1 98.88 49 VAL B C 1
ATOM 2828 O O . VAL B 1 49 ? -11.422 1.452 22.547 1 98.88 49 VAL B O 1
ATOM 2831 N N . ALA B 1 50 ? -10.227 -0.467 22.641 1 98.81 50 ALA B N 1
ATOM 2832 C CA . ALA B 1 50 ? -11.195 -1.132 23.5 1 98.81 50 ALA B CA 1
ATOM 2833 C C . ALA B 1 50 ? -11.359 -0.393 24.828 1 98.81 50 ALA B C 1
ATOM 2835 O O . ALA B 1 50 ? -12.477 -0.231 25.328 1 98.81 50 ALA B O 1
ATOM 2836 N N . ALA B 1 51 ? -10.25 0.001 25.406 1 98.75 51 ALA B N 1
ATOM 2837 C CA . ALA B 1 51 ? -10.266 0.707 26.688 1 98.75 51 ALA B CA 1
ATOM 2838 C C . ALA B 1 51 ? -10.953 2.064 26.547 1 98.75 51 ALA B C 1
ATOM 2840 O O . ALA B 1 51 ? -11.688 2.484 27.453 1 98.75 51 ALA B O 1
ATOM 2841 N N . VAL B 1 52 ? -10.727 2.783 25.453 1 98.69 52 VAL B N 1
ATOM 2842 C CA . VAL B 1 52 ? -11.289 4.109 25.234 1 98.69 52 VAL B CA 1
ATOM 2843 C C . VAL B 1 52 ? -12.766 3.986 24.875 1 98.69 52 VAL B C 1
ATOM 2845 O O . VAL B 1 52 ? -13.578 4.836 25.25 1 98.69 52 VAL B O 1
ATOM 2848 N N . ALA B 1 53 ? -13.117 2.975 24.109 1 98.56 53 ALA B N 1
ATOM 2849 C CA . ALA B 1 53 ? -14.477 2.695 23.641 1 98.56 53 ALA B CA 1
ATOM 2850 C C . ALA B 1 53 ? -15.055 3.893 22.891 1 98.56 53 ALA B C 1
ATOM 2852 O O . ALA B 1 53 ? -16.141 4.371 23.219 1 98.56 53 ALA B O 1
ATOM 2853 N N . PRO B 1 54 ? -14.414 4.387 21.875 1 98.75 54 PRO B N 1
ATOM 2854 C CA . PRO B 1 54 ? -14.891 5.555 21.141 1 98.75 54 PRO B CA 1
ATOM 2855 C C . PRO B 1 54 ? -16.016 5.219 20.156 1 98.75 54 PRO B C 1
ATOM 2857 O O . PRO B 1 54 ? -16.141 4.07 19.734 1 98.75 54 PRO B O 1
ATOM 2860 N N . ASP B 1 55 ? -16.828 6.238 19.844 1 98.5 55 ASP B N 1
ATOM 2861 C CA . ASP B 1 55 ? -17.828 6.137 18.766 1 98.5 55 ASP B CA 1
ATOM 2862 C C . ASP B 1 55 ? -17.188 6.41 17.406 1 98.5 55 ASP B C 1
ATOM 2864 O O . ASP B 1 55 ? -17.688 5.957 16.375 1 98.5 55 ASP B O 1
ATOM 2868 N N . ALA B 1 56 ? -16.109 7.176 17.406 1 98.81 56 ALA B N 1
ATOM 2869 C CA . ALA B 1 56 ? -15.406 7.539 16.188 1 98.81 56 ALA B CA 1
ATOM 2870 C C . ALA B 1 56 ? -13.906 7.688 16.438 1 98.81 56 ALA B C 1
ATOM 2872 O O . ALA B 1 56 ? -13.492 7.949 17.562 1 98.81 56 ALA B O 1
ATOM 2873 N N . ILE B 1 57 ? -13.141 7.438 15.43 1 98.94 57 ILE B N 1
ATOM 2874 C CA . ILE B 1 57 ? -11.695 7.641 15.477 1 98.94 57 ILE B CA 1
ATOM 2875 C C . ILE B 1 57 ? -11.281 8.617 14.375 1 98.94 57 ILE B C 1
ATOM 2877 O O . ILE B 1 57 ? -11.688 8.469 13.219 1 98.94 57 ILE B O 1
ATOM 2881 N N . ILE B 1 58 ? -10.617 9.656 14.695 1 98.94 58 ILE B N 1
ATOM 2882 C CA . ILE B 1 58 ? -9.859 10.484 13.758 1 98.94 58 ILE B CA 1
ATOM 2883 C C . ILE B 1 58 ? -8.383 10.102 13.805 1 98.94 58 ILE B C 1
ATOM 2885 O O . ILE B 1 58 ? -7.691 10.391 14.781 1 98.94 58 ILE B O 1
ATOM 2889 N N . HIS B 1 59 ? -7.934 9.445 12.766 1 98.88 59 HIS B N 1
ATOM 2890 C CA . HIS B 1 59 ? -6.582 8.898 12.727 1 98.88 59 HIS B CA 1
ATOM 2891 C C . HIS B 1 59 ? -5.613 9.875 12.078 1 98.88 59 HIS B C 1
ATOM 2893 O O . HIS B 1 59 ? -5.484 9.906 10.852 1 98.88 59 HIS B O 1
ATOM 2899 N N . LEU B 1 60 ? -4.832 10.555 12.898 1 98.56 60 LEU B N 1
ATOM 2900 C CA . LEU B 1 60 ? -3.887 11.555 12.406 1 98.56 60 LEU B CA 1
ATOM 2901 C C . LEU B 1 60 ? -2.449 11.102 12.648 1 98.56 60 LEU B C 1
ATOM 2903 O O . LEU B 1 60 ? -1.507 11.742 12.172 1 98.56 60 LEU B O 1
ATOM 2907 N N . ALA B 1 61 ? -2.283 9.992 13.398 1 97.62 61 ALA B N 1
ATOM 2908 C CA . ALA B 1 61 ? -0.938 9.5 13.68 1 97.62 61 ALA B CA 1
ATOM 2909 C C . ALA B 1 61 ? -0.214 9.117 12.391 1 97.62 61 ALA B C 1
ATOM 2911 O O . ALA B 1 61 ? -0.809 8.531 11.484 1 97.62 61 ALA B O 1
ATOM 2912 N N . ALA B 1 62 ? 0.991 9.539 12.273 1 95.12 62 ALA B N 1
ATOM 2913 C CA . ALA B 1 62 ? 1.853 9.219 11.133 1 95.12 62 ALA B CA 1
ATOM 2914 C C . ALA B 1 62 ? 3.322 9.438 11.484 1 95.12 62 ALA B C 1
ATOM 2916 O O . ALA B 1 62 ? 3.645 10.227 12.375 1 95.12 62 ALA B O 1
ATOM 2917 N N . VAL B 1 63 ? 4.133 8.68 10.883 1 90.44 63 VAL B N 1
ATOM 2918 C CA . VAL B 1 63 ? 5.543 9.039 10.797 1 90.44 63 VAL B CA 1
ATOM 2919 C C . VAL B 1 63 ? 5.781 9.93 9.578 1 90.44 63 VAL B C 1
ATOM 2921 O O . VAL B 1 63 ? 5.641 9.484 8.445 1 90.44 63 VAL B O 1
ATOM 2924 N N . SER B 1 64 ? 5.949 11.172 9.828 1 81.31 64 SER B N 1
ATOM 2925 C CA . SER B 1 64 ? 6.117 12.156 8.766 1 81.31 64 SER B CA 1
ATOM 2926 C C . SER B 1 64 ? 7.234 13.141 9.094 1 81.31 64 SER B C 1
ATOM 2928 O O . SER B 1 64 ? 7.59 13.32 10.258 1 81.31 64 SER B O 1
ATOM 2930 N N . GLY B 1 65 ? 7.879 13.633 8.148 1 74.12 65 GLY B N 1
ATOM 2931 C CA . GLY B 1 65 ? 8.922 14.633 8.312 1 74.12 65 GLY B CA 1
ATOM 2932 C C . GLY B 1 65 ? 9.305 15.32 7.02 1 74.12 65 GLY B C 1
ATOM 2933 O O . GLY B 1 65 ? 8.656 15.125 5.988 1 74.12 65 GLY B O 1
ATOM 2934 N N . GLY B 1 66 ? 10.211 16.234 7.195 1 69.25 66 GLY B N 1
ATOM 2935 C CA . GLY B 1 66 ? 10.688 16.969 6.031 1 69.25 66 GLY B CA 1
ATOM 2936 C C . GLY B 1 66 ? 11.398 16.078 5.023 1 69.25 66 GLY B C 1
ATOM 2937 O O . GLY B 1 66 ? 11.492 14.867 5.211 1 69.25 66 GLY B O 1
ATOM 2938 N N . ILE B 1 67 ? 11.789 16.609 3.998 1 66.56 67 ILE B N 1
ATOM 2939 C CA . ILE B 1 67 ? 12.383 15.93 2.85 1 66.56 67 ILE B CA 1
ATOM 2940 C C . ILE B 1 67 ? 13.625 15.156 3.291 1 66.56 67 ILE B C 1
ATOM 2942 O O . ILE B 1 67 ? 13.844 14.023 2.859 1 66.56 67 ILE B O 1
ATOM 2946 N N . GLY B 1 68 ? 14.352 15.719 4.172 1 68.38 68 GLY B N 1
ATOM 2947 C CA . GLY B 1 68 ? 15.562 15.055 4.629 1 68.38 68 GLY B CA 1
ATOM 2948 C C . GLY B 1 68 ? 15.289 13.766 5.375 1 68.38 68 GLY B C 1
ATOM 2949 O O . GLY B 1 68 ? 15.875 12.727 5.055 1 68.38 68 GLY B O 1
ATOM 2950 N N . LEU B 1 69 ? 14.43 13.773 6.277 1 69.94 69 LEU B N 1
ATOM 2951 C CA . LEU B 1 69 ? 14.062 12.578 7.031 1 69.94 69 LEU B CA 1
ATOM 2952 C C . LEU B 1 69 ? 13.422 11.531 6.117 1 69.94 69 LEU B C 1
ATOM 2954 O O . LEU B 1 69 ? 13.75 10.352 6.195 1 69.94 69 LEU B O 1
ATOM 2958 N N . SER B 1 70 ? 12.594 12.016 5.273 1 75.38 70 SER B N 1
ATOM 2959 C CA . SER B 1 70 ? 11.828 11.109 4.422 1 75.38 70 SER B CA 1
ATOM 2960 C C . SER B 1 70 ? 12.734 10.352 3.455 1 75.38 70 SER B C 1
ATOM 2962 O O . SER B 1 70 ? 12.547 9.156 3.23 1 75.38 70 SER B O 1
ATOM 2964 N N . ALA B 1 71 ? 13.703 11.055 3 1 77.19 71 ALA B N 1
ATOM 2965 C CA . ALA B 1 71 ? 14.594 10.453 2.012 1 77.19 71 ALA B CA 1
ATOM 2966 C C . ALA B 1 71 ? 15.461 9.375 2.646 1 77.19 71 ALA B C 1
ATOM 2968 O O . ALA B 1 71 ? 15.852 8.414 1.977 1 77.19 71 ALA B O 1
ATOM 2969 N N . ALA B 1 72 ? 15.602 9.484 3.951 1 83.94 72 ALA B N 1
ATOM 2970 C CA . ALA B 1 72 ? 16.5 8.547 4.625 1 83.94 72 ALA B CA 1
ATOM 2971 C C . ALA B 1 72 ? 15.711 7.395 5.246 1 83.94 72 ALA B C 1
ATOM 2973 O O . ALA B 1 72 ? 16.297 6.375 5.621 1 83.94 72 ALA B O 1
ATOM 2974 N N . HIS B 1 73 ? 14.383 7.473 5.281 1 91.69 73 HIS B N 1
ATOM 2975 C CA . HIS B 1 73 ? 13.617 6.516 6.066 1 91.69 73 HIS B CA 1
ATOM 2976 C C . HIS B 1 73 ? 12.414 6.004 5.285 1 91.69 73 HIS B C 1
ATOM 2978 O O . HIS B 1 73 ? 11.32 5.863 5.84 1 91.69 73 HIS B O 1
ATOM 2984 N N . HIS B 1 74 ? 12.617 5.719 4.012 1 93.69 74 HIS B N 1
ATOM 2985 C CA . HIS B 1 74 ? 11.508 5.289 3.166 1 93.69 74 HIS B CA 1
ATOM 2986 C C . HIS B 1 74 ? 10.906 3.982 3.674 1 93.69 74 HIS B C 1
ATOM 2988 O O . HIS B 1 74 ? 9.68 3.834 3.717 1 93.69 74 HIS B O 1
ATOM 2994 N N . ALA B 1 75 ? 11.742 3.043 4.074 1 96.56 75 ALA B N 1
ATOM 2995 C CA . ALA B 1 75 ? 11.242 1.728 4.473 1 96.56 75 ALA B CA 1
ATOM 2996 C C . ALA B 1 75 ? 10.453 1.813 5.773 1 96.56 75 ALA B C 1
ATOM 2998 O O . ALA B 1 75 ? 9.328 1.32 5.855 1 96.56 75 ALA B O 1
ATOM 2999 N N . SER B 1 76 ? 11.055 2.449 6.77 1 95.75 76 SER B N 1
ATOM 3000 C CA . SER B 1 76 ? 10.383 2.561 8.062 1 95.75 76 SER B CA 1
ATOM 3001 C C . SER B 1 76 ? 9.109 3.385 7.957 1 95.75 76 SER B C 1
ATOM 3003 O O . SER B 1 76 ? 8.086 3.043 8.562 1 95.75 76 SER B O 1
ATOM 3005 N N . MET B 1 77 ? 9.094 4.457 7.191 1 95.38 77 MET B N 1
ATOM 3006 C CA . MET B 1 77 ? 7.898 5.285 7.02 1 95.38 77 MET B CA 1
ATOM 3007 C C . MET B 1 77 ? 6.809 4.516 6.281 1 95.38 77 MET B C 1
ATOM 3009 O O . MET B 1 77 ? 5.633 4.605 6.641 1 95.38 77 MET B O 1
ATOM 3013 N N . LEU B 1 78 ? 7.215 3.787 5.219 1 97.56 78 LEU B N 1
ATOM 3014 C CA . LEU B 1 78 ? 6.262 2.961 4.488 1 97.56 78 LEU B CA 1
ATOM 3015 C C . LEU B 1 78 ? 5.629 1.923 5.41 1 97.56 78 LEU B C 1
ATOM 3017 O O . LEU B 1 78 ? 4.402 1.824 5.488 1 97.56 78 LEU B O 1
ATOM 3021 N N . ARG B 1 79 ? 6.445 1.209 6.082 1 97.81 79 ARG B N 1
ATOM 3022 C CA . ARG B 1 79 ? 6.012 0.125 6.961 1 97.81 79 ARG B CA 1
ATOM 3023 C C . ARG B 1 79 ? 5.148 0.656 8.102 1 97.81 79 ARG B C 1
ATOM 3025 O O . ARG B 1 79 ? 4.012 0.217 8.281 1 97.81 79 ARG B O 1
ATOM 3032 N N . ASP B 1 80 ? 5.664 1.606 8.875 1 97.56 80 ASP B N 1
ATOM 3033 C CA . ASP B 1 80 ? 5.02 2.055 10.102 1 97.56 80 ASP B CA 1
ATOM 3034 C C . ASP B 1 80 ? 3.666 2.703 9.805 1 97.56 80 ASP B C 1
ATOM 3036 O O . ASP B 1 80 ? 2.678 2.428 10.492 1 97.56 80 ASP B O 1
ATOM 3040 N N . ASN B 1 81 ? 3.609 3.576 8.805 1 97.94 81 ASN B N 1
ATOM 3041 C CA . ASN B 1 81 ? 2.344 4.223 8.477 1 97.94 81 ASN B CA 1
ATOM 3042 C C . ASN B 1 81 ? 1.315 3.215 7.965 1 97.94 81 ASN B C 1
ATOM 3044 O O . ASN B 1 81 ? 0.126 3.328 8.266 1 97.94 81 ASN B O 1
ATOM 3048 N N . THR B 1 82 ? 1.772 2.225 7.18 1 98.62 82 THR B N 1
ATOM 3049 C CA . THR B 1 82 ? 0.879 1.18 6.691 1 98.62 82 THR B CA 1
ATOM 3050 C C . THR B 1 82 ? 0.336 0.348 7.848 1 98.62 82 THR B C 1
ATOM 3052 O O . THR B 1 82 ? -0.868 0.095 7.93 1 98.62 82 THR B O 1
ATOM 3055 N N . LEU B 1 83 ? 1.229 -0.056 8.75 1 98.5 83 LEU B N 1
ATOM 3056 C CA . LEU B 1 83 ? 0.824 -0.869 9.891 1 98.5 83 LEU B CA 1
ATOM 3057 C C . LEU B 1 83 ? -0.174 -0.117 10.766 1 98.5 83 LEU B C 1
ATOM 3059 O O . LEU B 1 83 ? -1.156 -0.698 11.234 1 98.5 83 LEU B O 1
ATOM 3063 N N . MET B 1 84 ? 0.054 1.149 11 1 98.62 84 MET B N 1
ATOM 3064 C CA . MET B 1 84 ? -0.863 1.944 11.812 1 98.62 84 MET B CA 1
ATOM 3065 C C . MET B 1 84 ? -2.246 2.002 11.172 1 98.62 84 MET B C 1
ATOM 3067 O O . MET B 1 84 ? -3.26 1.907 11.867 1 98.62 84 MET B O 1
ATOM 3071 N N . THR B 1 85 ? -2.264 2.166 9.852 1 98.56 85 THR B N 1
ATOM 3072 C CA . THR B 1 85 ? -3.523 2.201 9.117 1 98.56 85 THR B CA 1
ATOM 3073 C C . THR B 1 85 ? -4.348 0.949 9.398 1 98.56 85 THR B C 1
ATOM 3075 O O . THR B 1 85 ? -5.5 1.04 9.828 1 98.56 85 THR B O 1
ATOM 3078 N N . PHE B 1 86 ? -3.754 -0.196 9.242 1 98.75 86 PHE B N 1
ATOM 3079 C CA . PHE B 1 86 ? -4.508 -1.437 9.367 1 98.75 86 PHE B CA 1
ATOM 3080 C C . PHE B 1 86 ? -4.816 -1.735 10.836 1 98.75 86 PHE B C 1
ATOM 3082 O O . PHE B 1 86 ? -5.867 -2.299 11.148 1 98.75 86 PHE B O 1
ATOM 3089 N N . SER B 1 87 ? -3.908 -1.34 11.75 1 98.62 87 SER B N 1
ATOM 3090 C CA . SER B 1 87 ? -4.18 -1.516 13.172 1 98.62 87 SER B CA 1
ATOM 3091 C C . SER B 1 87 ? -5.434 -0.751 13.594 1 98.62 87 SER B C 1
ATOM 3093 O O . SER B 1 87 ? -6.281 -1.287 14.312 1 98.62 87 SER B O 1
ATOM 3095 N N . VAL B 1 88 ? -5.531 0.467 13.117 1 98.81 88 VAL B N 1
ATOM 3096 C CA . VAL B 1 88 ? -6.656 1.322 13.484 1 98.81 88 VAL B CA 1
ATOM 3097 C C . VAL B 1 88 ? -7.938 0.802 12.828 1 98.81 88 VAL B C 1
ATOM 3099 O O . VAL B 1 88 ? -8.977 0.702 13.484 1 98.81 88 VAL B O 1
ATOM 3102 N N . LEU B 1 89 ? -7.879 0.461 11.586 1 98.81 89 LEU B N 1
ATOM 3103 C CA . LEU B 1 89 ? -9.047 -0.032 10.867 1 98.81 89 LEU B CA 1
ATOM 3104 C C . LEU B 1 89 ? -9.547 -1.34 11.477 1 98.81 89 LEU B C 1
ATOM 3106 O O . LEU B 1 89 ? -10.75 -1.53 11.648 1 98.81 89 LEU B O 1
ATOM 3110 N N . GLU B 1 90 ? -8.617 -2.213 11.781 1 98.62 90 GLU B N 1
ATOM 3111 C CA . GLU B 1 90 ? -8.992 -3.504 12.352 1 98.62 90 GLU B CA 1
ATOM 3112 C C . GLU B 1 90 ? -9.578 -3.34 13.75 1 98.62 90 GLU B C 1
ATOM 3114 O O . GLU B 1 90 ? -10.547 -4.016 14.109 1 98.62 90 GLU B O 1
ATOM 3119 N N . ALA B 1 91 ? -8.93 -2.477 14.555 1 98.75 91 ALA B N 1
ATOM 3120 C CA . ALA B 1 91 ? -9.492 -2.193 15.867 1 98.75 91 ALA B CA 1
ATOM 3121 C C . ALA B 1 91 ? -10.922 -1.671 15.758 1 98.75 91 ALA B C 1
ATOM 3123 O O . ALA B 1 91 ? -11.812 -2.123 16.484 1 98.75 91 ALA B O 1
ATOM 3124 N N . ALA B 1 92 ? -11.125 -0.728 14.844 1 98.81 92 ALA B N 1
ATOM 3125 C CA . ALA B 1 92 ? -12.453 -0.153 14.633 1 98.81 92 ALA B CA 1
ATOM 3126 C C . ALA B 1 92 ? -13.453 -1.222 14.203 1 98.81 92 ALA B C 1
ATOM 3128 O O . ALA B 1 92 ? -14.57 -1.284 14.719 1 98.81 92 ALA B O 1
ATOM 3129 N N . ARG B 1 93 ? -13.047 -2.047 13.273 1 98.56 93 ARG B N 1
ATOM 3130 C CA . ARG B 1 93 ? -13.898 -3.111 12.758 1 98.56 93 ARG B CA 1
ATOM 3131 C C . ARG B 1 93 ? -14.297 -4.078 13.867 1 98.56 93 ARG B C 1
ATOM 3133 O O . ARG B 1 93 ? -15.484 -4.355 14.062 1 98.56 93 ARG B O 1
ATOM 3140 N N . LYS B 1 94 ? -13.328 -4.551 14.586 1 98.38 94 LYS B N 1
ATOM 3141 C CA . LYS B 1 94 ? -13.531 -5.613 15.57 1 98.38 94 LYS B CA 1
ATOM 3142 C C . LYS B 1 94 ? -14.32 -5.098 16.781 1 98.38 94 LYS B C 1
ATOM 3144 O O . LYS B 1 94 ? -15.07 -5.852 17.391 1 98.38 94 LYS B O 1
ATOM 3149 N N . LEU B 1 95 ? -14.164 -3.832 17.125 1 98.56 95 LEU B N 1
ATOM 3150 C CA . LEU B 1 95 ? -14.766 -3.291 18.344 1 98.56 95 LEU B CA 1
ATOM 3151 C C . LEU B 1 95 ? -16.031 -2.508 18.031 1 98.56 95 LEU B C 1
ATOM 3153 O O . LEU B 1 95 ? -16.656 -1.944 18.922 1 98.56 95 LEU B O 1
ATOM 3157 N N . GLY B 1 96 ? -16.391 -2.439 16.75 1 97.81 96 GLY B N 1
ATOM 3158 C CA . GLY B 1 96 ? -17.656 -1.837 16.344 1 97.81 96 GLY B CA 1
ATOM 3159 C C . GLY B 1 96 ? -17.641 -0.322 16.422 1 97.81 96 GLY B C 1
ATOM 3160 O O . GLY B 1 96 ? -18.641 0.29 16.812 1 97.81 96 GLY B O 1
ATOM 3161 N N . VAL B 1 97 ? -16.516 0.335 16.188 1 98.06 97 VAL B N 1
ATOM 3162 C CA . VAL B 1 97 ? -16.453 1.791 16.094 1 98.06 97 VAL B CA 1
ATOM 3163 C C . VAL B 1 97 ? -17.297 2.277 14.922 1 98.06 97 VAL B C 1
ATOM 3165 O O . VAL B 1 97 ? -17.203 1.738 13.82 1 98.06 97 VAL B O 1
ATOM 3168 N N . GLY B 1 98 ? -18.094 3.293 15.117 1 96.5 98 GLY B N 1
ATOM 3169 C CA . GLY B 1 98 ? -19.109 3.701 14.156 1 96.5 98 GLY B CA 1
ATOM 3170 C C . GLY B 1 98 ? -18.547 4.469 12.977 1 96.5 98 GLY B C 1
ATOM 3171 O O . GLY B 1 98 ? -19.141 4.484 11.898 1 96.5 98 GLY B O 1
ATOM 3172 N N . LYS B 1 99 ? -17.422 5.195 13.195 1 98.5 99 LYS B N 1
ATOM 3173 C CA . LYS B 1 99 ? -16.875 6.074 12.172 1 98.5 99 LYS B CA 1
ATOM 3174 C C . LYS B 1 99 ? -15.352 6.184 12.305 1 98.5 99 LYS B C 1
ATOM 3176 O O . LYS B 1 99 ? -14.828 6.285 13.422 1 98.5 99 LYS B O 1
ATOM 3181 N N . VAL B 1 100 ? -14.664 6.047 11.18 1 98.88 100 VAL B N 1
ATOM 3182 C CA . VAL B 1 100 ? -13.227 6.301 11.156 1 98.88 100 VAL B CA 1
ATOM 3183 C C . VAL B 1 100 ? -12.898 7.332 10.086 1 98.88 100 VAL B C 1
ATOM 3185 O O . VAL B 1 100 ? -13.336 7.199 8.938 1 98.88 100 VAL B O 1
ATOM 3188 N N . VAL B 1 101 ? -12.203 8.414 10.422 1 98.94 101 VAL B N 1
ATOM 3189 C CA . VAL B 1 101 ? -11.711 9.414 9.477 1 98.94 101 VAL B CA 1
ATOM 3190 C C . VAL B 1 101 ? -10.203 9.266 9.305 1 98.94 101 VAL B C 1
ATOM 3192 O O . VAL B 1 101 ? -9.453 9.375 10.273 1 98.94 101 VAL B O 1
ATOM 3195 N N . MET B 1 102 ? -9.797 9 8.117 1 98.88 102 MET B N 1
ATOM 3196 C CA . MET B 1 102 ? -8.391 8.758 7.797 1 98.88 102 MET B CA 1
ATOM 3197 C C . MET B 1 102 ? -7.77 9.977 7.125 1 98.88 102 MET B C 1
ATOM 3199 O O . MET B 1 102 ? -8.445 10.695 6.391 1 98.88 102 MET B O 1
ATOM 3203 N N . ALA B 1 103 ? -6.516 10.156 7.34 1 98.69 103 ALA B N 1
ATOM 3204 C CA . ALA B 1 103 ? -5.762 11.25 6.738 1 98.69 103 ALA B CA 1
ATOM 3205 C C . ALA B 1 103 ? -4.801 10.734 5.668 1 98.69 103 ALA B C 1
ATOM 3207 O O . ALA B 1 103 ? -3.869 9.984 5.973 1 98.69 103 ALA B O 1
ATOM 3208 N N . LEU B 1 104 ? -5.016 11.094 4.473 1 98.12 104 LEU B N 1
ATOM 3209 C CA . LEU B 1 104 ? -4.039 10.891 3.408 1 98.12 104 LEU B CA 1
ATOM 3210 C C . LEU B 1 104 ? -3.096 12.086 3.305 1 98.12 104 LEU B C 1
ATOM 3212 O O . LEU B 1 104 ? -2.742 12.695 4.32 1 98.12 104 LEU B O 1
ATOM 3216 N N . THR B 1 105 ? -2.504 12.336 2.201 1 95.06 105 THR B N 1
ATOM 3217 C CA . THR B 1 105 ? -1.588 13.453 1.994 1 95.06 105 THR B CA 1
ATOM 3218 C C . THR B 1 105 ? -1.575 13.875 0.529 1 95.06 105 THR B C 1
ATOM 3220 O O . THR B 1 105 ? -1.737 13.039 -0.365 1 95.06 105 THR B O 1
ATOM 3223 N N . ALA B 1 106 ? -1.435 15.125 0.315 1 93.81 106 ALA B N 1
ATOM 3224 C CA . ALA B 1 106 ? -1.296 15.609 -1.056 1 93.81 106 ALA B CA 1
ATOM 3225 C C . ALA B 1 106 ? -0.04 15.047 -1.713 1 93.81 106 ALA B C 1
ATOM 3227 O O . ALA B 1 106 ? 0.035 14.945 -2.939 1 93.81 106 ALA B O 1
ATOM 3228 N N . GLY B 1 107 ? 0.892 14.656 -0.87 1 91.12 107 GLY B N 1
ATOM 3229 C CA . GLY B 1 107 ? 2.123 14.062 -1.366 1 91.12 107 GLY B CA 1
ATOM 3230 C C . GLY B 1 107 ? 1.913 12.711 -2.014 1 91.12 107 GLY B C 1
ATOM 3231 O O . GLY B 1 107 ? 2.801 12.195 -2.701 1 91.12 107 GLY B O 1
ATOM 3232 N N . ALA B 1 108 ? 0.751 12.164 -1.886 1 93.12 108 ALA B N 1
ATOM 3233 C CA . ALA B 1 108 ? 0.458 10.844 -2.441 1 93.12 108 ALA B CA 1
ATOM 3234 C C . ALA B 1 108 ? 0.161 10.938 -3.936 1 93.12 108 ALA B C 1
ATOM 3236 O O . ALA B 1 108 ? 0.186 9.922 -4.641 1 93.12 108 ALA B O 1
ATOM 3237 N N . TYR B 1 109 ? -0.183 12.133 -4.434 1 95 109 TYR B N 1
ATOM 3238 C CA . TYR B 1 109 ? -0.44 12.289 -5.859 1 95 109 TYR B CA 1
ATOM 3239 C C . TYR B 1 109 ? 0.852 12.18 -6.66 1 95 109 TYR B C 1
ATOM 3241 O O . TYR B 1 109 ? 1.898 12.672 -6.238 1 95 109 TYR B O 1
ATOM 3249 N N . PRO B 1 110 ? 0.784 11.523 -7.809 1 94.25 110 PRO B N 1
ATOM 3250 C CA . PRO B 1 110 ? 1.956 11.531 -8.688 1 94.25 110 PRO B CA 1
ATOM 3251 C C . PRO B 1 110 ? 2.359 12.938 -9.117 1 94.25 110 PRO B C 1
ATOM 3253 O O . PRO B 1 110 ? 1.51 13.727 -9.547 1 94.25 110 PRO B O 1
ATOM 3256 N N . PRO B 1 111 ? 3.633 13.203 -9.047 1 90.25 111 PRO B N 1
ATOM 3257 C CA . PRO B 1 111 ? 4.086 14.555 -9.375 1 90.25 111 PRO B CA 1
ATOM 3258 C C . PRO B 1 111 ? 3.777 14.953 -10.812 1 90.25 111 PRO B C 1
ATOM 3260 O O . PRO B 1 111 ? 3.617 16.141 -11.117 1 90.25 111 PRO B O 1
ATOM 3263 N N . ASP B 1 112 ? 3.609 13.977 -11.695 1 90.12 112 ASP B N 1
ATOM 3264 C CA . ASP B 1 112 ? 3.432 14.266 -13.117 1 90.12 112 ASP B CA 1
ATOM 3265 C C . ASP B 1 112 ? 1.953 14.289 -13.492 1 90.12 112 ASP B C 1
ATOM 3267 O O . ASP B 1 112 ? 1.607 14.461 -14.664 1 90.12 112 ASP B O 1
ATOM 3271 N N . ALA B 1 113 ? 1.116 14.078 -12.5 1 92.94 113 ALA B N 1
ATOM 3272 C CA . ALA B 1 113 ? -0.312 14.188 -12.789 1 92.94 113 ALA B CA 1
ATOM 3273 C C . ALA B 1 113 ? -0.692 15.617 -13.141 1 92.94 113 ALA B C 1
ATOM 3275 O O . ALA B 1 113 ? -0.014 16.562 -12.742 1 92.94 113 ALA B O 1
ATOM 3276 N N . PRO B 1 114 ? -1.792 15.867 -13.914 1 93.38 114 PRO B N 1
ATOM 3277 C CA . PRO B 1 114 ? -2.236 17.219 -14.258 1 93.38 114 PRO B CA 1
ATOM 3278 C C . PRO B 1 114 ? -2.58 18.062 -13.023 1 93.38 114 PRO B C 1
ATOM 3280 O O . PRO B 1 114 ? -3.084 17.531 -12.031 1 93.38 114 PRO B O 1
ATOM 3283 N N . LEU B 1 115 ? -2.352 19.344 -13.133 1 93.38 115 LEU B N 1
ATOM 3284 C CA . LEU B 1 115 ? -2.686 20.266 -12.062 1 93.38 115 LEU B CA 1
ATOM 3285 C C . LEU B 1 115 ? -3.967 21.031 -12.391 1 93.38 115 LEU B C 1
ATOM 3287 O O . LEU B 1 115 ? -4.25 21.312 -13.555 1 93.38 115 LEU B O 1
ATOM 3291 N N . PRO B 1 116 ? -4.672 21.438 -11.398 1 96.62 116 PRO B N 1
ATOM 3292 C CA . PRO B 1 116 ? -4.535 21 -10.008 1 96.62 116 PRO B CA 1
ATOM 3293 C C . PRO B 1 116 ? -4.848 19.516 -9.828 1 96.62 116 PRO B C 1
ATOM 3295 O O . PRO B 1 116 ? -5.621 18.938 -10.602 1 96.62 116 PRO B O 1
ATOM 3298 N N . TYR B 1 117 ? -4.227 18.875 -8.859 1 96.31 117 TYR B N 1
ATOM 3299 C CA . TYR B 1 117 ? -4.484 17.469 -8.57 1 96.31 117 TYR B CA 1
ATOM 3300 C C . TYR B 1 117 ? -5.949 17.234 -8.227 1 96.31 117 TYR B C 1
ATOM 3302 O O . TYR B 1 117 ? -6.48 17.859 -7.297 1 96.31 117 TYR B O 1
ATOM 3310 N N . ARG B 1 118 ? -6.578 16.391 -8.938 1 97.75 118 ARG B N 1
ATOM 3311 C CA . ARG B 1 118 ? -7.938 15.93 -8.656 1 97.75 118 ARG B CA 1
ATOM 3312 C C . ARG B 1 118 ? -7.926 14.57 -7.969 1 97.75 118 ARG B C 1
ATOM 3314 O O . ARG B 1 118 ? -7.008 13.773 -8.18 1 97.75 118 ARG B O 1
ATOM 3321 N N . GLU B 1 119 ? -8.961 14.305 -7.18 1 98.31 119 GLU B N 1
ATOM 3322 C CA . GLU B 1 119 ? -9.008 13.094 -6.371 1 98.31 119 GLU B CA 1
ATOM 3323 C C . GLU B 1 119 ? -8.828 11.844 -7.23 1 98.31 119 GLU B C 1
ATOM 3325 O O . GLU B 1 119 ? -8.219 10.867 -6.801 1 98.31 119 GLU B O 1
ATOM 3330 N N . GLU B 1 120 ? -9.242 11.867 -8.508 1 96.44 120 GLU B N 1
ATOM 3331 C CA . GLU B 1 120 ? -9.172 10.727 -9.414 1 96.44 120 GLU B CA 1
ATOM 3332 C C . GLU B 1 120 ? -7.727 10.43 -9.82 1 96.44 120 GLU B C 1
ATOM 3334 O O . GLU B 1 120 ? -7.438 9.367 -10.375 1 96.44 120 GLU B O 1
ATOM 3339 N N . TYR B 1 121 ? -6.824 11.352 -9.539 1 96.69 121 TYR B N 1
ATOM 3340 C CA . TYR B 1 121 ? -5.449 11.203 -10 1 96.69 121 TYR B CA 1
ATOM 3341 C C . TYR B 1 121 ? -4.59 10.531 -8.938 1 96.69 121 TYR B C 1
ATOM 3343 O O . TYR B 1 121 ? -3.387 10.336 -9.133 1 96.69 121 TYR B O 1
ATOM 3351 N N . LEU B 1 122 ? -5.137 10.109 -7.852 1 96.69 122 LEU B N 1
ATOM 3352 C CA . LEU B 1 122 ? -4.398 9.594 -6.703 1 96.69 122 LEU B CA 1
ATOM 3353 C C . LEU B 1 122 ? -3.486 8.445 -7.117 1 96.69 122 LEU B C 1
ATOM 3355 O O . LEU B 1 122 ? -2.363 8.336 -6.625 1 96.69 122 LEU B O 1
ATOM 3359 N N . HIS B 1 123 ? -3.92 7.57 -8.047 1 96 123 HIS B N 1
ATOM 3360 C CA . HIS B 1 123 ? -3.16 6.391 -8.438 1 96 123 HIS B CA 1
ATOM 3361 C C . HIS B 1 123 ? -2.639 6.523 -9.867 1 96 123 HIS B C 1
ATOM 3363 O O . HIS B 1 123 ? -2.234 5.531 -10.477 1 96 123 HIS B O 1
ATOM 3369 N N . ALA B 1 124 ? -2.602 7.719 -10.438 1 94.56 124 ALA B N 1
ATOM 3370 C CA . ALA B 1 124 ? -2.314 7.93 -11.852 1 94.56 124 ALA B CA 1
ATOM 3371 C C . ALA B 1 124 ? -0.811 8.008 -12.102 1 94.56 124 ALA B C 1
ATOM 3373 O O . ALA B 1 124 ? -0.353 8.812 -12.914 1 94.56 124 ALA B O 1
ATOM 3374 N N . GLY B 1 125 ? 0.019 7.293 -11.375 1 94.56 125 GLY B N 1
ATOM 3375 C CA . GLY B 1 125 ? 1.461 7.273 -11.555 1 94.56 125 GLY B CA 1
ATOM 3376 C C . GLY B 1 125 ? 2.221 7.004 -10.273 1 94.56 125 GLY B C 1
ATOM 3377 O O . GLY B 1 125 ? 1.618 6.859 -9.203 1 94.56 125 GLY B O 1
ATOM 3378 N N . PRO B 1 126 ? 3.518 6.898 -10.391 1 93.38 126 PRO B N 1
ATOM 3379 C CA . PRO B 1 126 ? 4.344 6.688 -9.203 1 93.38 126 PRO B CA 1
ATOM 3380 C C . PRO B 1 126 ? 4.422 7.926 -8.312 1 93.38 126 PRO B C 1
ATOM 3382 O O . PRO B 1 126 ? 4.168 9.039 -8.773 1 93.38 126 PRO B O 1
ATOM 3385 N N . SER B 1 127 ? 4.672 7.672 -7.035 1 88.56 127 SER B N 1
ATOM 3386 C CA . SER B 1 127 ? 4.863 8.773 -6.098 1 88.56 127 SER B CA 1
ATOM 3387 C C . SER B 1 127 ? 6.184 9.492 -6.352 1 88.56 127 SER B C 1
ATOM 3389 O O . SER B 1 127 ? 7.078 8.945 -7.004 1 88.56 127 SER B O 1
ATOM 3391 N N . HIS B 1 128 ? 6.234 10.68 -5.812 1 82.62 128 HIS B N 1
ATOM 3392 C CA . HIS B 1 128 ? 7.492 11.406 -5.891 1 82.62 128 HIS B CA 1
ATOM 3393 C C . HIS B 1 128 ? 8.609 10.664 -5.164 1 82.62 128 HIS B C 1
ATOM 3395 O O . HIS B 1 128 ? 8.367 10.031 -4.133 1 82.62 128 HIS B O 1
ATOM 3401 N N . GLY B 1 129 ? 9.781 10.82 -5.641 1 79.06 129 GLY B N 1
ATOM 3402 C CA . GLY B 1 129 ? 10.938 10.078 -5.152 1 79.06 129 GLY B CA 1
ATOM 3403 C C . GLY B 1 129 ? 11.375 10.5 -3.764 1 79.06 129 GLY B C 1
ATOM 3404 O O . GLY B 1 129 ? 11.977 9.719 -3.031 1 79.06 129 GLY B O 1
ATOM 3405 N N . SER B 1 130 ? 11.094 11.695 -3.336 1 75.44 130 SER B N 1
ATOM 3406 C CA . SER B 1 130 ? 11.656 12.234 -2.104 1 75.44 130 SER B CA 1
ATOM 3407 C C . SER B 1 130 ? 10.922 11.711 -0.878 1 75.44 130 SER B C 1
ATOM 3409 O O . SER B 1 130 ? 11.5 11.617 0.208 1 75.44 130 SER B O 1
ATOM 3411 N N . ASN B 1 131 ? 9.711 11.344 -0.978 1 83.25 131 ASN B N 1
ATOM 3412 C CA . ASN B 1 131 ? 8.93 10.891 0.169 1 83.25 131 ASN B CA 1
ATOM 3413 C C . ASN B 1 131 ? 8 9.742 -0.205 1 83.25 131 ASN B C 1
ATOM 3415 O O . ASN B 1 131 ? 6.859 9.68 0.257 1 83.25 131 ASN B O 1
ATOM 3419 N N . TYR B 1 132 ? 8.531 8.875 -0.933 1 88.31 132 TYR B N 1
ATOM 3420 C CA . TYR B 1 132 ? 7.617 7.879 -1.485 1 88.31 132 TYR B CA 1
ATOM 3421 C C . TYR B 1 132 ? 7.223 6.855 -0.427 1 88.31 132 TYR B C 1
ATOM 3423 O O . TYR B 1 132 ? 6.141 6.266 -0.499 1 88.31 132 TYR B O 1
ATOM 3431 N N . GLY B 1 133 ? 8 6.66 0.647 1 92.69 133 GLY B N 1
ATOM 3432 C CA . GLY B 1 133 ? 7.609 5.734 1.699 1 92.69 133 GLY B CA 1
ATOM 3433 C C . GLY B 1 133 ? 6.289 6.098 2.354 1 92.69 133 GLY B C 1
ATOM 3434 O O . GLY B 1 133 ? 5.355 5.297 2.363 1 92.69 133 GLY B O 1
ATOM 3435 N N . SER B 1 134 ? 6.242 7.309 2.818 1 92.31 134 SER B N 1
ATOM 3436 C CA . SER B 1 134 ? 5.004 7.766 3.443 1 92.31 134 SER B CA 1
ATOM 3437 C C . SER B 1 134 ? 3.898 7.953 2.412 1 92.31 134 SER B C 1
ATOM 3439 O O . SER B 1 134 ? 2.727 7.699 2.697 1 92.31 134 SER B O 1
ATOM 3441 N N . SER B 1 135 ? 4.262 8.383 1.238 1 94.5 135 SER B N 1
ATOM 3442 C CA . SER B 1 135 ? 3.287 8.648 0.184 1 94.5 135 SER B CA 1
ATOM 3443 C C . SER B 1 135 ? 2.543 7.383 -0.214 1 94.5 135 SER B C 1
ATOM 3445 O O . SER B 1 135 ? 1.312 7.379 -0.296 1 94.5 135 SER B O 1
ATOM 3447 N N . TYR B 1 136 ? 3.297 6.316 -0.43 1 96.69 136 TYR B N 1
ATOM 3448 C CA . TYR B 1 136 ? 2.658 5.062 -0.815 1 96.69 136 TYR B CA 1
ATOM 3449 C C . TYR B 1 136 ? 1.814 4.508 0.326 1 96.69 136 TYR B C 1
ATOM 3451 O O . TYR B 1 136 ? 0.749 3.932 0.094 1 96.69 136 TYR B O 1
ATOM 3459 N N . ALA B 1 137 ? 2.316 4.629 1.548 1 97.31 137 ALA B N 1
ATOM 3460 C CA . ALA B 1 137 ? 1.55 4.16 2.701 1 97.31 137 ALA B CA 1
ATOM 3461 C C . ALA B 1 137 ? 0.211 4.887 2.799 1 97.31 137 ALA B C 1
ATOM 3463 O O . ALA B 1 137 ? -0.83 4.258 3.002 1 97.31 137 ALA B O 1
ATOM 3464 N N . LYS B 1 138 ? 0.226 6.188 2.643 1 97.25 138 LYS B N 1
ATOM 3465 C CA . LYS B 1 138 ? -0.994 6.98 2.766 1 97.25 138 LYS B CA 1
ATOM 3466 C C . LYS B 1 138 ? -1.901 6.785 1.554 1 97.25 138 LYS B C 1
ATOM 3468 O O . LYS B 1 138 ? -3.127 6.824 1.677 1 97.25 138 LYS B O 1
ATOM 3473 N N . ARG B 1 139 ? -1.288 6.621 0.42 1 97 139 ARG B N 1
ATOM 3474 C CA . ARG B 1 139 ? -2.066 6.324 -0.779 1 97 139 ARG B CA 1
ATOM 3475 C C . ARG B 1 139 ? -2.891 5.055 -0.598 1 97 139 ARG B C 1
ATOM 3477 O O . ARG B 1 139 ? -4.008 4.953 -1.109 1 97 139 ARG B O 1
ATOM 3484 N N . LEU B 1 140 ? -2.354 4.102 0.076 1 98 140 LEU B N 1
ATOM 3485 C CA . LEU B 1 140 ? -2.99 2.809 0.304 1 98 140 LEU B CA 1
ATOM 3486 C C . LEU B 1 140 ? -4.266 2.967 1.123 1 98 140 LEU B C 1
ATOM 3488 O O . LEU B 1 140 ? -5.105 2.062 1.157 1 98 140 LEU B O 1
ATOM 3492 N N . ILE B 1 141 ? -4.449 4.082 1.759 1 98.62 141 ILE B N 1
ATOM 3493 C CA . ILE B 1 141 ? -5.629 4.332 2.584 1 98.62 141 ILE B CA 1
ATOM 3494 C C . ILE B 1 141 ? -6.875 4.363 1.704 1 98.62 141 ILE B C 1
ATOM 3496 O O . ILE B 1 141 ? -7.941 3.9 2.113 1 98.62 141 ILE B O 1
ATOM 3500 N N . GLU B 1 142 ? -6.762 4.871 0.463 1 98.25 142 GLU B N 1
ATOM 3501 C CA . GLU B 1 142 ? -7.918 5 -0.418 1 98.25 142 GLU B CA 1
ATOM 3502 C C . GLU B 1 142 ? -8.531 3.639 -0.731 1 98.25 142 GLU B C 1
ATOM 3504 O O . GLU B 1 142 ? -9.719 3.422 -0.507 1 98.25 142 GLU B O 1
ATOM 3509 N N . PRO B 1 143 ? -7.703 2.656 -1.245 1 97.75 143 PRO B N 1
ATOM 3510 C CA . PRO B 1 143 ? -8.312 1.342 -1.46 1 97.75 143 PRO B CA 1
ATOM 3511 C C . PRO B 1 143 ? -8.734 0.665 -0.156 1 97.75 143 PRO B C 1
ATOM 3513 O O . PRO B 1 143 ? -9.68 -0.123 -0.141 1 97.75 143 PRO B O 1
ATOM 3516 N N . ALA B 1 144 ? -8.078 0.938 0.944 1 98.56 144 ALA B N 1
ATOM 3517 C CA . ALA B 1 144 ? -8.484 0.383 2.234 1 98.56 144 ALA B CA 1
ATOM 3518 C C . ALA B 1 144 ? -9.875 0.865 2.631 1 98.56 144 ALA B C 1
ATOM 3520 O O . ALA B 1 144 ? -10.688 0.087 3.137 1 98.56 144 ALA B O 1
ATOM 3521 N N . ILE B 1 145 ? -10.141 2.156 2.375 1 98.56 145 ILE B N 1
ATOM 3522 C CA . ILE B 1 145 ? -11.453 2.723 2.664 1 98.56 145 ILE B CA 1
ATOM 3523 C C . ILE B 1 145 ? -12.523 1.955 1.894 1 98.56 145 ILE B C 1
ATOM 3525 O O . ILE B 1 145 ? -13.484 1.45 2.486 1 98.56 145 ILE B O 1
ATOM 3529 N N . ARG B 1 146 ? -12.336 1.801 0.625 1 97.12 146 ARG B N 1
ATOM 3530 C CA . ARG B 1 146 ? -13.297 1.086 -0.214 1 97.12 146 ARG B CA 1
ATOM 3531 C C . ARG B 1 146 ? -13.469 -0.355 0.258 1 97.12 146 ARG B C 1
ATOM 3533 O O . ARG B 1 146 ? -14.594 -0.852 0.355 1 97.12 146 ARG B O 1
ATOM 3540 N N . ALA B 1 147 ? -12.383 -0.965 0.555 1 97.38 147 ALA B N 1
ATOM 3541 C CA . ALA B 1 147 ? -12.367 -2.381 0.91 1 97.38 147 ALA B CA 1
ATOM 3542 C C . ALA B 1 147 ? -13.094 -2.623 2.23 1 97.38 147 ALA B C 1
ATOM 3544 O O . ALA B 1 147 ? -13.922 -3.531 2.332 1 97.38 147 ALA B O 1
ATOM 3545 N N . TYR B 1 148 ? -12.797 -1.862 3.25 1 98.25 148 TYR B N 1
ATOM 3546 C CA . TYR B 1 148 ? -13.391 -2.068 4.566 1 98.25 148 TYR B CA 1
ATOM 3547 C C . TYR B 1 148 ? -14.875 -1.73 4.551 1 98.25 148 TYR B C 1
ATOM 3549 O O . TYR B 1 148 ? -15.664 -2.359 5.258 1 98.25 148 TYR B O 1
ATOM 3557 N N . ARG B 1 149 ? -15.289 -0.721 3.77 1 97.94 149 ARG B N 1
ATOM 3558 C CA . ARG B 1 149 ? -16.703 -0.42 3.598 1 97.94 149 ARG B CA 1
ATOM 3559 C C . ARG B 1 149 ? -17.438 -1.579 2.928 1 97.94 149 ARG B C 1
ATOM 3561 O O . ARG B 1 149 ? -18.5 -1.986 3.377 1 97.94 149 ARG B O 1
ATOM 3568 N N . SER B 1 150 ? -16.828 -2.115 1.928 1 95.19 150 SER B N 1
ATOM 3569 C CA . SER B 1 150 ? -17.469 -3.152 1.128 1 95.19 150 SER B CA 1
ATOM 3570 C C . SER B 1 150 ? -17.547 -4.469 1.893 1 95.19 150 SER B C 1
ATOM 3572 O O . SER B 1 150 ? -18.609 -5.109 1.93 1 95.19 150 SER B O 1
ATOM 3574 N N . GLU B 1 151 ? -16.469 -4.859 2.529 1 96.06 151 GLU B N 1
ATOM 3575 C CA . GLU B 1 151 ? -16.391 -6.184 3.139 1 96.06 151 GLU B CA 1
ATOM 3576 C C . GLU B 1 151 ? -17.031 -6.199 4.52 1 96.06 151 GLU B C 1
ATOM 3578 O O . GLU B 1 151 ? -17.625 -7.207 4.926 1 96.06 151 GLU B O 1
ATOM 3583 N N . TYR B 1 152 ? -16.953 -5.035 5.281 1 97.38 152 TYR B N 1
ATOM 3584 C CA . TYR B 1 152 ? -17.328 -5.09 6.688 1 97.38 152 TYR B CA 1
ATOM 3585 C C . TYR B 1 152 ? -18.438 -4.082 6.988 1 97.38 152 TYR B C 1
ATOM 3587 O O . TYR B 1 152 ? -18.984 -4.07 8.094 1 97.38 152 TYR B O 1
ATOM 3595 N N . GLY B 1 153 ? -18.719 -3.178 6.023 1 97.69 153 GLY B N 1
ATOM 3596 C CA . GLY B 1 153 ? -19.703 -2.137 6.277 1 97.69 153 GLY B CA 1
ATOM 3597 C C . GLY B 1 153 ? -19.203 -1.05 7.203 1 97.69 153 GLY B C 1
ATOM 3598 O O . GLY B 1 153 ? -19.984 -0.258 7.727 1 97.69 153 GLY B O 1
ATOM 3599 N N . LEU B 1 154 ? -17.891 -1.033 7.48 1 97.81 154 LEU B N 1
ATOM 3600 C CA . LEU B 1 154 ? -17.297 -0.024 8.352 1 97.81 154 LEU B CA 1
ATOM 3601 C C . LEU B 1 154 ? -17.375 1.359 7.711 1 97.81 154 LEU B C 1
ATOM 3603 O O . LEU B 1 154 ? -17 1.535 6.551 1 97.81 154 LEU B O 1
ATOM 3607 N N . LYS B 1 155 ? -17.891 2.359 8.375 1 98.38 155 LYS B N 1
ATOM 3608 C CA . LYS B 1 155 ? -17.953 3.729 7.867 1 98.38 155 LYS B CA 1
ATOM 3609 C C . LYS B 1 155 ? -16.609 4.422 7.988 1 98.38 155 LYS B C 1
ATOM 3611 O O . LYS B 1 155 ? -16.328 5.09 8.992 1 98.38 155 LYS B O 1
ATOM 3616 N N . VAL B 1 156 ? -15.82 4.246 7.031 1 98.75 156 VAL B N 1
ATOM 3617 C CA . VAL B 1 156 ? -14.508 4.871 6.961 1 98.75 156 VAL B CA 1
ATOM 3618 C C . VAL B 1 156 ? -14.484 5.895 5.828 1 98.75 156 VAL B C 1
ATOM 3620 O O . VAL B 1 156 ? -14.984 5.633 4.734 1 98.75 156 VAL B O 1
ATOM 3623 N N . VAL B 1 157 ? -13.945 7.133 6.059 1 98.88 157 VAL B N 1
ATOM 3624 C CA . VAL B 1 157 ? -13.805 8.195 5.07 1 98.88 157 VAL B CA 1
ATOM 3625 C C . VAL B 1 157 ? -12.375 8.734 5.09 1 98.88 157 VAL B C 1
ATOM 3627 O O . VAL B 1 157 ? -11.602 8.414 5.992 1 98.88 157 VAL B O 1
ATOM 3630 N N . GLY B 1 158 ? -12.016 9.422 4.062 1 98.88 158 GLY B N 1
ATOM 3631 C CA . GLY B 1 158 ? -10.656 9.922 3.963 1 98.88 158 GLY B CA 1
ATOM 3632 C C . GLY B 1 158 ? -10.586 11.344 3.441 1 98.88 158 GLY B C 1
ATOM 3633 O O . GLY B 1 158 ? -11.359 11.734 2.566 1 98.88 158 GLY B O 1
ATOM 3634 N N . LEU B 1 159 ? -9.695 12.125 3.98 1 98.88 159 LEU B N 1
ATOM 3635 C CA . LEU B 1 159 ? -9.398 13.469 3.504 1 98.88 159 LEU B CA 1
ATOM 3636 C C . LEU B 1 159 ? -7.93 13.602 3.111 1 98.88 159 LEU B C 1
ATOM 3638 O O . LEU B 1 159 ? -7.07 12.93 3.689 1 98.88 159 LEU B O 1
ATOM 3642 N N . VAL B 1 160 ? -7.688 14.414 2.129 1 98.56 160 VAL B N 1
ATOM 3643 C CA . VAL B 1 160 ? -6.344 14.773 1.689 1 98.56 160 VAL B CA 1
ATOM 3644 C C . VAL B 1 160 ? -6.066 16.234 2.006 1 98.56 160 VAL B C 1
ATOM 3646 O O . VAL B 1 160 ? -6.355 17.125 1.193 1 98.56 160 VAL B O 1
ATOM 3649 N N . PRO B 1 161 ? -5.488 16.438 3.137 1 97.69 161 PRO B N 1
ATOM 3650 C CA . PRO B 1 161 ? -5.039 17.797 3.406 1 97.69 161 PRO B CA 1
ATOM 3651 C C . PRO B 1 161 ? -3.775 18.172 2.633 1 97.69 161 PRO B C 1
ATOM 3653 O O . PRO B 1 161 ? -3.164 17.312 1.996 1 97.69 161 PRO B O 1
ATOM 3656 N N . ASN B 1 162 ? -3.479 19.484 2.592 1 95.38 162 ASN B N 1
ATOM 3657 C CA . ASN B 1 162 ? -2.227 19.922 1.98 1 95.38 162 ASN B CA 1
ATOM 3658 C C . ASN B 1 162 ? -1.499 20.938 2.852 1 95.38 162 ASN B C 1
ATOM 3660 O O . ASN B 1 162 ? -2.127 21.656 3.633 1 95.38 162 ASN B O 1
ATOM 3664 N N . GLY B 1 163 ? -0.247 20.875 2.896 1 93.94 163 GLY B N 1
ATOM 3665 C CA . GLY B 1 163 ? 0.625 21.859 3.518 1 93.94 163 GLY B CA 1
ATOM 3666 C C . GLY B 1 163 ? 0.16 22.281 4.898 1 93.94 163 GLY B C 1
ATOM 3667 O O . GLY B 1 163 ? 0.031 23.484 5.176 1 93.94 163 GLY B O 1
ATOM 3668 N N . ILE B 1 164 ? -0.097 21.422 5.809 1 97.06 164 ILE B N 1
ATOM 3669 C CA . ILE B 1 164 ? -0.599 21.734 7.137 1 97.06 164 ILE B CA 1
ATOM 3670 C C . ILE B 1 164 ? 0.448 22.547 7.902 1 97.06 164 ILE B C 1
ATOM 3672 O O . ILE B 1 164 ? 1.621 22.172 7.949 1 97.06 164 ILE B O 1
ATOM 3676 N N . PHE B 1 165 ? 0.022 23.688 8.469 1 97.5 165 PHE B N 1
ATOM 3677 C CA . PHE B 1 165 ? 0.926 24.484 9.281 1 97.5 165 PHE B CA 1
ATOM 3678 C C . PHE B 1 165 ? 0.169 25.188 10.406 1 97.5 165 PHE B C 1
ATOM 3680 O O . PHE B 1 165 ? -1.05 25.344 10.336 1 97.5 165 PHE B O 1
ATOM 3687 N N . GLY B 1 166 ? 0.862 25.5 11.414 1 98.25 166 GLY B N 1
ATOM 3688 C CA . GLY B 1 166 ? 0.241 26.203 12.531 1 98.25 166 GLY B CA 1
ATOM 3689 C C . GLY B 1 166 ? 0.989 26.031 13.836 1 98.25 166 GLY B C 1
ATOM 3690 O O . GLY B 1 166 ? 2.127 25.547 13.852 1 98.25 166 GLY B O 1
ATOM 3691 N N . PRO B 1 167 ? 0.365 26.469 14.93 1 97.19 167 PRO B N 1
ATOM 3692 C CA . PRO B 1 167 ? 0.941 26.25 16.266 1 97.19 167 PRO B CA 1
ATOM 3693 C C . PRO B 1 167 ? 1.29 24.781 16.516 1 97.19 167 PRO B C 1
ATOM 3695 O O . PRO B 1 167 ? 0.571 23.891 16.062 1 97.19 167 PRO B O 1
ATOM 3698 N N . ASN B 1 168 ? 2.367 24.531 17.172 1 95.38 168 ASN B N 1
ATOM 3699 C CA . ASN B 1 168 ? 2.814 23.203 17.562 1 95.38 168 ASN B CA 1
ATOM 3700 C C . ASN B 1 168 ? 3.324 22.406 16.375 1 95.38 168 ASN B C 1
ATOM 3702 O O . ASN B 1 168 ? 3.33 21.172 16.406 1 95.38 168 ASN B O 1
ATOM 3706 N N . ASP B 1 169 ? 3.707 23.109 15.266 1 95.88 169 ASP B N 1
ATOM 3707 C CA . ASP B 1 169 ? 4.355 22.453 14.141 1 95.88 169 ASP B CA 1
ATOM 3708 C C . ASP B 1 169 ? 5.754 21.969 14.508 1 95.88 169 ASP B C 1
ATOM 3710 O O . ASP B 1 169 ? 6.207 22.172 15.641 1 95.88 169 ASP B O 1
ATOM 3714 N N . ASN B 1 170 ? 6.34 21.188 13.641 1 92.31 170 ASN B N 1
ATOM 3715 C CA . ASN B 1 170 ? 7.715 20.734 13.82 1 92.31 170 ASN B CA 1
ATOM 3716 C C . ASN B 1 170 ? 8.719 21.766 13.336 1 92.31 170 ASN B C 1
ATOM 3718 O O . ASN B 1 170 ? 8.836 22.016 12.133 1 92.31 170 ASN B O 1
ATOM 3722 N N . PHE B 1 171 ? 9.492 22.328 14.273 1 93.25 171 PHE B N 1
ATOM 3723 C CA . PHE B 1 171 ? 10.445 23.375 13.938 1 93.25 171 PHE B CA 1
ATOM 3724 C C . PHE B 1 171 ? 11.875 22.859 14.031 1 93.25 171 PHE B C 1
ATOM 3726 O O . PHE B 1 171 ? 12.828 23.656 14.047 1 93.25 171 PHE B O 1
ATOM 3733 N N . ASN B 1 172 ? 12 21.547 14.094 1 88.94 172 ASN B N 1
ATOM 3734 C CA . ASN B 1 172 ? 13.312 20.922 14.133 1 88.94 172 ASN B CA 1
ATOM 3735 C C . ASN B 1 172 ? 13.969 20.906 12.75 1 88.94 172 ASN B C 1
ATOM 3737 O O . ASN B 1 172 ? 13.508 20.203 11.852 1 88.94 172 ASN B O 1
ATOM 3741 N N . TYR B 1 173 ? 15.133 21.547 12.656 1 85.38 173 TYR B N 1
ATOM 3742 C CA . TYR B 1 173 ? 15.805 21.703 11.375 1 85.38 173 TYR B CA 1
ATOM 3743 C C . TYR B 1 173 ? 16.094 20.359 10.742 1 85.38 173 TYR B C 1
ATOM 3745 O O . TYR B 1 173 ? 16.109 20.219 9.516 1 85.38 173 TYR B O 1
ATOM 3753 N N . GLN B 1 174 ? 16.297 19.359 11.539 1 79.88 174 GLN B N 1
ATOM 3754 C CA . GLN B 1 174 ? 16.703 18.047 11.055 1 79.88 174 GLN B CA 1
ATOM 3755 C C . GLN B 1 174 ? 15.578 17.391 10.266 1 79.88 174 GLN B C 1
ATOM 3757 O O . GLN B 1 174 ? 15.828 16.609 9.344 1 79.88 174 GLN B O 1
ATOM 3762 N N . ASP B 1 175 ? 14.336 17.734 10.633 1 82.38 175 ASP B N 1
ATOM 3763 C CA . ASP B 1 175 ? 13.25 17 9.992 1 82.38 175 ASP B CA 1
ATOM 3764 C C . ASP B 1 175 ? 12.031 17.891 9.773 1 82.38 175 ASP B C 1
ATOM 3766 O O . ASP B 1 175 ? 10.953 17.391 9.43 1 82.38 175 ASP B O 1
ATOM 3770 N N . ALA B 1 176 ? 12.188 19.188 9.883 1 86.5 176 ALA B N 1
ATOM 3771 C CA . ALA B 1 176 ? 11.062 20.109 9.719 1 86.5 176 ALA B CA 1
ATOM 3772 C C . ALA B 1 176 ? 10.711 20.266 8.242 1 86.5 176 ALA B C 1
ATOM 3774 O O . ALA B 1 176 ? 11.578 20.172 7.371 1 86.5 176 ALA B O 1
ATOM 3775 N N . PRO B 1 177 ? 9.414 20.562 8.016 1 87.19 177 PRO B N 1
ATOM 3776 C CA . PRO B 1 177 ? 9.047 21.047 6.688 1 87.19 177 PRO B CA 1
ATOM 3777 C C . PRO B 1 177 ? 9.57 22.453 6.414 1 87.19 177 PRO B C 1
ATOM 3779 O O . PRO B 1 177 ? 10.086 23.109 7.32 1 87.19 177 PRO B O 1
ATOM 3782 N N . MET B 1 178 ? 9.438 22.875 5.27 1 86.19 178 MET B N 1
ATOM 3783 C CA . MET B 1 178 ? 10.023 24.125 4.797 1 86.19 178 MET B CA 1
ATOM 3784 C C . MET B 1 178 ? 9.508 25.312 5.598 1 86.19 178 MET B C 1
ATOM 3786 O O . MET B 1 178 ? 10.289 26.125 6.082 1 86.19 178 MET B O 1
ATOM 3790 N N . LEU B 1 179 ? 8.227 25.375 5.84 1 93.81 179 LEU B N 1
ATOM 3791 C CA . LEU B 1 179 ? 7.625 26.562 6.41 1 93.81 179 LEU B CA 1
ATOM 3792 C C . LEU B 1 179 ? 8.031 26.734 7.867 1 93.81 179 LEU B C 1
ATOM 3794 O O . LEU B 1 179 ? 8.531 27.797 8.258 1 93.81 179 LEU B O 1
ATOM 3798 N N . PRO B 1 180 ? 7.871 25.734 8.688 1 94.94 180 PRO B N 1
ATOM 3799 C CA . PRO B 1 180 ? 8.344 25.906 10.062 1 94.94 180 PRO B CA 1
ATOM 3800 C C . PRO B 1 180 ? 9.852 26.172 10.141 1 94.94 180 PRO B C 1
ATOM 3802 O O . PRO B 1 180 ? 10.312 26.938 10.992 1 94.94 180 PRO B O 1
ATOM 3805 N N . ALA B 1 181 ? 10.625 25.562 9.258 1 91.25 181 ALA B N 1
ATOM 3806 C CA . ALA B 1 181 ? 12.062 25.797 9.234 1 91.25 181 ALA B CA 1
ATOM 3807 C C . ALA B 1 181 ? 12.375 27.25 8.906 1 91.25 181 ALA B C 1
ATOM 3809 O O . ALA B 1 181 ? 13.281 27.844 9.5 1 91.25 181 ALA B O 1
ATOM 3810 N N . LEU B 1 182 ? 11.688 27.797 8.016 1 93.81 182 LEU B N 1
ATOM 3811 C CA . LEU B 1 182 ? 11.883 29.188 7.621 1 93.81 182 LEU B CA 1
ATOM 3812 C C . LEU B 1 182 ? 11.523 30.125 8.766 1 93.81 182 LEU B C 1
ATOM 3814 O O . LEU B 1 182 ? 12.242 31.094 9.023 1 93.81 182 LEU B O 1
ATOM 3818 N N . ILE B 1 183 ? 10.422 29.844 9.375 1 96.56 183 ILE B N 1
ATOM 3819 C CA . ILE B 1 183 ? 10 30.656 10.516 1 96.56 183 ILE B CA 1
ATOM 3820 C C . ILE B 1 183 ? 11.094 30.672 11.578 1 96.56 183 ILE B C 1
ATOM 3822 O O . ILE B 1 183 ? 11.469 31.734 12.078 1 96.56 183 ILE B O 1
ATOM 3826 N N . ARG B 1 184 ? 11.578 29.516 11.898 1 95.38 184 ARG B N 1
ATOM 3827 C CA . ARG B 1 184 ? 12.633 29.406 12.898 1 95.38 184 ARG B CA 1
ATOM 3828 C C . ARG B 1 184 ? 13.891 30.156 12.461 1 95.38 184 ARG B C 1
ATOM 3830 O O . ARG B 1 184 ? 14.492 30.891 13.25 1 95.38 184 ARG B O 1
ATOM 3837 N N . ARG B 1 185 ? 14.281 30 11.25 1 94.25 185 ARG B N 1
ATOM 3838 C CA . ARG B 1 185 ? 15.484 30.641 10.711 1 94.25 185 ARG B CA 1
ATOM 3839 C C . ARG B 1 185 ? 15.383 32.156 10.812 1 94.25 185 ARG B C 1
ATOM 3841 O O . ARG B 1 185 ? 16.344 32.812 11.203 1 94.25 185 ARG B O 1
ATOM 3848 N N . PHE B 1 186 ? 14.273 32.719 10.453 1 96 186 PHE B N 1
ATOM 3849 C CA . PHE B 1 186 ? 14.062 34.156 10.531 1 96 186 PHE B CA 1
ATOM 3850 C C . PHE B 1 186 ? 14.133 34.625 11.977 1 96 186 PHE B C 1
ATOM 3852 O O . PHE B 1 186 ? 14.727 35.656 12.266 1 96 186 PHE B O 1
ATOM 3859 N N . HIS B 1 187 ? 13.469 33.875 12.828 1 95.19 187 HIS B N 1
ATOM 3860 C CA . HIS B 1 187 ? 13.461 34.281 14.234 1 95.19 187 HIS B CA 1
ATOM 3861 C C . HIS B 1 187 ? 14.875 34.25 14.812 1 95.19 187 HIS B C 1
ATOM 3863 O O . HIS B 1 187 ? 15.281 35.219 15.477 1 95.19 187 HIS B O 1
ATOM 3869 N N . GLU B 1 188 ? 15.578 33.188 14.555 1 93.38 188 GLU B N 1
ATOM 3870 C CA . GLU B 1 188 ? 16.922 33.031 15.109 1 93.38 188 GLU B CA 1
ATOM 3871 C C . GLU B 1 188 ? 17.891 34.031 14.5 1 93.38 188 GLU B C 1
ATOM 3873 O O . GLU B 1 188 ? 18.859 34.438 15.141 1 93.38 188 GLU B O 1
ATOM 3878 N N . GLY B 1 189 ? 17.609 34.469 13.32 1 91.75 189 GLY B N 1
ATOM 3879 C CA . GLY B 1 189 ? 18.469 35.438 12.633 1 91.75 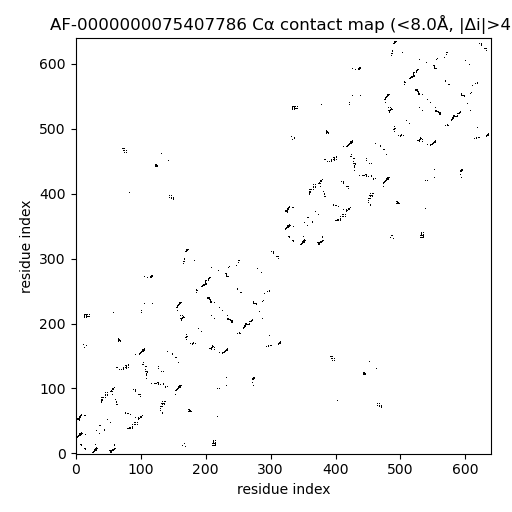189 GLY B CA 1
ATOM 3880 C C . GLY B 1 189 ? 17.984 36.875 12.758 1 91.75 189 GLY B C 1
ATOM 3881 O O . GLY B 1 189 ? 18.594 37.781 12.195 1 91.75 189 GLY B O 1
ATOM 3882 N N . ARG B 1 190 ? 16.984 37.094 13.461 1 90.38 190 ARG B N 1
ATOM 3883 C CA . ARG B 1 190 ? 16.281 38.375 13.422 1 90.38 190 ARG B CA 1
ATOM 3884 C C . ARG B 1 190 ? 17.156 39.531 13.906 1 90.38 190 ARG B C 1
ATOM 3886 O O . ARG B 1 190 ? 17.047 40.656 13.43 1 90.38 190 ARG B O 1
ATOM 3893 N N . ASP B 1 191 ? 18.094 39.219 14.797 1 89.19 191 ASP B N 1
ATOM 3894 C CA . ASP B 1 191 ? 18.922 40.281 15.375 1 89.19 191 ASP B CA 1
ATOM 3895 C C . ASP B 1 191 ? 20.312 40.312 14.742 1 89.19 191 ASP B C 1
ATOM 3897 O O . ASP B 1 191 ? 21.172 41.094 15.164 1 89.19 191 ASP B O 1
ATOM 3901 N N . SER B 1 192 ? 20.516 39.469 13.828 1 89.19 192 SER B N 1
ATOM 3902 C CA . SER B 1 192 ? 21.797 39.406 13.117 1 89.19 192 SER B CA 1
ATOM 3903 C C . SER B 1 192 ? 21.75 40.25 11.836 1 89.19 192 SER B C 1
ATOM 3905 O O . SER B 1 192 ? 20.672 40.531 11.32 1 89.19 192 SER B O 1
ATOM 3907 N N . ALA B 1 193 ? 22.938 40.656 11.438 1 90.44 193 ALA B N 1
ATOM 3908 C CA . ALA B 1 193 ? 23.047 41.344 10.164 1 90.44 193 ALA B CA 1
ATOM 3909 C C . ALA B 1 193 ? 23.312 40.375 9.023 1 90.44 193 ALA B C 1
ATOM 3911 O O . ALA B 1 193 ? 23.312 40.781 7.852 1 90.44 193 ALA B O 1
ATOM 3912 N N . ASP B 1 194 ? 23.438 39.219 9.297 1 92.06 194 ASP B N 1
ATOM 3913 C CA . ASP B 1 194 ? 23.75 38.188 8.297 1 92.06 194 ASP B CA 1
ATOM 3914 C C . ASP B 1 194 ? 22.562 37.938 7.379 1 92.06 194 ASP B C 1
ATOM 3916 O O . ASP B 1 194 ? 21.406 38.062 7.797 1 92.06 194 ASP B O 1
ATOM 3920 N N . PRO B 1 195 ? 22.891 37.562 6.164 1 93.38 195 PRO B N 1
ATOM 3921 C CA . PRO B 1 195 ? 21.797 37.219 5.246 1 93.38 195 PRO B CA 1
ATOM 3922 C C . PRO B 1 195 ? 21.047 35.969 5.684 1 93.38 195 PRO B C 1
ATOM 3924 O O . PRO B 1 195 ? 21.625 35.062 6.305 1 93.38 195 PRO B O 1
ATOM 3927 N N . ILE B 1 196 ? 19.812 36 5.422 1 93.75 196 ILE B N 1
ATOM 3928 C CA . ILE B 1 196 ? 18.984 34.812 5.59 1 93.75 196 ILE B CA 1
ATOM 3929 C C . ILE B 1 196 ? 18.891 34.062 4.266 1 93.75 196 ILE B C 1
ATOM 3931 O O . ILE B 1 196 ? 18.188 34.5 3.35 1 93.75 196 ILE B O 1
ATOM 3935 N N . GLU B 1 197 ? 19.531 32.938 4.184 1 91.69 197 GLU B N 1
ATOM 3936 C CA . GLU B 1 197 ? 19.641 32.188 2.932 1 91.69 197 GLU B CA 1
ATOM 3937 C C . GLU B 1 197 ? 18.438 31.297 2.711 1 91.69 197 GLU B C 1
ATOM 3939 O O . GLU B 1 197 ? 18 30.594 3.625 1 91.69 197 GLU B O 1
ATOM 3944 N N . ILE B 1 198 ? 17.875 31.391 1.598 1 91.69 198 ILE B N 1
ATOM 3945 C CA . ILE B 1 198 ? 16.828 30.5 1.117 1 91.69 198 ILE B CA 1
ATOM 3946 C C . ILE B 1 198 ? 17.266 29.844 -0.186 1 91.69 198 ILE B C 1
ATOM 3948 O O . ILE B 1 198 ? 17.656 30.516 -1.135 1 91.69 198 ILE B O 1
ATOM 3952 N N . TRP B 1 199 ? 17.172 28.531 -0.167 1 87.19 199 TRP B N 1
ATOM 3953 C CA . TRP B 1 199 ? 17.625 27.797 -1.344 1 87.19 199 TRP B CA 1
ATOM 3954 C C . TRP B 1 199 ? 16.656 27.984 -2.504 1 87.19 199 TRP B C 1
ATOM 3956 O O . TRP B 1 199 ? 15.438 27.984 -2.311 1 87.19 199 TRP B O 1
ATOM 3966 N N . GLY B 1 200 ? 17.234 28.109 -3.715 1 88.31 200 GLY B N 1
ATOM 3967 C CA . GLY B 1 200 ? 16.438 28.297 -4.918 1 88.31 200 GLY B CA 1
ATOM 3968 C C . GLY B 1 200 ? 16.141 29.75 -5.207 1 88.31 200 GLY B C 1
ATOM 3969 O O . GLY B 1 200 ? 16.766 30.656 -4.625 1 88.31 200 GLY B O 1
ATOM 3970 N N . ASP B 1 201 ? 15.258 30.031 -6.184 1 90.56 201 ASP B N 1
ATOM 3971 C CA . ASP B 1 201 ? 14.977 31.391 -6.605 1 90.56 201 ASP B CA 1
ATOM 3972 C C . ASP B 1 201 ? 13.695 31.922 -5.949 1 90.56 201 ASP B C 1
ATOM 3974 O O . ASP B 1 201 ? 13.273 33.031 -6.219 1 90.56 201 ASP B O 1
ATOM 3978 N N . GLY B 1 202 ? 13.102 31.078 -5.203 1 91.75 202 GLY B N 1
ATOM 3979 C CA . GLY B 1 202 ? 11.93 31.5 -4.457 1 91.75 202 GLY B CA 1
ATOM 3980 C C . GLY B 1 202 ? 10.648 31.422 -5.266 1 91.75 202 GLY B C 1
ATOM 3981 O O . GLY B 1 202 ? 9.562 31.688 -4.746 1 91.75 202 GLY B O 1
ATOM 3982 N N . SER B 1 203 ? 10.711 30.953 -6.48 1 91.56 203 SER B N 1
ATOM 3983 C CA . SER B 1 203 ? 9.562 31.016 -7.387 1 91.56 203 SER B CA 1
ATOM 3984 C C . SER B 1 203 ? 8.602 29.859 -7.137 1 91.56 203 SER B C 1
ATOM 3986 O O . SER B 1 203 ? 7.418 29.938 -7.453 1 91.56 203 SER B O 1
ATOM 3988 N N . PRO B 1 204 ? 9.094 28.703 -6.562 1 90.75 204 PRO B N 1
ATOM 3989 C CA . PRO B 1 204 ? 8.133 27.641 -6.312 1 90.75 204 PRO B CA 1
ATOM 3990 C C . PRO B 1 204 ? 6.949 28.094 -5.465 1 90.75 204 PRO B C 1
ATOM 3992 O O . PRO B 1 204 ? 7.109 28.938 -4.574 1 90.75 204 PRO B O 1
ATOM 3995 N N . VAL B 1 205 ? 5.781 27.594 -5.816 1 92.69 205 VAL B N 1
ATOM 3996 C CA . VAL B 1 205 ? 4.539 27.969 -5.156 1 92.69 205 VAL B CA 1
ATOM 3997 C C . VAL B 1 205 ? 4.047 26.828 -4.277 1 92.69 205 VAL B C 1
ATOM 3999 O O . VAL B 1 205 ? 4.195 25.656 -4.629 1 92.69 205 VAL B O 1
ATOM 4002 N N . ARG B 1 206 ? 3.484 27.188 -3.119 1 93 206 ARG B N 1
ATOM 4003 C CA . ARG B 1 206 ? 2.967 26.219 -2.152 1 93 206 ARG B CA 1
ATOM 4004 C C . ARG B 1 206 ? 1.565 26.609 -1.691 1 93 206 ARG B C 1
ATOM 4006 O O . ARG B 1 206 ? 1.212 27.781 -1.681 1 93 206 ARG B O 1
ATOM 4013 N N . GLU B 1 207 ? 0.803 25.625 -1.443 1 95.81 207 GLU B N 1
ATOM 4014 C CA . GLU B 1 207 ? -0.479 25.766 -0.76 1 95.81 207 GLU B CA 1
ATOM 4015 C C . GLU B 1 207 ? -0.391 25.281 0.684 1 95.81 207 GLU B C 1
ATOM 4017 O O . GLU B 1 207 ? -0.03 24.125 0.938 1 95.81 207 GLU B O 1
ATOM 4022 N N . TYR B 1 208 ? -0.707 26.172 1.616 1 96.62 208 TYR B N 1
ATOM 4023 C CA . TYR B 1 208 ? -0.625 25.859 3.037 1 96.62 208 TYR B CA 1
ATOM 4024 C C . TYR B 1 208 ? -1.975 26.047 3.719 1 96.62 208 TYR B C 1
ATOM 4026 O O . TYR B 1 208 ? -2.525 27.156 3.707 1 96.62 208 TYR B O 1
ATOM 4034 N N . THR B 1 209 ? -2.441 25.031 4.297 1 98.31 209 THR B N 1
ATOM 4035 C CA . THR B 1 209 ? -3.701 25.109 5.027 1 98.31 209 THR B CA 1
ATOM 4036 C C . THR B 1 209 ? -3.447 25.25 6.527 1 98.31 209 THR B C 1
ATOM 4038 O O . THR B 1 209 ? -2.715 24.453 7.117 1 98.31 209 THR B O 1
ATOM 4041 N N . PHE B 1 210 ? -4.035 26.328 7.074 1 98.75 210 PHE B N 1
ATOM 4042 C CA . PHE B 1 210 ? -3.895 26.578 8.508 1 98.75 210 PHE B CA 1
ATOM 4043 C C . PHE B 1 210 ? -4.441 25.406 9.312 1 98.75 210 PHE B C 1
ATOM 4045 O O . PHE B 1 210 ? -5.516 24.891 9.008 1 98.75 210 PHE B O 1
ATOM 4052 N N . SER B 1 211 ? -3.699 24.922 10.359 1 98.69 211 SER B N 1
ATOM 4053 C CA . SER B 1 211 ? -3.938 23.656 11.07 1 98.69 211 SER B CA 1
ATOM 4054 C C . SER B 1 211 ? -5.344 23.625 11.656 1 98.69 211 SER B C 1
ATOM 4056 O O . SER B 1 211 ? -5.988 22.578 11.672 1 98.69 211 SER B O 1
ATOM 4058 N N . GLU B 1 212 ? -5.879 24.703 12.203 1 98.69 212 GLU B N 1
ATOM 4059 C CA . GLU B 1 212 ? -7.223 24.703 12.773 1 98.69 212 GLU B CA 1
ATOM 4060 C C . GLU B 1 212 ? -8.281 24.453 11.703 1 98.69 212 GLU B C 1
ATOM 4062 O O . GLU B 1 212 ? -9.32 23.859 11.984 1 98.69 212 GLU B O 1
ATOM 4067 N N . ASP B 1 213 ? -8.031 24.953 10.477 1 98.81 213 ASP B N 1
ATOM 4068 C CA . ASP B 1 213 ? -8.945 24.641 9.375 1 98.81 213 ASP B CA 1
ATOM 4069 C C . ASP B 1 213 ? -8.883 23.156 9.008 1 98.81 213 ASP B C 1
ATOM 4071 O O . ASP B 1 213 ? -9.898 22.562 8.672 1 98.81 213 ASP B O 1
ATOM 4075 N N . VAL B 1 214 ? -7.668 22.578 9 1 98.81 214 VAL B N 1
ATOM 4076 C CA . VAL B 1 214 ? -7.508 21.141 8.789 1 98.81 214 VAL B CA 1
ATOM 4077 C C . VAL B 1 214 ? -8.32 20.375 9.828 1 98.81 214 VAL B C 1
ATOM 4079 O O . VAL B 1 214 ? -9.047 19.438 9.492 1 98.81 214 VAL B O 1
ATOM 4082 N N . ALA B 1 215 ? -8.188 20.797 11.086 1 98.88 215 ALA B N 1
ATOM 4083 C CA . ALA B 1 215 ? -8.922 20.172 12.18 1 98.88 215 ALA B CA 1
ATOM 4084 C C . ALA B 1 215 ? -10.43 20.219 11.93 1 98.88 215 ALA B C 1
ATOM 4086 O O . ALA B 1 215 ? -11.117 19.203 12.07 1 98.88 215 ALA B O 1
ATOM 4087 N N . ARG B 1 216 ? -10.93 21.375 11.578 1 98.81 216 ARG B N 1
ATOM 4088 C CA . ARG B 1 216 ? -12.359 21.547 11.328 1 98.81 216 ARG B CA 1
ATOM 4089 C C . ARG B 1 216 ? -12.812 20.688 10.148 1 98.81 216 ARG B C 1
ATOM 4091 O O . ARG B 1 216 ? -13.938 20.188 10.141 1 98.81 216 ARG B O 1
ATOM 4098 N N . ALA B 1 217 ? -11.969 20.547 9.117 1 98.88 217 ALA B N 1
ATOM 4099 C CA . ALA B 1 217 ? -12.289 19.672 7.996 1 98.88 217 ALA B CA 1
ATOM 4100 C C . ALA B 1 217 ? -12.461 18.219 8.453 1 98.88 217 ALA B C 1
ATOM 4102 O O . ALA B 1 217 ? -13.406 17.547 8.062 1 98.88 217 ALA B O 1
ATOM 4103 N N . PHE B 1 218 ? -11.531 17.734 9.258 1 98.88 218 PHE B N 1
ATOM 4104 C CA . PHE B 1 218 ? -11.594 16.359 9.742 1 98.88 218 PHE B CA 1
ATOM 4105 C C . PHE B 1 218 ? -12.812 16.156 10.633 1 98.88 218 PHE B C 1
ATOM 4107 O O . PHE B 1 218 ? -13.469 15.109 10.57 1 98.88 218 PHE B O 1
ATOM 4114 N N . LEU B 1 219 ? -13.141 17.125 11.477 1 98.75 219 LEU B N 1
ATOM 4115 C CA . LEU B 1 219 ? -14.32 17.031 12.32 1 98.75 219 LEU B CA 1
ATOM 4116 C C . LEU B 1 219 ? -15.594 17.078 11.477 1 98.75 219 LEU B C 1
ATOM 4118 O O . LEU B 1 219 ? -16.562 16.359 11.758 1 98.75 219 LEU B O 1
ATOM 4122 N N . TRP B 1 220 ? -15.625 17.938 10.461 1 98.69 220 TRP B N 1
ATOM 4123 C CA . TRP B 1 220 ? -16.75 17.953 9.539 1 98.69 220 TRP B CA 1
ATOM 4124 C C . TRP B 1 220 ? -16.969 16.562 8.93 1 98.69 220 TRP B C 1
ATOM 4126 O O . TRP B 1 220 ? -18.094 16.078 8.859 1 98.69 220 TRP B O 1
ATOM 4136 N N . ALA B 1 221 ? -15.891 15.945 8.492 1 98.81 221 ALA B N 1
ATOM 4137 C CA . ALA B 1 221 ? -15.984 14.625 7.879 1 98.81 221 ALA B CA 1
ATOM 4138 C C . ALA B 1 221 ? -16.516 13.602 8.875 1 98.81 221 ALA B C 1
ATOM 4140 O O . ALA B 1 221 ? -17.297 12.719 8.516 1 98.81 221 ALA B O 1
ATOM 4141 N N . ALA B 1 222 ? -16.047 13.695 10.117 1 98.62 222 ALA B N 1
ATOM 4142 C CA . ALA B 1 222 ? -16.5 12.773 11.164 1 98.62 222 ALA B CA 1
ATOM 4143 C C . ALA B 1 222 ? -18.016 12.859 11.344 1 98.62 222 ALA B C 1
ATOM 4145 O O . ALA B 1 222 ? -18.688 11.828 11.5 1 98.62 222 ALA B O 1
ATOM 4146 N N . TYR B 1 223 ? -18.578 14.039 11.242 1 98.19 223 TYR B N 1
ATOM 4147 C CA . TYR B 1 223 ? -19.984 14.25 11.594 1 98.19 223 TYR B CA 1
ATOM 4148 C C . TYR B 1 223 ? -20.875 14.172 10.359 1 98.19 223 TYR B C 1
ATOM 4150 O O . TYR B 1 223 ? -22.047 13.797 10.445 1 98.19 223 TYR B O 1
ATOM 4158 N N . HIS B 1 224 ? -20.297 14.5 9.156 1 98.06 224 HIS B N 1
ATOM 4159 C CA . HIS B 1 224 ? -21.25 14.844 8.102 1 98.06 224 HIS B CA 1
ATOM 4160 C C . HIS B 1 224 ? -20.938 14.078 6.82 1 98.06 224 HIS B C 1
ATOM 4162 O O . HIS B 1 224 ? -21.734 14.078 5.883 1 98.06 224 HIS B O 1
ATOM 4168 N N . TYR B 1 225 ? -19.828 13.422 6.707 1 98.62 225 TYR B N 1
ATOM 4169 C CA . TYR B 1 225 ? -19.438 12.828 5.43 1 98.62 225 TYR B CA 1
ATOM 4170 C C . TYR B 1 225 ? -19.438 11.305 5.516 1 98.62 225 TYR B C 1
ATOM 4172 O O . TYR B 1 225 ? -18.922 10.727 6.473 1 98.62 225 TYR B O 1
ATOM 4180 N N . ASP B 1 226 ? -20.109 10.648 4.605 1 98.25 226 ASP B N 1
ATOM 4181 C CA . ASP B 1 226 ? -20.172 9.188 4.594 1 98.25 226 ASP B CA 1
ATOM 4182 C C . ASP B 1 226 ? -20.156 8.648 3.164 1 98.25 226 ASP B C 1
ATOM 4184 O O . ASP B 1 226 ? -21.188 8.242 2.635 1 98.25 226 ASP B O 1
ATOM 4188 N N . ASP B 1 227 ? -19.047 8.656 2.533 1 98.25 227 ASP B N 1
ATOM 4189 C CA . ASP B 1 227 ? -18.797 8.148 1.186 1 98.25 227 ASP B CA 1
ATOM 4190 C C . ASP B 1 227 ? -17.375 7.621 1.051 1 98.25 227 ASP B C 1
ATOM 4192 O O . ASP B 1 227 ? -16.469 8.047 1.779 1 98.25 227 ASP B O 1
ATOM 4196 N N . ASP B 1 228 ? -17.156 6.676 0.178 1 97.75 228 ASP B N 1
ATOM 4197 C CA . ASP B 1 228 ? -15.82 6.113 0.004 1 97.75 228 ASP B CA 1
ATOM 4198 C C . ASP B 1 228 ? -14.938 7.031 -0.841 1 97.75 228 ASP B C 1
ATOM 4200 O O . ASP B 1 228 ? -13.719 6.863 -0.886 1 97.75 228 ASP B O 1
ATOM 4204 N N . GLN B 1 229 ? -15.492 8.031 -1.486 1 98.19 229 GLN B N 1
ATOM 4205 C CA . GLN B 1 229 ? -14.727 9.023 -2.234 1 98.19 229 GLN B CA 1
ATOM 4206 C C . GLN B 1 229 ? -13.852 9.859 -1.305 1 98.19 229 GLN B C 1
ATOM 4208 O O . GLN B 1 229 ? -14.367 10.578 -0.449 1 98.19 229 GLN B O 1
ATOM 4213 N N . VAL B 1 230 ? -12.547 9.727 -1.447 1 98.69 230 VAL B N 1
ATOM 4214 C CA . VAL B 1 230 ? -11.625 10.586 -0.719 1 98.69 230 VAL B CA 1
ATOM 4215 C C . VAL B 1 230 ? -11.758 12.023 -1.213 1 98.69 230 VAL B C 1
ATOM 4217 O O . VAL B 1 230 ? -11.984 12.266 -2.4 1 98.69 230 VAL B O 1
ATOM 4220 N N . LEU B 1 231 ? -11.586 13.023 -0.327 1 98.88 231 LEU B N 1
ATOM 4221 C CA . LEU B 1 231 ? -11.781 14.422 -0.686 1 98.88 231 LEU B CA 1
ATOM 4222 C C . LEU B 1 231 ? -10.508 15.227 -0.432 1 98.88 231 LEU B C 1
ATOM 4224 O O . LEU B 1 231 ? -9.906 15.125 0.642 1 98.88 231 LEU B O 1
ATOM 4228 N N . ASN B 1 232 ? -10.086 16 -1.441 1 98.75 232 ASN B N 1
ATOM 4229 C CA . ASN B 1 232 ? -9.109 17.062 -1.196 1 98.75 232 ASN B CA 1
ATOM 4230 C C . ASN B 1 232 ? -9.68 18.156 -0.287 1 98.75 232 ASN B C 1
ATOM 4232 O O . ASN B 1 232 ? -10.633 18.828 -0.653 1 98.75 232 ASN B O 1
ATOM 4236 N N . SER B 1 233 ? -8.984 18.375 0.856 1 98.56 233 SER B N 1
ATOM 4237 C CA . SER B 1 233 ? -9.617 19.25 1.848 1 98.56 233 SER B CA 1
ATOM 4238 C C . SER B 1 233 ? -8.758 20.484 2.123 1 98.56 233 SER B C 1
ATOM 4240 O O . SER B 1 233 ? -9.086 21.281 3.004 1 98.56 233 SER B O 1
ATOM 4242 N N . GLY B 1 234 ? -7.652 20.609 1.445 1 97.5 234 GLY B N 1
ATOM 4243 C CA . GLY B 1 234 ? -6.773 21.75 1.663 1 97.5 234 GLY B CA 1
ATOM 4244 C C . GLY B 1 234 ? -7.184 22.984 0.874 1 97.5 234 GLY B C 1
ATOM 4245 O O . GLY B 1 234 ? -7.973 22.891 -0.066 1 97.5 234 GLY B O 1
ATOM 4246 N N . THR B 1 235 ? -6.648 24.125 1.24 1 97.12 235 THR B N 1
ATOM 4247 C CA . THR B 1 235 ? -6.898 25.391 0.557 1 97.12 235 THR B CA 1
ATOM 4248 C C . THR B 1 235 ? -6.324 25.359 -0.856 1 97.12 235 THR B C 1
ATOM 4250 O O . THR B 1 235 ? -5.531 24.469 -1.193 1 97.12 235 THR B O 1
ATOM 4253 N N . THR B 1 236 ? -6.789 26.281 -1.716 1 96.44 236 THR B N 1
ATOM 4254 C CA . THR B 1 236 ? -6.227 26.453 -3.049 1 96.44 236 THR B CA 1
ATOM 4255 C C . THR B 1 236 ? -5.453 27.766 -3.143 1 96.44 236 THR B C 1
ATOM 4257 O O . THR B 1 236 ? -4.922 28.109 -4.203 1 96.44 236 THR B O 1
ATOM 4260 N N . GLU B 1 237 ? -5.422 28.453 -2.025 1 96.31 237 GLU B N 1
ATOM 4261 C CA . GLU B 1 237 ? -4.598 29.656 -1.975 1 96.31 237 GLU B CA 1
ATOM 4262 C C . GLU B 1 237 ? -3.115 29.328 -2.076 1 96.31 237 GLU B C 1
ATOM 4264 O O . GLU B 1 237 ? -2.596 28.547 -1.274 1 96.31 237 GLU B O 1
ATOM 4269 N N . ALA B 1 238 ? -2.494 29.953 -3.029 1 95.19 238 ALA B N 1
ATOM 4270 C CA . ALA B 1 238 ? -1.091 29.656 -3.291 1 95.19 238 ALA B CA 1
ATOM 4271 C C . ALA B 1 238 ? -0.206 30.875 -3.041 1 95.19 238 ALA B C 1
ATOM 4273 O O . ALA B 1 238 ? -0.625 32 -3.266 1 95.19 238 ALA B O 1
ATOM 4274 N N . SER B 1 239 ? 0.952 30.609 -2.535 1 95.44 239 SER B N 1
ATOM 4275 C CA . SER B 1 239 ? 1.97 31.625 -2.318 1 95.44 239 SER B CA 1
ATOM 4276 C C . SER B 1 239 ? 3.354 31.125 -2.711 1 95.44 239 SER B C 1
ATOM 4278 O O . SER B 1 239 ? 3.688 29.969 -2.477 1 95.44 239 SER B O 1
ATOM 4280 N N . SER B 1 240 ? 4.129 31.969 -3.311 1 94.81 240 SER B N 1
ATOM 4281 C CA . SER B 1 240 ? 5.508 31.594 -3.605 1 94.81 240 SER B CA 1
ATOM 4282 C C . SER B 1 240 ? 6.359 31.578 -2.34 1 94.81 240 SER B C 1
ATOM 4284 O O . SER B 1 240 ? 6.004 32.188 -1.338 1 94.81 240 SER B O 1
ATOM 4286 N N . ILE B 1 241 ? 7.441 30.875 -2.443 1 94.44 241 ILE B N 1
ATOM 4287 C CA . ILE B 1 241 ? 8.383 30.844 -1.328 1 94.44 241 ILE B CA 1
ATOM 4288 C C . ILE B 1 241 ? 8.875 32.25 -1.038 1 94.44 241 ILE B C 1
ATOM 4290 O O . ILE B 1 241 ? 9.039 32.656 0.124 1 94.44 241 ILE B O 1
ATOM 4294 N N . ARG B 1 242 ? 9.078 33 -2.08 1 95.56 242 ARG B N 1
ATOM 4295 C CA . ARG B 1 242 ? 9.5 34.406 -1.939 1 95.56 242 ARG B CA 1
ATOM 4296 C C . ARG B 1 242 ? 8.469 35.219 -1.157 1 95.56 242 ARG B C 1
ATOM 4298 O O . ARG B 1 242 ? 8.812 35.906 -0.208 1 95.56 242 ARG B O 1
ATOM 4305 N N . ASP B 1 243 ? 7.25 35.094 -1.561 1 96.94 243 ASP B N 1
ATOM 4306 C CA . ASP B 1 243 ? 6.188 35.844 -0.88 1 96.94 243 ASP B CA 1
ATOM 4307 C C . ASP B 1 243 ? 6.074 35.406 0.582 1 96.94 243 ASP B C 1
ATOM 4309 O O . ASP B 1 243 ? 5.852 36.25 1.462 1 96.94 243 ASP B O 1
ATOM 4313 N N . ILE B 1 244 ? 6.219 34.125 0.85 1 97.56 244 ILE B N 1
ATOM 4314 C CA . ILE B 1 244 ? 6.156 33.594 2.201 1 97.56 244 ILE B CA 1
ATOM 4315 C C . ILE B 1 244 ? 7.281 34.188 3.047 1 97.56 244 ILE B C 1
ATOM 4317 O O . ILE B 1 244 ? 7.047 34.656 4.168 1 97.56 244 ILE B O 1
ATOM 4321 N N . ALA B 1 245 ? 8.453 34.219 2.455 1 96.88 245 ALA B N 1
ATOM 4322 C CA . ALA B 1 245 ? 9.617 34.781 3.152 1 96.88 245 ALA B CA 1
ATOM 4323 C C . ALA B 1 245 ? 9.414 36.25 3.488 1 96.88 245 ALA B C 1
ATOM 4325 O O . ALA B 1 245 ? 9.742 36.688 4.594 1 96.88 245 ALA B O 1
ATOM 4326 N N . LEU B 1 246 ? 8.906 36.938 2.59 1 97.5 246 LEU B N 1
ATOM 4327 C CA . LEU B 1 246 ? 8.68 38.375 2.787 1 97.5 246 LEU B CA 1
ATOM 4328 C C . LEU B 1 246 ? 7.645 38.625 3.881 1 97.5 246 LEU B C 1
ATOM 4330 O O . LEU B 1 246 ? 7.777 39.531 4.676 1 97.5 246 LEU B O 1
ATOM 4334 N N . MET B 1 247 ? 6.605 37.781 3.9 1 98.06 247 MET B N 1
ATOM 4335 C CA . MET B 1 247 ? 5.594 37.906 4.949 1 98.06 247 MET B CA 1
ATOM 4336 C C . MET B 1 247 ? 6.203 37.625 6.32 1 98.06 247 MET B C 1
ATOM 4338 O O . MET B 1 247 ? 5.93 38.344 7.281 1 98.06 247 MET B O 1
ATOM 4342 N N . ILE B 1 248 ? 6.996 36.562 6.414 1 98 248 ILE B N 1
ATOM 4343 C CA . ILE B 1 248 ? 7.633 36.219 7.68 1 98 248 ILE B CA 1
ATOM 4344 C C . ILE B 1 248 ? 8.531 37.375 8.141 1 98 248 ILE B C 1
ATOM 4346 O O . ILE B 1 248 ? 8.516 37.75 9.312 1 98 248 ILE B O 1
ATOM 4350 N N . ALA B 1 249 ? 9.336 37.969 7.211 1 96.75 249 ALA B N 1
ATOM 4351 C CA . ALA B 1 249 ? 10.203 39.094 7.516 1 96.75 249 ALA B CA 1
ATOM 4352 C C . ALA B 1 249 ? 9.398 40.281 8.078 1 96.75 249 ALA B C 1
ATOM 4354 O O . ALA B 1 249 ? 9.805 40.875 9.062 1 96.75 249 ALA B O 1
ATOM 4355 N N . GLU B 1 250 ? 8.312 40.531 7.418 1 97.31 250 GLU B N 1
ATOM 4356 C CA . GLU B 1 250 ? 7.434 41.594 7.852 1 97.31 250 GLU B CA 1
ATOM 4357 C C . GLU B 1 250 ? 6.926 41.375 9.273 1 97.31 250 GLU B C 1
ATOM 4359 O O . GLU B 1 250 ? 6.992 42.25 10.117 1 97.31 250 GLU B O 1
ATOM 4364 N N . PHE B 1 251 ? 6.41 40.188 9.57 1 97.56 251 PHE B N 1
ATOM 4365 C CA . PHE B 1 251 ? 5.828 39.875 10.867 1 97.56 251 PHE B CA 1
ATOM 4366 C C . PHE B 1 251 ? 6.887 39.938 11.961 1 97.56 251 PHE B C 1
ATOM 4368 O O . PHE B 1 251 ? 6.582 40.25 13.109 1 97.56 251 PHE B O 1
ATOM 4375 N N . MET B 1 252 ? 8.156 39.719 11.594 1 95.75 252 MET B N 1
ATOM 4376 C CA . MET B 1 252 ? 9.211 39.594 12.602 1 95.75 252 MET B CA 1
ATOM 4377 C C . MET B 1 252 ? 10.062 40.875 12.633 1 95.75 252 MET B C 1
ATOM 4379 O O . MET B 1 252 ? 10.992 40.969 13.43 1 95.75 252 MET B O 1
ATOM 4383 N N . GLY B 1 253 ? 9.789 41.75 11.734 1 94.31 253 GLY B N 1
ATOM 4384 C CA . GLY B 1 253 ? 10.547 43 11.672 1 94.31 253 GLY B CA 1
ATOM 4385 C C . GLY B 1 253 ? 11.938 42.812 11.094 1 94.31 253 GLY B C 1
ATOM 4386 O O . GLY B 1 253 ? 12.883 43.469 11.539 1 94.31 253 GLY B O 1
ATOM 4387 N N . VAL B 1 254 ? 12.133 41.875 10.242 1 95 254 VAL B N 1
ATOM 4388 C CA . VAL B 1 254 ? 13.414 41.656 9.57 1 95 254 VAL B CA 1
ATOM 4389 C C . VAL B 1 254 ? 13.461 42.438 8.258 1 95 254 VAL B C 1
ATOM 4391 O O . VAL B 1 254 ? 12.484 42.438 7.508 1 95 254 VAL B O 1
ATOM 4394 N N . ASP B 1 255 ? 14.578 43.062 7.977 1 94.75 255 ASP B N 1
ATOM 4395 C CA . ASP B 1 255 ? 14.781 43.75 6.711 1 94.75 255 ASP B CA 1
ATOM 4396 C C . ASP B 1 255 ? 14.766 42.781 5.535 1 94.75 255 ASP B C 1
ATOM 4398 O O . ASP B 1 255 ? 15.609 41.875 5.461 1 94.75 255 ASP B O 1
ATOM 4402 N N . PRO B 1 256 ? 13.867 42.969 4.613 1 94.5 256 PRO B N 1
ATOM 4403 C CA . PRO B 1 256 ? 13.766 42.062 3.471 1 94.5 256 PRO B CA 1
ATOM 4404 C C . PRO B 1 256 ? 15.047 42.031 2.633 1 94.5 256 PRO B C 1
ATOM 4406 O O . PRO B 1 256 ? 15.297 41.062 1.919 1 94.5 256 PRO B O 1
ATOM 4409 N N . ALA B 1 257 ? 15.844 43 2.662 1 94.38 257 ALA B N 1
ATOM 4410 C CA . ALA B 1 257 ? 17.094 43.062 1.914 1 94.38 257 ALA B CA 1
ATOM 4411 C C . ALA B 1 257 ? 18.062 42 2.389 1 94.38 257 ALA B C 1
ATOM 4413 O O . ALA B 1 257 ? 19.031 41.656 1.693 1 94.38 257 ALA B O 1
ATOM 4414 N N . ARG B 1 258 ? 17.812 41.469 3.506 1 95 258 ARG B N 1
ATOM 4415 C CA . ARG B 1 258 ? 18.688 40.438 4.078 1 95 258 ARG B CA 1
ATOM 4416 C C . ARG B 1 258 ? 18.359 39.062 3.496 1 95 258 ARG B C 1
ATOM 4418 O O . ARG B 1 258 ? 19.141 38.125 3.678 1 95 258 ARG B O 1
ATOM 4425 N N . ILE B 1 259 ? 17.234 38.906 2.877 1 95.38 259 ILE B N 1
ATOM 4426 C CA . ILE B 1 259 ? 16.859 37.625 2.27 1 95.38 259 ILE B CA 1
ATOM 4427 C C . ILE B 1 259 ? 17.703 37.375 1.027 1 95.38 259 ILE B C 1
ATOM 4429 O O . ILE B 1 259 ? 17.75 38.219 0.116 1 95.38 259 ILE B O 1
ATOM 4433 N N . PHE B 1 260 ? 18.391 36.25 1.033 1 94.12 260 PHE B N 1
ATOM 4434 C CA . PHE B 1 260 ? 19.266 35.844 -0.068 1 94.12 260 PHE B CA 1
ATOM 4435 C C . PHE B 1 260 ? 18.797 34.531 -0.684 1 94.12 260 PHE B C 1
ATOM 4437 O O . PHE B 1 260 ? 18.891 33.469 -0.048 1 94.12 260 PHE B O 1
ATOM 4444 N N . PHE B 1 261 ? 18.312 34.594 -1.961 1 93.38 261 PHE B N 1
ATOM 4445 C CA . PHE B 1 261 ? 17.938 33.375 -2.697 1 93.38 261 PHE B CA 1
ATOM 4446 C C . PHE B 1 261 ? 19.141 32.781 -3.395 1 93.38 261 PHE B C 1
ATOM 4448 O O . PHE B 1 261 ? 19.719 33.375 -4.305 1 93.38 261 PHE B O 1
ATOM 4455 N N . ASN B 1 262 ? 19.547 31.609 -2.98 1 92.38 262 ASN B N 1
ATOM 4456 C CA . ASN B 1 262 ? 20.719 30.938 -3.523 1 92.38 262 ASN B CA 1
ATOM 4457 C C . ASN B 1 262 ? 20.359 30.047 -4.699 1 92.38 262 ASN B C 1
ATOM 4459 O O . ASN B 1 262 ? 20.047 28.859 -4.508 1 92.38 262 ASN B O 1
ATOM 4463 N N . THR B 1 263 ? 20.516 30.453 -5.844 1 90.38 263 THR B N 1
ATOM 4464 C CA . THR B 1 263 ? 20.078 29.766 -7.051 1 90.38 263 THR B CA 1
ATOM 4465 C C . THR B 1 263 ? 21.062 28.656 -7.426 1 90.38 263 THR B C 1
ATOM 4467 O O . THR B 1 263 ? 20.797 27.859 -8.328 1 90.38 263 THR B O 1
ATOM 4470 N N . ASP B 1 264 ? 22.234 28.547 -6.719 1 86.06 264 ASP B N 1
ATOM 4471 C CA . ASP B 1 264 ? 23.203 27.469 -6.938 1 86.06 264 ASP B CA 1
ATOM 4472 C C . ASP B 1 264 ? 22.734 26.172 -6.277 1 86.06 264 ASP B C 1
ATOM 4474 O O . ASP B 1 264 ? 23.281 25.094 -6.551 1 86.06 264 ASP B O 1
ATOM 4478 N N . LYS B 1 265 ? 21.75 26.375 -5.48 1 81.5 265 LYS B N 1
ATOM 4479 C CA . LYS B 1 265 ? 21.188 25.219 -4.785 1 81.5 265 LYS B CA 1
ATOM 4480 C C . LYS B 1 265 ? 19.891 24.766 -5.449 1 81.5 265 LYS B C 1
ATOM 4482 O O . LYS B 1 265 ? 19.25 25.531 -6.164 1 81.5 265 LYS B O 1
ATOM 4487 N N . PRO B 1 266 ? 19.609 23.359 -5.285 1 71.69 266 PRO B N 1
ATOM 4488 C CA . PRO B 1 266 ? 18.422 22.812 -5.93 1 71.69 266 PRO B CA 1
ATOM 4489 C C . PRO B 1 266 ? 17.141 23.5 -5.48 1 71.69 266 PRO B C 1
ATOM 4491 O O . PRO B 1 266 ? 17.031 23.953 -4.332 1 71.69 266 PRO B O 1
ATOM 4494 N N . SER B 1 267 ? 16.312 23.703 -6.602 1 71.44 267 SER B N 1
ATOM 4495 C CA . SER B 1 267 ? 14.953 24.188 -6.32 1 71.44 267 SER B CA 1
ATOM 4496 C C . SER B 1 267 ? 14 23.016 -6.086 1 71.44 267 SER B C 1
ATOM 4498 O O . SER B 1 267 ? 14.25 21.906 -6.531 1 71.44 267 SER B O 1
ATOM 4500 N N . SER B 1 268 ? 13.039 23.312 -5.246 1 67.81 268 SER B N 1
ATOM 4501 C CA . SER B 1 268 ? 12.016 22.312 -4.969 1 67.81 268 SER B CA 1
ATOM 4502 C C . SER B 1 268 ? 11.016 22.219 -6.109 1 67.81 268 SER B C 1
ATOM 4504 O O . SER B 1 268 ? 11.148 22.906 -7.121 1 67.81 268 SER B O 1
ATOM 4506 N N . VAL B 1 269 ? 10.094 21.281 -6.027 1 69.19 269 VAL B N 1
ATOM 4507 C CA . VAL B 1 269 ? 8.992 21.125 -6.969 1 69.19 269 VAL B CA 1
ATOM 4508 C C . VAL B 1 269 ? 8.289 22.469 -7.16 1 69.19 269 VAL B C 1
ATOM 4510 O O . VAL B 1 269 ? 8.07 23.203 -6.195 1 69.19 269 VAL B O 1
ATOM 4513 N N . ALA B 1 270 ? 8.055 22.797 -8.367 1 74.06 270 ALA B N 1
ATOM 4514 C CA . ALA B 1 270 ? 7.551 24.109 -8.742 1 74.06 270 ALA B CA 1
ATOM 4515 C C . ALA B 1 270 ? 6.176 24.359 -8.125 1 74.06 270 ALA B C 1
ATOM 4517 O O . ALA B 1 270 ? 5.934 25.438 -7.555 1 74.06 270 ALA B O 1
ATOM 4518 N N . ARG B 1 271 ? 5.285 23.359 -8.422 1 80.06 271 ARG B N 1
ATOM 4519 C CA . ARG B 1 271 ? 3.93 23.594 -7.934 1 80.06 271 ARG B CA 1
ATOM 4520 C C . ARG B 1 271 ? 3.258 22.266 -7.555 1 80.06 271 ARG B C 1
ATOM 4522 O O . ARG B 1 271 ? 3.512 21.234 -8.18 1 80.06 271 ARG B O 1
ATOM 4529 N N . ARG B 1 272 ? 2.451 22.266 -6.5 1 81.44 272 ARG B N 1
ATOM 4530 C CA . ARG B 1 272 ? 1.577 21.172 -6.062 1 81.44 272 ARG B CA 1
ATOM 4531 C C . ARG B 1 272 ? 0.197 21.703 -5.688 1 81.44 272 ARG B C 1
ATOM 4533 O O . ARG B 1 272 ? -0.112 21.859 -4.504 1 81.44 272 ARG B O 1
ATOM 4540 N N . ASP B 1 273 ? -0.603 21.938 -6.641 1 91.19 273 ASP B N 1
ATOM 4541 C CA . ASP B 1 273 ? -1.947 22.453 -6.43 1 91.19 273 ASP B CA 1
ATOM 4542 C C . ASP B 1 273 ? -2.977 21.328 -6.363 1 91.19 273 ASP B C 1
ATOM 4544 O O . ASP B 1 273 ? -2.877 20.344 -7.098 1 91.19 273 ASP B O 1
ATOM 4548 N N . THR B 1 274 ? -3.867 21.453 -5.418 1 96.31 274 THR B N 1
ATOM 4549 C CA . THR B 1 274 ? -4.945 20.484 -5.324 1 96.31 274 THR B CA 1
ATOM 4550 C C . THR B 1 274 ? -6.289 21.125 -5.66 1 96.31 274 THR B C 1
ATOM 4552 O O . THR B 1 274 ? -6.48 22.312 -5.445 1 96.31 274 THR B O 1
ATOM 4555 N N . ASP B 1 275 ? -7.188 20.406 -6.324 1 98.19 275 ASP B N 1
ATOM 4556 C CA . ASP B 1 275 ? -8.57 20.812 -6.543 1 98.19 275 ASP B CA 1
ATOM 4557 C C . ASP B 1 275 ? -9.461 20.406 -5.367 1 98.19 275 ASP B C 1
ATOM 4559 O O . ASP B 1 275 ? -9.719 19.219 -5.152 1 98.19 275 ASP B O 1
ATOM 4563 N N . ASN B 1 276 ? -9.906 21.438 -4.578 1 98.31 276 ASN B N 1
ATOM 4564 C CA . ASN B 1 276 ? -10.703 21.141 -3.398 1 98.31 276 ASN B CA 1
ATOM 4565 C C . ASN B 1 276 ? -12.188 21.391 -3.648 1 98.31 276 ASN B C 1
ATOM 4567 O O . ASN B 1 276 ? -12.969 21.547 -2.703 1 98.31 276 ASN B O 1
ATOM 4571 N N . SER B 1 277 ? -12.641 21.484 -4.871 1 98.31 277 SER B N 1
ATOM 4572 C CA . SER B 1 277 ? -14 21.891 -5.234 1 98.31 277 SER B CA 1
ATOM 4573 C C . SER B 1 277 ? -15.039 20.938 -4.645 1 98.31 277 SER B C 1
ATOM 4575 O O . SER B 1 277 ? -16.078 21.391 -4.156 1 98.31 277 SER B O 1
ATOM 4577 N N . ARG B 1 278 ? -14.812 19.609 -4.695 1 98.44 278 ARG B N 1
ATOM 4578 C CA . ARG B 1 278 ? -15.766 18.641 -4.164 1 98.44 278 ARG B CA 1
ATOM 4579 C C . ARG B 1 278 ? -15.992 18.859 -2.672 1 98.44 278 ARG B C 1
ATOM 4581 O O . ARG B 1 278 ? -17.141 18.891 -2.211 1 98.44 278 ARG B O 1
ATOM 4588 N N . PHE B 1 279 ? -14.914 19 -1.937 1 98.81 279 PHE B N 1
ATOM 4589 C CA . PHE B 1 279 ? -14.992 19.188 -0.493 1 98.81 279 PHE B CA 1
ATOM 4590 C C . PHE B 1 279 ? -15.734 20.469 -0.152 1 98.81 279 PHE B C 1
ATOM 4592 O O . PHE B 1 279 ? -16.594 20.484 0.724 1 98.81 279 PHE B O 1
ATOM 4599 N N . VAL B 1 280 ? -15.375 21.562 -0.834 1 98.69 280 VAL B N 1
ATOM 4600 C CA . VAL B 1 280 ? -15.977 22.859 -0.56 1 98.69 280 VAL B CA 1
ATOM 4601 C C . VAL B 1 280 ? -17.469 22.828 -0.9 1 98.69 280 VAL B C 1
ATOM 4603 O O . VAL B 1 280 ? -18.281 23.391 -0.172 1 98.69 280 VAL B O 1
ATOM 4606 N N . ALA B 1 281 ? -17.797 22.172 -1.977 1 98.56 281 ALA B N 1
ATOM 4607 C CA . ALA B 1 281 ? -19.188 22.062 -2.377 1 98.56 281 ALA B CA 1
ATOM 4608 C C . ALA B 1 281 ? -20.016 21.328 -1.321 1 98.56 281 ALA B C 1
ATOM 4610 O O . ALA B 1 281 ? -21.172 21.688 -1.066 1 98.56 281 ALA B O 1
ATOM 4611 N N . LEU B 1 282 ? -19.469 20.328 -0.685 1 98.62 282 LEU B N 1
ATOM 4612 C CA . LEU B 1 282 ? -20.172 19.5 0.285 1 98.62 282 LEU B CA 1
ATOM 4613 C C . LEU B 1 282 ? -20.188 20.156 1.659 1 98.62 282 LEU B C 1
ATOM 4615 O O . LEU B 1 282 ? -21.203 20.109 2.361 1 98.62 282 LEU B O 1
ATOM 4619 N N . SER B 1 283 ? -19.062 20.766 2.049 1 98.56 283 SER B N 1
ATOM 4620 C CA . SER B 1 283 ? -18.891 21.188 3.434 1 98.56 283 SER B CA 1
ATOM 4621 C C . SER B 1 283 ? -19.266 22.656 3.609 1 98.56 283 SER B C 1
ATOM 4623 O O . SER B 1 283 ? -19.594 23.094 4.715 1 98.56 283 SER B O 1
ATOM 4625 N N . GLY B 1 284 ? -19.047 23.484 2.51 1 98.25 284 GLY B N 1
ATOM 4626 C CA . GLY B 1 284 ? -19.219 24.922 2.611 1 98.25 284 GLY B CA 1
ATOM 4627 C C . GLY B 1 284 ? -18.125 25.594 3.41 1 98.25 284 GLY B C 1
ATOM 4628 O O . GLY B 1 284 ? -18.25 26.766 3.803 1 98.25 284 GLY B O 1
ATOM 4629 N N . MET B 1 285 ? -17.047 24.969 3.617 1 97 285 MET B N 1
ATOM 4630 C CA . MET B 1 285 ? -16 25.453 4.516 1 97 285 MET B CA 1
ATOM 4631 C C . MET B 1 285 ? -15.281 26.656 3.904 1 97 285 MET B C 1
ATOM 4633 O O . MET B 1 285 ? -14.992 26.672 2.705 1 97 285 MET B O 1
ATOM 4637 N N . ALA B 1 286 ? -15.039 27.641 4.754 1 97.44 286 ALA B N 1
ATOM 4638 C CA . ALA B 1 286 ? -14.148 28.75 4.438 1 97.44 286 ALA B CA 1
ATOM 4639 C C . ALA B 1 286 ? -12.805 28.594 5.137 1 97.44 286 ALA B C 1
ATOM 4641 O O . ALA B 1 286 ? -12.742 28.156 6.289 1 97.44 286 ALA B O 1
ATOM 4642 N N . TYR B 1 287 ? -11.789 28.969 4.434 1 98.31 287 TYR B N 1
ATOM 4643 C CA . TYR B 1 287 ? -10.445 28.797 4.977 1 98.31 287 TYR B CA 1
ATOM 4644 C C . TYR B 1 287 ? -9.922 30.094 5.559 1 98.31 287 TYR B C 1
ATOM 4646 O O . TYR B 1 287 ? -10.234 31.172 5.062 1 98.31 287 TYR B O 1
ATOM 4654 N N . THR B 1 288 ? -9.156 29.969 6.645 1 98.56 288 THR B N 1
ATOM 4655 C CA . THR B 1 288 ? -8.352 31.094 7.117 1 98.56 288 THR B CA 1
ATOM 4656 C C . THR B 1 288 ? -7.375 31.547 6.035 1 98.56 288 THR B C 1
ATOM 4658 O O . THR B 1 288 ? -6.625 30.75 5.488 1 98.56 288 THR B O 1
ATOM 4661 N N . PRO B 1 289 ? -7.426 32.875 5.672 1 98.44 289 PRO B N 1
ATOM 4662 C CA . PRO B 1 289 ? -6.422 33.344 4.719 1 98.44 289 PRO B CA 1
ATOM 4663 C C . PRO B 1 289 ? -4.992 33 5.16 1 98.44 289 PRO B C 1
ATOM 4665 O O . PRO B 1 289 ? -4.68 33.094 6.352 1 98.44 289 PRO B O 1
ATOM 4668 N N . PHE B 1 290 ? -4.121 32.719 4.191 1 98.25 290 PHE B N 1
ATOM 4669 C CA . PHE B 1 290 ? -2.76 32.281 4.488 1 98.25 290 PHE B CA 1
ATOM 4670 C C . PHE B 1 290 ? -2.043 33.312 5.363 1 98.25 290 PHE B C 1
ATOM 4672 O O . PHE B 1 290 ? -1.402 32.938 6.352 1 98.25 290 PHE B O 1
ATOM 4679 N N . ARG B 1 291 ? -2.148 34.5 4.977 1 98.5 291 ARG B N 1
ATOM 4680 C CA . ARG B 1 291 ? -1.468 35.562 5.699 1 98.5 291 ARG B CA 1
ATOM 4681 C C . ARG B 1 291 ? -1.857 35.562 7.176 1 98.5 291 ARG B C 1
ATOM 4683 O O . ARG B 1 291 ? -1.001 35.719 8.047 1 98.5 291 ARG B O 1
ATOM 4690 N N . GLU B 1 292 ? -3.145 35.406 7.473 1 98.62 292 GLU B N 1
ATOM 4691 C CA . GLU B 1 292 ? -3.635 35.406 8.844 1 98.62 292 GLU B CA 1
ATOM 4692 C C . GLU B 1 292 ? -3.146 34.156 9.594 1 98.62 292 GLU B C 1
ATOM 4694 O O . GLU B 1 292 ? -2.703 34.281 10.742 1 98.62 292 GLU B O 1
ATOM 4699 N N . GLY B 1 293 ? -3.26 33 8.984 1 98.62 293 GLY B N 1
ATOM 4700 C CA . GLY B 1 293 ? -2.73 31.781 9.602 1 98.62 293 GLY B CA 1
ATOM 4701 C C . GLY B 1 293 ? -1.246 31.859 9.898 1 98.62 293 GLY B C 1
ATOM 4702 O O . GLY B 1 293 ? -0.795 31.406 10.953 1 98.62 293 GLY B O 1
ATOM 4703 N N . LEU B 1 294 ? -0.504 32.469 8.922 1 98.62 294 LEU B N 1
ATOM 4704 C CA . LEU B 1 294 ? 0.937 32.594 9.086 1 98.62 294 LEU B CA 1
ATOM 4705 C C . LEU B 1 294 ? 1.254 33.562 10.234 1 98.62 294 LEU B C 1
ATOM 4707 O O . LEU B 1 294 ? 2.146 33.281 11.047 1 98.62 294 LEU B O 1
ATOM 4711 N N . ARG B 1 295 ? 0.532 34.656 10.305 1 98.5 295 ARG B N 1
ATOM 4712 C CA . ARG B 1 295 ? 0.723 35.594 11.406 1 98.5 295 ARG B CA 1
ATOM 4713 C C . ARG B 1 295 ? 0.524 34.906 12.75 1 98.5 295 ARG B C 1
ATOM 4715 O O . ARG B 1 295 ? 1.363 35.031 13.648 1 98.5 295 ARG B O 1
ATOM 4722 N N . ARG B 1 296 ? -0.551 34.188 12.898 1 98.38 296 ARG B N 1
ATOM 4723 C CA . ARG B 1 296 ? -0.866 33.469 14.133 1 98.38 296 ARG B CA 1
ATOM 4724 C C . ARG B 1 296 ? 0.213 32.469 14.477 1 98.38 296 ARG B C 1
ATOM 4726 O O . ARG B 1 296 ? 0.552 32.281 15.641 1 98.38 296 ARG B O 1
ATOM 4733 N N . THR B 1 297 ? 0.714 31.766 13.453 1 98.38 297 THR B N 1
ATOM 4734 C CA . THR B 1 297 ? 1.743 30.75 13.648 1 98.38 297 THR B CA 1
ATOM 4735 C C . THR B 1 297 ? 3.049 31.391 14.117 1 98.38 297 THR B C 1
ATOM 4737 O O . THR B 1 297 ? 3.689 30.906 15.047 1 98.38 297 THR B O 1
ATOM 4740 N N . VAL B 1 298 ? 3.438 32.5 13.461 1 98 298 VAL B N 1
ATOM 4741 C CA . VAL B 1 298 ? 4.66 33.219 13.805 1 98 298 VAL B CA 1
ATOM 4742 C C . VAL B 1 298 ? 4.57 33.75 15.234 1 98 298 VAL B C 1
ATOM 4744 O O . VAL B 1 298 ? 5.508 33.594 16.016 1 98 298 VAL B O 1
ATOM 4747 N N . GLU B 1 299 ? 3.422 34.344 15.578 1 97.69 299 GLU B N 1
ATOM 4748 C CA . GLU B 1 299 ? 3.217 34.875 16.922 1 97.69 299 GLU B CA 1
ATOM 4749 C C . GLU B 1 299 ? 3.307 33.75 17.969 1 97.69 299 GLU B C 1
ATOM 4751 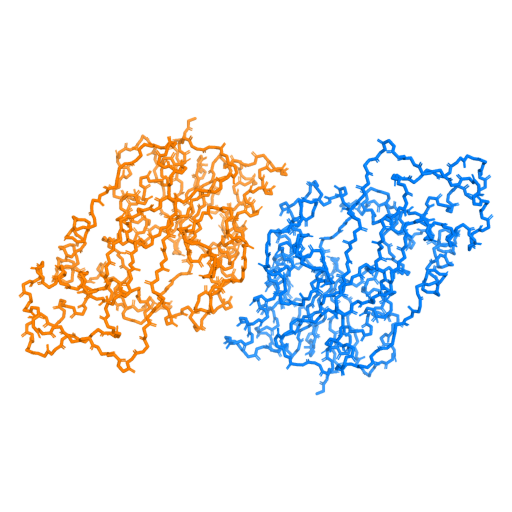O O . GLU B 1 299 ? 3.941 33.938 19.016 1 97.69 299 GLU B O 1
ATOM 4756 N N . TRP B 1 300 ? 2.678 32.625 17.672 1 97.5 300 TRP B N 1
ATOM 4757 C CA . TRP B 1 300 ? 2.748 31.484 18.578 1 97.5 300 TRP B CA 1
ATOM 4758 C C . TRP B 1 300 ? 4.188 31.031 18.766 1 97.5 300 TRP B C 1
ATOM 4760 O O . TRP B 1 300 ? 4.625 30.766 19.875 1 97.5 300 TRP B O 1
ATOM 4770 N N . PHE B 1 301 ? 4.898 30.906 17.672 1 97.25 301 PHE B N 1
ATOM 4771 C CA . PHE B 1 301 ? 6.266 30.406 17.703 1 97.25 301 PHE B CA 1
ATOM 4772 C C . PHE B 1 301 ? 7.16 31.312 18.531 1 97.25 301 PHE B C 1
ATOM 4774 O O . PHE B 1 301 ? 7.938 30.844 19.359 1 97.25 301 PHE B O 1
ATOM 4781 N N . VAL B 1 302 ? 7.059 32.625 18.266 1 95.88 302 VAL B N 1
ATOM 4782 C CA . VAL B 1 302 ? 7.898 33.594 18.953 1 95.88 302 VAL B CA 1
ATOM 4783 C C . VAL B 1 302 ? 7.637 33.5 20.469 1 95.88 302 VAL B C 1
ATOM 4785 O O . VAL B 1 302 ? 8.578 33.469 21.266 1 95.88 302 VAL B O 1
ATOM 4788 N N . ASP B 1 303 ? 6.379 33.469 20.781 1 95.81 303 ASP B N 1
ATOM 4789 C CA . ASP B 1 303 ? 6.012 33.375 22.188 1 95.81 303 ASP B CA 1
ATOM 4790 C C . ASP B 1 303 ? 6.523 32.094 22.812 1 95.81 303 ASP B C 1
ATOM 4792 O O . ASP B 1 303 ? 7.105 32.094 23.906 1 95.81 303 ASP B O 1
ATOM 4796 N N . ALA B 1 304 ? 6.289 30.969 22.141 1 94.62 304 ALA B N 1
ATOM 4797 C CA . ALA B 1 304 ? 6.699 29.672 22.656 1 94.62 304 ALA B CA 1
ATOM 4798 C C . ALA B 1 304 ? 8.219 29.562 22.75 1 94.62 304 ALA B C 1
ATOM 4800 O O . ALA B 1 304 ? 8.758 29.031 23.719 1 94.62 304 ALA B O 1
ATOM 4801 N N . TYR B 1 305 ? 8.867 30 21.703 1 93.56 305 TYR B N 1
ATOM 4802 C CA . TYR B 1 305 ? 10.328 29.938 21.625 1 93.56 305 TYR B CA 1
ATOM 4803 C C . TYR B 1 305 ? 10.961 30.766 22.75 1 93.56 305 TYR B C 1
ATOM 4805 O O . TYR B 1 305 ? 11.953 30.344 23.344 1 93.56 305 TYR B O 1
ATOM 4813 N N . GLU B 1 306 ? 10.414 31.859 23.125 1 92.69 306 GLU B N 1
ATOM 4814 C CA . GLU B 1 306 ? 11 32.781 24.094 1 92.69 306 GLU B CA 1
ATOM 4815 C C . GLU B 1 306 ? 10.562 32.469 25.516 1 92.69 306 GLU B C 1
ATOM 4817 O O . GLU B 1 306 ? 11.344 32.625 26.453 1 92.69 306 GLU B O 1
ATOM 4822 N N . ASN B 1 307 ? 9.289 31.953 25.672 1 91.88 307 ASN B N 1
ATOM 4823 C CA . ASN B 1 307 ? 8.727 31.859 27 1 91.88 307 ASN B CA 1
ATOM 4824 C C . ASN B 1 307 ? 8.438 30.406 27.391 1 91.88 307 ASN B C 1
ATOM 4826 O O . ASN B 1 307 ? 8.258 30.109 28.578 1 91.88 307 ASN B O 1
ATOM 4830 N N . ARG B 1 308 ? 8.344 29.5 26.438 1 90.44 308 ARG B N 1
ATOM 4831 C CA . ARG B 1 308 ? 7.977 28.109 26.672 1 90.44 308 ARG B CA 1
ATOM 4832 C C . ARG B 1 308 ? 8.727 27.188 25.719 1 90.44 308 ARG B C 1
ATOM 4834 O O . ARG B 1 308 ? 8.117 26.375 25.016 1 90.44 308 ARG B O 1
ATOM 4841 N N . ARG B 1 309 ? 9.961 27.234 25.766 1 85 309 ARG B N 1
ATOM 4842 C CA . ARG B 1 309 ? 10.812 26.594 24.766 1 85 309 ARG B CA 1
ATOM 4843 C C . ARG B 1 309 ? 10.602 25.078 24.766 1 85 309 ARG B C 1
ATOM 4845 O O . ARG B 1 309 ? 10.727 24.438 23.734 1 85 309 ARG B O 1
ATOM 4852 N N . ASP B 1 310 ? 10.188 24.578 25.891 1 82.81 310 ASP B N 1
ATOM 4853 C CA . ASP B 1 310 ? 9.977 23.141 26.031 1 82.81 310 ASP B CA 1
ATOM 4854 C C . ASP B 1 310 ? 8.758 22.688 25.234 1 82.81 310 ASP B C 1
ATOM 4856 O O . ASP B 1 310 ? 8.594 21.5 24.953 1 82.81 310 ASP B O 1
ATOM 4860 N N . HIS B 1 311 ? 7.957 23.656 24.812 1 83.44 311 HIS B N 1
ATOM 4861 C CA . HIS B 1 311 ? 6.723 23.359 24.094 1 83.44 311 HIS B CA 1
ATOM 4862 C C . HIS B 1 311 ? 6.941 23.406 22.578 1 83.44 311 HIS B C 1
ATOM 4864 O O . HIS B 1 311 ? 6.027 23.125 21.812 1 83.44 311 HIS B O 1
ATOM 4870 N N . VAL B 1 312 ? 8.164 23.766 22.188 1 86.88 312 VAL B N 1
ATOM 4871 C CA . VAL B 1 312 ? 8.461 23.875 20.766 1 86.88 312 VAL B CA 1
ATOM 4872 C C . VAL B 1 312 ? 9.312 22.672 20.328 1 86.88 312 VAL B C 1
ATOM 4874 O O . VAL B 1 312 ? 10.305 22.344 20.969 1 86.88 312 VAL B O 1
ATOM 4877 N N . ARG B 1 313 ? 8.859 22 19.328 1 86.12 313 ARG B N 1
ATOM 4878 C CA . ARG B 1 313 ? 9.656 20.906 18.766 1 86.12 313 ARG B CA 1
ATOM 4879 C C . ARG B 1 313 ? 10.844 21.453 17.969 1 86.12 313 ARG B C 1
ATOM 4881 O O . ARG B 1 313 ? 10.734 21.672 16.766 1 86.12 313 ARG B O 1
ATOM 4888 N N . LEU B 1 314 ? 11.992 21.578 18.609 1 80.5 314 LEU B N 1
ATOM 4889 C CA . LEU B 1 314 ? 13.195 22.156 18 1 80.5 314 LEU B CA 1
ATOM 4890 C C . LEU B 1 314 ? 14.227 21.062 17.703 1 80.5 314 LEU B C 1
ATOM 4892 O O . LEU B 1 314 ? 15.148 21.281 16.922 1 80.5 314 LEU B O 1
ATOM 4896 N N . TYR B 1 315 ? 14.039 19.922 18.391 1 70.06 315 TYR B N 1
ATOM 4897 C CA . TYR B 1 315 ? 14.992 18.828 18.281 1 70.06 315 TYR B CA 1
ATOM 4898 C C . TYR B 1 315 ? 14.273 17.5 18.094 1 70.06 315 TYR B C 1
ATOM 4900 O O . TYR B 1 315 ? 13.062 17.406 18.312 1 70.06 315 TYR B O 1
ATOM 4908 N N . SER B 1 316 ? 15.117 16.562 17.406 1 64.06 316 SER B N 1
ATOM 4909 C CA . SER B 1 316 ? 14.539 15.234 17.188 1 64.06 316 SER B CA 1
ATOM 4910 C C . SER B 1 316 ? 13.992 14.656 18.484 1 64.06 316 SER B C 1
ATOM 4912 O O . SER B 1 316 ? 14.508 14.945 19.562 1 64.06 316 SER B O 1
ATOM 4914 N N . LYS B 1 317 ? 12.953 14.211 18.453 1 52.94 317 LYS B N 1
ATOM 4915 C CA . LYS B 1 317 ? 12.5 13.469 19.609 1 52.94 317 LYS B CA 1
ATOM 4916 C C . LYS B 1 317 ? 13.461 12.336 19.953 1 52.94 317 LYS B C 1
ATOM 4918 O O . LYS B 1 317 ? 13.781 11.5 19.109 1 52.94 317 LYS B O 1
ATOM 4923 N N . THR B 1 318 ? 14.625 12.516 20.609 1 37.12 318 THR B N 1
ATOM 4924 C CA . THR B 1 318 ? 15.484 11.398 20.984 1 37.12 318 THR B CA 1
ATOM 4925 C C . THR B 1 318 ? 14.656 10.172 21.344 1 37.12 318 THR B C 1
ATOM 4927 O O . THR B 1 318 ? 13.664 10.273 22.062 1 37.12 318 THR B O 1
ATOM 4930 N N . LYS B 1 319 ? 14.617 9.086 20.547 1 36.66 319 LYS B N 1
ATOM 4931 C CA . LYS B 1 319 ? 14.289 7.844 21.234 1 36.66 319 LYS B CA 1
ATOM 4932 C C . LYS B 1 319 ? 15.016 7.754 22.578 1 36.66 319 LYS B C 1
ATOM 4934 O O . LYS B 1 319 ? 16.234 7.617 22.609 1 36.66 319 LYS B O 1
ATOM 4939 N N . GLY B 1 320 ? 14.727 8.586 23.531 1 20.52 320 GLY B N 1
ATOM 4940 C CA . GLY B 1 320 ? 15.219 8.141 24.812 1 20.52 320 GLY B CA 1
ATOM 4941 C C . GLY B 1 320 ? 14.648 6.797 25.25 1 20.52 320 GLY B C 1
ATOM 4942 O O . GLY B 1 320 ? 13.586 6.395 24.781 1 20.52 320 GLY B O 1
#